Protein AF-A0A7V4HHM0-F1 (afdb_monomer_lite)

Foldseek 3Di:
DDPVLLCVLQPPLLVLLVVLLVVLVVLQVVLVPPPPNLVSLVVSLVSLVSSLVSLVVSVVQLVLEAEPCVVVVVVVVVVVVVVVVVVVVVVVLVPDDPPDDPVVVCVSVVDDPVCVVVVVVVVVPPPDPPPPVVVPDDDDDDDDDDDDPDPVVVVPPPPDPRHYDHPVSSVVSNVVSVVSNVSSVVSNVSSVVSNVVVLLQCLLVLAPDDDNALDQDPVSCVVHPHAQEDEAEPPDLQRVVSSQLSCLLVLAAEEEAAAASDDDDDDQWHFNDDDPHDGDDTAGEAEAPDPPDDNDLVVVLVCNLASRHHYYYHDNVSSLVSLVVSLVVLVVCVVVLEARPGEYEYEADHQDDDDLVSSLSSSVSRVSRRYHYYYYYDNVCCPVNVVSVVVRD

pLDDT: mean 77.97, std 17.8, range [34.56, 97.25]

Structure (mmCIF, N/CA/C/O backbone):
data_AF-A0A7V4HHM0-F1
#
_entry.id   AF-A0A7V4HHM0-F1
#
loop_
_atom_site.group_PDB
_atom_site.id
_atom_site.type_symbol
_atom_site.label_atom_id
_atom_site.label_alt_id
_atom_site.label_comp_id
_atom_site.label_asym_id
_atom_site.label_entity_id
_atom_site.label_seq_id
_atom_site.pdbx_PDB_ins_code
_atom_site.Cartn_x
_atom_site.Cartn_y
_atom_site.Cartn_z
_atom_site.occupancy
_atom_site.B_iso_or_equiv
_atom_site.auth_seq_id
_atom_site.auth_comp_id
_atom_site.auth_asym_id
_atom_site.auth_atom_id
_atom_site.pdbx_PDB_model_num
ATOM 1 N N . MET A 1 1 ? 29.854 12.804 -35.142 1.00 58.78 1 MET A N 1
ATOM 2 C CA . MET A 1 1 ? 28.662 12.221 -35.792 1.00 58.78 1 MET A CA 1
ATOM 3 C C . MET A 1 1 ? 27.569 13.282 -35.838 1.00 58.78 1 MET A C 1
ATOM 5 O O . MET A 1 1 ? 27.257 13.846 -34.795 1.00 58.78 1 MET A O 1
ATOM 9 N N . SER A 1 2 ? 27.052 13.630 -37.019 1.00 75.94 2 SER A N 1
ATOM 10 C CA . SER A 1 2 ? 25.960 14.608 -37.141 1.00 75.94 2 SER A CA 1
ATOM 11 C C . SER A 1 2 ? 24.640 14.010 -36.633 1.00 75.94 2 SER A C 1
ATOM 13 O O . SER A 1 2 ? 24.429 12.800 -36.726 1.00 75.94 2 SER A O 1
ATOM 15 N N . ILE A 1 3 ? 23.729 14.842 -36.116 1.00 73.94 3 ILE A N 1
ATOM 16 C CA . ILE A 1 3 ? 22.412 14.397 -35.610 1.00 73.94 3 ILE A CA 1
ATOM 17 C C . ILE A 1 3 ? 21.651 13.592 -36.681 1.00 73.94 3 ILE A C 1
ATOM 19 O O . ILE A 1 3 ? 21.001 12.597 -36.368 1.00 73.94 3 ILE A O 1
ATOM 23 N N . GLY A 1 4 ? 21.801 13.958 -37.959 1.00 76.88 4 GLY A N 1
ATOM 24 C CA . GLY A 1 4 ? 21.181 13.248 -39.080 1.00 76.88 4 GLY A CA 1
ATOM 25 C C . GLY A 1 4 ? 21.678 11.809 -39.275 1.00 76.88 4 GLY A C 1
ATOM 26 O O . GLY A 1 4 ? 20.880 10.938 -39.613 1.00 76.88 4 GLY A O 1
ATOM 27 N N . LEU A 1 5 ? 22.962 11.529 -39.022 1.00 73.62 5 LEU A N 1
ATOM 28 C CA . LEU A 1 5 ? 23.512 10.165 -39.065 1.00 73.62 5 LEU A CA 1
ATOM 29 C C . LEU A 1 5 ? 22.970 9.305 -37.916 1.00 73.62 5 LEU A C 1
ATOM 31 O O . LEU A 1 5 ? 22.661 8.134 -38.115 1.00 73.62 5 LEU A O 1
ATOM 35 N N . LEU A 1 6 ? 22.791 9.906 -36.738 1.00 72.94 6 LEU A N 1
ATOM 36 C CA . LEU A 1 6 ? 22.218 9.253 -35.558 1.00 72.94 6 LEU A CA 1
ATOM 37 C C . LEU A 1 6 ? 20.753 8.865 -35.788 1.00 72.94 6 LEU A C 1
ATOM 39 O O . LEU A 1 6 ? 20.372 7.726 -35.540 1.00 72.94 6 LEU A O 1
ATOM 43 N N . VAL A 1 7 ? 19.950 9.777 -36.342 1.00 81.06 7 VAL A N 1
ATOM 44 C CA . VAL A 1 7 ? 18.543 9.505 -36.684 1.00 81.06 7 VAL A CA 1
ATOM 45 C C . VAL A 1 7 ? 18.429 8.424 -37.763 1.00 81.06 7 VAL A C 1
ATOM 47 O O . VAL A 1 7 ? 17.538 7.581 -37.685 1.00 81.06 7 VAL A O 1
ATOM 50 N N . LYS A 1 8 ? 19.345 8.397 -38.740 1.00 80.88 8 LYS A N 1
ATOM 51 C CA . LYS A 1 8 ? 19.395 7.327 -39.750 1.00 80.88 8 LYS A CA 1
ATOM 52 C C . LYS A 1 8 ? 19.763 5.967 -39.150 1.00 80.88 8 LYS A C 1
ATOM 54 O O . LYS A 1 8 ? 19.141 4.980 -39.521 1.00 80.88 8 LYS A O 1
ATOM 59 N N . ALA A 1 9 ? 20.722 5.921 -38.222 1.00 79.50 9 ALA A N 1
ATOM 60 C CA . ALA A 1 9 ? 21.154 4.682 -37.571 1.00 79.50 9 ALA A CA 1
ATOM 61 C C . ALA A 1 9 ? 20.084 4.102 -36.626 1.00 79.50 9 ALA A C 1
ATOM 63 O O . ALA A 1 9 ? 19.804 2.909 -36.657 1.00 79.50 9 ALA A O 1
ATOM 64 N N . PHE A 1 10 ? 19.452 4.950 -35.810 1.00 78.38 10 PHE A N 1
ATOM 65 C CA . PHE A 1 10 ? 18.446 4.534 -34.821 1.00 78.38 10 PHE A CA 1
ATOM 66 C C . PHE A 1 10 ? 17.046 4.345 -35.410 1.00 78.38 10 PHE A C 1
ATOM 68 O O . PHE A 1 10 ? 16.206 3.628 -34.854 1.00 78.38 10 PHE A O 1
ATOM 75 N N . GLY A 1 11 ? 16.761 5.034 -36.514 1.00 86.62 11 GLY A N 1
ATOM 76 C CA . GLY A 1 11 ? 15.424 5.140 -37.068 1.00 86.62 11 GLY A CA 1
ATOM 77 C C . GLY A 1 11 ? 14.427 5.839 -36.126 1.00 86.62 11 GLY A C 1
ATOM 78 O O . GLY A 1 11 ? 14.774 6.323 -35.043 1.00 86.62 11 GLY A O 1
ATOM 79 N N . PRO A 1 12 ? 13.142 5.879 -36.517 1.00 88.50 12 PRO A N 1
ATOM 80 C CA . PRO A 1 12 ? 12.100 6.538 -35.730 1.00 88.50 12 PRO A CA 1
ATOM 81 C C . PRO A 1 12 ? 11.867 5.863 -34.370 1.00 88.50 12 PRO A C 1
ATOM 83 O O . PRO A 1 12 ? 11.559 6.548 -33.399 1.00 88.50 12 PRO A O 1
ATOM 86 N N . ALA A 1 13 ? 12.061 4.542 -34.276 1.00 89.25 13 ALA A N 1
ATOM 87 C CA . ALA A 1 13 ? 11.886 3.789 -33.034 1.00 89.25 13 ALA A CA 1
ATOM 88 C C . ALA A 1 13 ? 12.899 4.204 -31.955 1.00 89.25 13 ALA A C 1
ATOM 90 O O . ALA A 1 13 ? 12.517 4.401 -30.803 1.00 89.25 13 ALA A O 1
ATOM 91 N N . GLY A 1 14 ? 14.168 4.406 -32.321 1.00 89.44 14 GLY A N 1
ATOM 92 C CA . GLY A 1 14 ? 15.189 4.832 -31.368 1.00 89.44 14 GLY A CA 1
ATOM 93 C C . GLY A 1 14 ? 14.993 6.266 -30.873 1.00 89.44 14 GLY A C 1
ATOM 94 O O . GLY A 1 14 ? 15.116 6.530 -29.680 1.00 89.44 14 GLY A O 1
ATOM 95 N N . VAL A 1 15 ? 14.582 7.184 -31.754 1.00 91.94 15 VAL A N 1
ATOM 96 C CA . VAL A 1 15 ? 14.223 8.555 -31.343 1.00 91.94 15 VAL A CA 1
ATOM 97 C C . VAL A 1 15 ? 12.994 8.544 -30.428 1.00 91.94 15 VAL A C 1
ATOM 99 O O . VAL A 1 15 ? 12.997 9.195 -29.383 1.00 91.94 15 VAL A O 1
ATOM 102 N N . ALA A 1 16 ? 11.965 7.767 -30.776 1.00 93.19 16 ALA A N 1
ATOM 103 C CA . ALA A 1 16 ? 10.769 7.616 -29.952 1.00 93.19 16 ALA A CA 1
ATOM 104 C C . ALA A 1 16 ? 11.083 6.990 -28.581 1.00 93.19 16 ALA A C 1
ATOM 106 O O . ALA A 1 16 ? 10.534 7.440 -27.577 1.00 93.19 16 ALA A O 1
ATOM 107 N N . SER A 1 17 ? 12.006 6.023 -28.518 1.00 95.25 17 SER A N 1
ATOM 108 C CA . SER A 1 17 ? 12.537 5.471 -27.265 1.00 95.25 17 SER A CA 1
ATOM 109 C C . SER A 1 17 ? 13.134 6.567 -26.383 1.00 95.25 17 SER A C 1
ATOM 111 O O . SER A 1 17 ? 12.727 6.703 -25.228 1.00 95.25 17 SER A O 1
ATOM 113 N N . CYS A 1 18 ? 14.035 7.386 -26.940 1.00 94.12 18 CYS A N 1
ATOM 114 C CA . CYS A 1 18 ? 14.662 8.503 -26.231 1.00 94.12 18 CYS A CA 1
ATOM 115 C C . CYS A 1 18 ? 13.639 9.470 -25.638 1.00 94.12 18 CYS A C 1
ATOM 117 O O . CYS A 1 18 ? 13.720 9.833 -24.465 1.00 94.12 18 CYS A O 1
ATOM 119 N N . ILE A 1 19 ? 12.636 9.844 -26.433 1.00 95.62 19 ILE A N 1
ATOM 120 C CA . ILE A 1 19 ? 11.554 10.722 -25.984 1.00 95.62 19 ILE A CA 1
ATOM 121 C C . ILE A 1 19 ? 10.735 10.047 -24.877 1.00 95.62 19 ILE A C 1
ATOM 123 O O . ILE A 1 19 ? 10.419 10.687 -23.876 1.00 95.62 19 ILE A O 1
ATOM 127 N N . ALA A 1 20 ? 10.407 8.761 -25.021 1.00 95.31 20 ALA A N 1
ATOM 128 C CA . ALA A 1 20 ? 9.563 8.036 -24.079 1.00 95.31 20 ALA A CA 1
ATOM 129 C C . ALA A 1 20 ? 10.212 7.880 -22.694 1.00 95.31 20 ALA A C 1
ATOM 131 O O . ALA A 1 20 ? 9.566 8.184 -21.685 1.00 95.31 20 ALA A O 1
ATOM 132 N N . TRP A 1 21 ? 11.483 7.462 -22.613 1.00 96.75 21 TRP A N 1
ATOM 133 C CA . TRP A 1 21 ? 12.150 7.340 -21.312 1.00 96.75 21 TRP A CA 1
ATOM 134 C C . TRP A 1 21 ? 12.459 8.711 -20.696 1.00 96.75 21 TRP A C 1
ATOM 136 O O . TRP A 1 21 ? 12.292 8.878 -19.486 1.00 96.75 21 TRP A O 1
ATOM 146 N N . ALA A 1 22 ? 12.796 9.727 -21.501 1.00 96.31 22 ALA A N 1
ATOM 147 C CA . ALA A 1 22 ? 12.984 11.091 -21.003 1.00 96.31 22 ALA A CA 1
ATOM 148 C C . ALA A 1 22 ? 11.673 11.678 -20.452 1.00 96.31 22 ALA A C 1
ATOM 150 O O . ALA A 1 22 ? 11.660 12.259 -19.365 1.00 96.31 22 ALA A O 1
ATOM 151 N N . ALA A 1 23 ? 10.552 11.467 -21.149 1.00 96.62 23 ALA A N 1
ATOM 152 C CA . ALA A 1 23 ? 9.227 11.868 -20.687 1.00 96.62 23 ALA A CA 1
ATOM 153 C C . ALA A 1 23 ? 8.826 11.128 -19.402 1.00 96.62 23 ALA A C 1
ATOM 155 O O . ALA A 1 23 ? 8.291 11.750 -18.486 1.00 96.62 23 ALA A O 1
ATOM 156 N N . SER A 1 24 ? 9.124 9.828 -19.295 1.00 95.81 24 SER A N 1
ATOM 157 C CA . SER A 1 24 ? 8.907 9.060 -18.063 1.00 95.81 24 SER A CA 1
ATOM 158 C C . SER A 1 24 ? 9.640 9.688 -16.872 1.00 95.81 24 SER A C 1
ATOM 160 O O . SER A 1 24 ? 9.009 10.010 -15.861 1.00 95.81 24 SER A O 1
ATOM 162 N N . LEU A 1 25 ? 10.941 9.966 -17.013 1.00 96.06 25 LEU A N 1
ATOM 163 C CA . LEU A 1 25 ? 11.740 10.613 -15.968 1.00 96.06 25 LEU A CA 1
ATOM 164 C C . LEU A 1 25 ? 11.228 12.020 -15.635 1.00 96.06 25 LEU A C 1
ATOM 166 O O . LEU A 1 25 ? 11.093 12.362 -14.459 1.00 96.06 25 LEU A O 1
ATOM 170 N N . ALA A 1 26 ? 10.876 12.819 -16.644 1.00 95.12 26 ALA A N 1
ATOM 171 C CA . ALA A 1 26 ? 10.310 14.150 -16.440 1.00 95.12 26 ALA A CA 1
ATOM 172 C C . ALA A 1 26 ? 8.997 14.087 -15.644 1.00 95.12 26 ALA A C 1
ATOM 174 O O . ALA A 1 26 ? 8.810 14.850 -14.693 1.00 95.12 26 ALA A O 1
ATOM 175 N N . VAL A 1 27 ? 8.111 13.136 -15.966 1.00 93.88 27 VAL A N 1
ATOM 176 C CA . VAL A 1 27 ? 6.877 12.910 -15.203 1.00 93.88 27 VAL A CA 1
ATOM 177 C C . VAL A 1 27 ? 7.201 12.520 -13.765 1.00 93.88 27 VAL A C 1
ATOM 179 O O . VAL A 1 27 ? 6.581 13.073 -12.854 1.00 93.88 27 VAL A O 1
ATOM 182 N N . LEU A 1 28 ? 8.168 11.628 -13.527 1.00 93.62 28 LEU A N 1
ATOM 183 C CA . LEU A 1 28 ? 8.567 11.256 -12.167 1.00 93.62 28 LEU A CA 1
ATOM 184 C C . LEU A 1 28 ? 9.019 12.477 -11.361 1.00 93.62 28 LEU A C 1
ATOM 186 O O . LEU A 1 28 ? 8.491 12.677 -10.269 1.00 93.62 28 LEU A O 1
ATOM 190 N N . VAL A 1 29 ? 9.909 13.308 -11.915 1.00 94.00 29 VAL A N 1
ATOM 191 C CA . VAL A 1 29 ? 10.496 14.483 -11.244 1.00 94.00 29 VAL A CA 1
ATOM 192 C C . VAL A 1 29 ? 9.463 15.585 -11.005 1.00 94.00 29 VAL A C 1
ATOM 194 O O . VAL A 1 29 ? 9.282 16.034 -9.872 1.00 94.00 29 VAL A O 1
ATOM 197 N N . ILE A 1 30 ? 8.730 15.996 -12.042 1.00 92.56 30 ILE A N 1
ATOM 198 C CA . ILE A 1 30 ? 7.755 17.096 -11.953 1.00 92.56 30 ILE A CA 1
ATOM 199 C C . ILE A 1 30 ? 6.602 16.718 -11.014 1.00 92.56 30 ILE A C 1
ATOM 201 O O . ILE A 1 30 ? 6.036 17.560 -10.314 1.00 92.56 30 ILE A O 1
ATOM 205 N N . CYS A 1 31 ? 6.239 15.435 -10.968 1.00 88.50 31 CYS A N 1
ATOM 206 C CA . CYS A 1 31 ? 5.030 14.994 -10.284 1.00 88.50 31 CYS A CA 1
ATOM 207 C C . CYS A 1 31 ? 5.260 14.454 -8.873 1.00 88.50 31 CYS A C 1
ATOM 209 O O . CYS A 1 31 ? 4.279 14.052 -8.243 1.00 88.50 31 CYS A O 1
ATOM 211 N N . VAL A 1 32 ? 6.492 14.496 -8.342 1.00 88.25 32 VAL A N 1
ATOM 212 C CA . VAL A 1 32 ? 6.795 14.061 -6.962 1.00 88.25 32 VAL A CA 1
ATOM 213 C C . VAL A 1 32 ? 5.878 14.742 -5.938 1.00 88.25 32 VAL A C 1
ATOM 215 O O . VAL A 1 32 ? 5.419 14.090 -4.998 1.00 88.25 32 VAL A O 1
ATOM 218 N N . ARG A 1 33 ? 5.576 16.034 -6.138 1.00 84.38 33 ARG A N 1
ATOM 219 C CA . ARG A 1 33 ? 4.762 16.863 -5.227 1.00 84.38 33 ARG A CA 1
ATOM 220 C C . ARG A 1 33 ? 3.282 16.984 -5.618 1.00 84.38 33 ARG A C 1
ATOM 222 O O . ARG A 1 33 ? 2.529 17.678 -4.947 1.00 84.38 33 ARG A O 1
ATOM 229 N N . SER A 1 34 ? 2.839 16.331 -6.693 1.00 84.56 34 SER A N 1
ATOM 230 C CA . SER A 1 34 ? 1.451 16.454 -7.158 1.00 84.56 34 SER A CA 1
ATOM 231 C C . SER A 1 34 ? 0.465 15.712 -6.249 1.00 84.56 34 SER A C 1
ATOM 233 O O . SER A 1 34 ? 0.714 14.579 -5.849 1.00 84.56 34 SER A O 1
ATOM 235 N N . VAL A 1 35 ? -0.726 16.275 -6.025 1.00 75.75 35 VAL A N 1
ATOM 236 C CA . VAL A 1 35 ? -1.839 15.580 -5.340 1.00 75.75 35 VAL A CA 1
ATOM 237 C C . VAL A 1 35 ? -2.256 14.302 -6.091 1.00 75.75 35 VAL A C 1
ATOM 239 O O . VAL A 1 35 ? -2.624 13.298 -5.481 1.00 75.75 35 VAL A O 1
ATOM 242 N N . ARG A 1 36 ? -2.127 14.289 -7.428 1.00 80.75 36 ARG A N 1
ATOM 243 C CA . ARG A 1 36 ? -2.461 13.143 -8.299 1.00 80.75 36 ARG A CA 1
ATOM 244 C C . ARG A 1 36 ? -1.249 12.277 -8.657 1.00 80.75 36 ARG A C 1
ATOM 246 O O . ARG A 1 36 ? -1.259 11.593 -9.682 1.00 80.75 36 ARG A O 1
ATOM 253 N N . ARG A 1 37 ? -0.215 12.280 -7.810 1.00 84.62 37 ARG A N 1
ATOM 254 C CA . ARG A 1 37 ? 1.048 11.544 -7.990 1.00 84.62 37 ARG A CA 1
ATOM 255 C C . ARG A 1 37 ? 0.871 10.107 -8.484 1.00 84.62 37 ARG A C 1
ATOM 257 O O . ARG A 1 37 ? 1.537 9.707 -9.425 1.00 84.62 37 ARG A O 1
ATOM 264 N N . HIS A 1 38 ? -0.087 9.371 -7.928 1.00 82.69 38 HIS A N 1
ATOM 265 C CA . HIS A 1 38 ? -0.342 7.971 -8.279 1.00 82.69 38 HIS A CA 1
ATOM 266 C C . HIS A 1 38 ? -0.708 7.742 -9.742 1.00 82.69 38 HIS A C 1
ATOM 268 O O . HIS A 1 38 ? -0.138 6.877 -10.402 1.00 82.69 38 HIS A O 1
ATOM 274 N N . SER A 1 39 ? -1.655 8.530 -10.259 1.00 86.00 39 SER A N 1
ATOM 275 C CA . SER A 1 39 ? -2.056 8.422 -11.661 1.00 86.00 39 SER A CA 1
ATOM 276 C C . SER A 1 39 ? -0.875 8.737 -12.569 1.00 86.00 39 SER A C 1
ATOM 278 O O . SER A 1 39 ? -0.660 8.051 -13.559 1.00 86.00 39 SER A O 1
ATOM 280 N N . ARG A 1 40 ? -0.079 9.744 -12.197 1.00 90.56 40 ARG A N 1
ATOM 281 C CA . ARG A 1 40 ? 1.072 10.183 -12.985 1.00 90.56 40 ARG A CA 1
ATOM 282 C C . ARG A 1 40 ? 2.230 9.187 -12.937 1.00 90.56 40 ARG A C 1
ATOM 284 O O . ARG A 1 40 ? 2.886 8.988 -13.947 1.00 90.56 40 ARG A O 1
ATOM 291 N N . TRP A 1 41 ? 2.445 8.502 -11.816 1.00 92.00 41 TRP A N 1
ATOM 292 C CA . TRP A 1 41 ? 3.443 7.434 -11.721 1.00 92.00 41 TRP A CA 1
ATOM 293 C C . TRP A 1 41 ? 3.051 6.191 -12.524 1.00 92.00 41 TRP A C 1
ATOM 295 O O . TRP A 1 41 ? 3.923 5.582 -13.133 1.00 92.00 41 TRP A O 1
ATOM 305 N N . LYS A 1 42 ? 1.753 5.868 -12.638 1.00 91.31 42 LYS A N 1
ATOM 306 C CA . LYS A 1 42 ? 1.285 4.856 -13.605 1.00 91.31 42 LYS A CA 1
ATOM 307 C C . LYS A 1 42 ? 1.569 5.275 -15.047 1.00 91.31 42 LYS A C 1
ATOM 309 O O . LYS A 1 42 ? 2.030 4.455 -15.831 1.00 91.31 42 LYS A O 1
ATOM 314 N N . THR A 1 43 ? 1.336 6.545 -15.387 1.00 93.50 43 THR A N 1
ATOM 315 C CA . THR A 1 43 ? 1.682 7.081 -16.712 1.00 93.50 43 THR A CA 1
ATOM 316 C C . THR A 1 43 ? 3.188 7.014 -16.969 1.00 93.50 43 THR A C 1
ATOM 318 O O . THR A 1 43 ? 3.590 6.573 -18.038 1.00 93.50 43 THR A O 1
ATOM 321 N N . ALA A 1 44 ? 4.026 7.377 -15.992 1.00 94.88 44 ALA A N 1
ATOM 322 C CA . ALA A 1 44 ? 5.479 7.250 -16.103 1.00 94.88 44 ALA A CA 1
ATOM 323 C C . ALA A 1 44 ? 5.914 5.791 -16.304 1.00 94.88 44 ALA A C 1
ATOM 325 O O . ALA A 1 44 ? 6.753 5.514 -17.156 1.00 94.88 44 ALA A O 1
ATOM 326 N N . LEU A 1 45 ? 5.303 4.847 -15.579 1.00 96.25 45 LEU A N 1
ATOM 327 C CA . LEU A 1 45 ? 5.562 3.419 -15.760 1.00 96.25 45 LEU A CA 1
ATOM 328 C C . LEU A 1 45 ? 5.183 2.951 -17.171 1.00 96.25 45 LEU A C 1
ATOM 330 O O . LEU A 1 45 ? 5.968 2.258 -17.808 1.00 96.25 45 LEU A O 1
ATOM 334 N N . ALA A 1 46 ? 4.024 3.376 -17.682 1.00 96.06 46 ALA A N 1
ATOM 335 C CA . ALA A 1 46 ? 3.597 3.065 -19.043 1.00 96.06 46 ALA A CA 1
ATOM 336 C C . ALA A 1 46 ? 4.562 3.642 -20.095 1.00 96.06 46 ALA A C 1
ATOM 338 O O . ALA A 1 46 ? 4.975 2.924 -21.001 1.00 96.06 46 ALA A O 1
ATOM 339 N N . LEU A 1 47 ? 4.978 4.905 -19.947 1.00 95.62 47 LEU A N 1
ATOM 340 C CA . LEU A 1 47 ? 5.956 5.546 -20.835 1.00 95.62 47 LEU A CA 1
ATOM 341 C C . LEU A 1 47 ? 7.329 4.869 -20.771 1.00 95.62 47 LEU A C 1
ATOM 343 O O . LEU A 1 47 ? 7.942 4.641 -21.809 1.00 95.62 47 LEU A O 1
ATOM 347 N N . GLY A 1 48 ? 7.791 4.509 -19.571 1.00 95.75 48 GLY A N 1
ATOM 348 C CA . GLY A 1 48 ? 9.041 3.775 -19.374 1.00 95.75 48 GLY A CA 1
ATOM 349 C C . GLY A 1 48 ? 9.000 2.397 -20.033 1.00 95.75 48 GLY A C 1
ATOM 350 O O . GLY A 1 48 ? 9.951 2.015 -20.705 1.00 95.75 48 GLY A O 1
ATOM 351 N N . PHE A 1 49 ? 7.875 1.685 -19.917 1.00 97.19 49 PHE A N 1
ATOM 352 C CA . PHE A 1 49 ? 7.685 0.377 -20.545 1.00 97.19 49 PHE A CA 1
ATOM 353 C C . PHE A 1 49 ? 7.654 0.466 -22.076 1.00 97.19 49 PHE A C 1
ATOM 355 O O . PHE A 1 49 ? 8.314 -0.318 -22.752 1.00 97.19 49 PHE A O 1
ATOM 362 N N . VAL A 1 50 ? 6.949 1.458 -22.633 1.00 96.25 50 VAL A N 1
ATOM 363 C CA . VAL A 1 50 ? 6.952 1.723 -24.082 1.00 96.25 50 VAL A CA 1
ATOM 364 C C . VAL A 1 50 ? 8.357 2.086 -24.567 1.00 96.25 50 VAL A C 1
ATOM 366 O O . VAL A 1 50 ? 8.819 1.524 -25.557 1.00 96.25 50 VAL A O 1
ATOM 369 N N . GLY A 1 51 ? 9.059 2.974 -23.855 1.00 94.50 51 GLY A N 1
ATOM 370 C CA . GLY A 1 51 ? 10.440 3.341 -24.172 1.00 94.50 51 GLY A CA 1
ATOM 371 C C . GLY A 1 51 ? 11.380 2.137 -24.165 1.00 94.50 51 GLY A C 1
ATOM 372 O O . GLY A 1 51 ? 12.167 1.978 -25.088 1.00 94.50 51 GLY A O 1
ATOM 373 N N . TRP A 1 52 ? 11.234 1.241 -23.190 1.00 97.25 52 TRP A N 1
ATOM 374 C CA . TRP A 1 52 ? 12.016 0.010 -23.087 1.00 97.25 52 TRP A CA 1
ATOM 375 C C . TRP A 1 52 ? 11.796 -0.957 -24.261 1.00 97.25 52 TRP A C 1
ATOM 377 O O . TRP A 1 52 ? 12.762 -1.470 -24.827 1.00 97.25 52 TRP A O 1
ATOM 387 N N . ILE A 1 53 ? 10.542 -1.173 -24.681 1.00 96.44 53 ILE A N 1
ATOM 388 C CA . ILE A 1 53 ? 10.241 -1.990 -25.871 1.00 96.44 53 ILE A CA 1
ATOM 389 C C . ILE A 1 53 ? 10.878 -1.356 -27.112 1.00 96.44 53 ILE A C 1
ATOM 391 O O . ILE A 1 53 ? 11.566 -2.037 -27.873 1.00 96.44 53 ILE A O 1
ATOM 395 N N . LEU A 1 54 ? 10.683 -0.046 -27.300 1.00 94.12 54 LEU A N 1
ATOM 396 C CA . LEU A 1 54 ? 11.223 0.677 -28.449 1.00 94.12 54 LEU A CA 1
ATOM 397 C C . LEU A 1 54 ? 12.755 0.641 -28.480 1.00 94.12 54 LEU A C 1
ATOM 399 O O . LEU A 1 54 ? 13.323 0.420 -29.548 1.00 94.12 54 LEU A O 1
ATOM 403 N N . ALA A 1 55 ? 13.419 0.779 -27.328 1.00 92.94 55 ALA A N 1
ATOM 404 C CA . ALA A 1 55 ? 14.871 0.690 -27.212 1.00 92.94 55 ALA A CA 1
ATOM 405 C C . ALA A 1 55 ? 15.398 -0.657 -27.719 1.00 92.94 55 ALA A C 1
ATOM 407 O O . ALA A 1 55 ? 16.339 -0.683 -28.506 1.00 92.94 55 ALA A O 1
ATOM 408 N N . ARG A 1 56 ? 14.748 -1.768 -27.346 1.00 94.44 56 ARG A N 1
ATOM 409 C CA . ARG A 1 56 ? 15.128 -3.110 -27.815 1.00 94.44 56 ARG A CA 1
ATOM 410 C C . ARG A 1 56 ? 14.920 -3.282 -29.314 1.00 94.44 56 ARG A C 1
ATOM 412 O O . ARG A 1 56 ? 15.830 -3.721 -30.003 1.00 94.44 56 ARG A O 1
ATOM 419 N N . THR A 1 57 ? 13.772 -2.845 -29.835 1.00 91.88 57 THR A N 1
ATOM 420 C CA . THR A 1 57 ? 13.516 -2.913 -31.286 1.00 91.88 57 THR A CA 1
ATOM 421 C C . THR A 1 57 ? 14.471 -2.038 -32.104 1.00 91.88 57 THR A C 1
ATOM 423 O O . THR A 1 57 ? 14.792 -2.366 -33.245 1.00 91.88 57 THR A O 1
ATOM 426 N N . ALA A 1 58 ? 14.928 -0.914 -31.542 1.00 91.12 58 ALA A N 1
ATOM 427 C CA . ALA A 1 58 ? 15.927 -0.057 -32.167 1.00 91.12 58 ALA A CA 1
ATOM 428 C C . ALA A 1 58 ? 17.326 -0.688 -32.104 1.00 91.12 58 ALA A C 1
ATOM 430 O O . ALA A 1 58 ? 18.052 -0.631 -33.094 1.00 91.12 58 ALA A O 1
ATOM 431 N N . SER A 1 59 ? 17.668 -1.341 -30.991 1.00 90.88 59 SER A N 1
ATOM 432 C CA . SER A 1 59 ? 18.940 -2.048 -30.819 1.00 90.88 59 SER A CA 1
ATOM 433 C C . SER A 1 59 ? 19.111 -3.182 -31.831 1.00 90.88 59 SER A C 1
ATOM 435 O O . SER A 1 59 ? 20.165 -3.281 -32.461 1.00 90.88 59 SER A O 1
ATOM 437 N N . ASP A 1 60 ? 18.047 -3.946 -32.111 1.00 88.75 60 ASP A N 1
ATOM 438 C CA . ASP A 1 60 ? 18.067 -4.979 -33.158 1.00 88.75 60 ASP A CA 1
ATOM 439 C C . ASP A 1 60 ? 18.472 -4.388 -34.520 1.00 88.75 60 ASP A C 1
ATOM 441 O O . ASP A 1 60 ? 19.288 -4.965 -35.240 1.00 88.75 60 ASP A O 1
ATOM 445 N N . ARG A 1 61 ? 17.987 -3.182 -34.851 1.00 84.62 61 ARG A N 1
ATOM 446 C CA . ARG A 1 61 ? 18.385 -2.478 -36.082 1.00 84.62 61 ARG A CA 1
ATOM 447 C C . ARG A 1 61 ? 19.835 -2.012 -36.045 1.00 84.62 61 ARG A C 1
ATOM 449 O O . ARG A 1 61 ? 20.538 -2.205 -37.032 1.00 84.62 61 ARG A O 1
ATOM 456 N N . VAL A 1 62 ? 20.295 -1.429 -34.939 1.00 85.50 62 VAL A N 1
ATOM 457 C CA . VAL A 1 62 ? 21.689 -0.964 -34.816 1.00 85.50 62 VAL A CA 1
ATOM 458 C C . VAL A 1 62 ? 22.666 -2.138 -34.919 1.00 85.50 62 VAL A C 1
ATOM 460 O O . VAL A 1 62 ? 23.692 -2.020 -35.583 1.00 85.50 62 VAL A O 1
ATOM 463 N N . SER A 1 63 ? 22.315 -3.297 -34.356 1.00 85.25 63 SER A N 1
ATOM 464 C CA . SER A 1 63 ? 23.129 -4.516 -34.441 1.00 85.25 63 SER A CA 1
ATOM 465 C C . SER A 1 63 ? 23.239 -5.095 -35.857 1.00 85.25 63 SER A C 1
ATOM 467 O O . SER A 1 63 ? 24.180 -5.830 -36.143 1.00 85.25 63 SER A O 1
ATOM 469 N N . SER A 1 64 ? 22.308 -4.733 -36.748 1.00 85.19 64 SER A N 1
ATOM 470 C CA . SER A 1 64 ? 22.310 -5.134 -38.161 1.00 85.19 64 SER A CA 1
ATOM 471 C C . SER A 1 64 ? 23.141 -4.221 -39.074 1.00 85.19 64 SER A C 1
ATOM 473 O O . SER A 1 64 ? 23.233 -4.483 -40.271 1.00 85.19 64 SER A O 1
ATOM 475 N N . ILE A 1 65 ? 23.729 -3.141 -38.541 1.00 85.56 65 ILE A N 1
ATOM 476 C CA . ILE A 1 65 ? 24.567 -2.215 -39.313 1.00 85.56 65 ILE A CA 1
ATOM 477 C C . ILE A 1 65 ? 25.914 -2.884 -39.601 1.00 85.56 65 ILE A C 1
ATOM 479 O O . ILE A 1 65 ? 26.658 -3.246 -38.687 1.00 85.56 65 ILE A O 1
ATOM 483 N N . GLU A 1 66 ? 26.246 -3.010 -40.881 1.00 84.62 66 GLU A N 1
ATOM 484 C CA . GLU A 1 66 ? 27.516 -3.576 -41.331 1.00 84.62 66 GLU A CA 1
ATOM 485 C C . GLU A 1 66 ? 28.587 -2.482 -41.447 1.00 84.62 66 GLU A C 1
ATOM 487 O O . GLU A 1 66 ? 28.315 -1.347 -41.855 1.00 84.62 66 GLU A O 1
ATOM 492 N N . VAL A 1 67 ? 29.830 -2.830 -41.103 1.00 85.38 67 VAL A N 1
ATOM 493 C CA . VAL A 1 67 ? 30.978 -1.942 -41.321 1.00 85.38 67 VAL A CA 1
ATOM 494 C C . VAL A 1 67 ? 31.311 -1.935 -42.808 1.00 85.38 67 VAL A C 1
ATOM 496 O O . VAL A 1 67 ? 31.592 -2.983 -43.390 1.00 85.38 67 VAL A O 1
ATOM 499 N N . ASP A 1 68 ? 31.308 -0.753 -43.415 1.00 83.44 68 ASP A N 1
ATOM 500 C CA . ASP A 1 68 ? 31.734 -0.575 -44.796 1.00 83.44 68 ASP A CA 1
ATOM 501 C C . ASP A 1 68 ? 33.256 -0.741 -44.897 1.00 83.44 68 ASP A C 1
ATOM 503 O O . ASP A 1 68 ? 34.020 0.116 -44.452 1.00 83.44 68 ASP A O 1
ATOM 507 N N . ARG A 1 69 ? 33.687 -1.877 -45.454 1.00 78.75 69 ARG A N 1
ATOM 508 C CA . ARG A 1 69 ? 35.100 -2.212 -45.703 1.00 78.75 69 ARG A CA 1
ATOM 509 C C . ARG A 1 69 ? 35.492 -2.060 -47.173 1.00 78.75 69 ARG A C 1
ATOM 511 O O . ARG A 1 69 ? 36.509 -2.606 -47.593 1.00 78.75 69 ARG A O 1
ATOM 518 N N . SER A 1 70 ? 34.688 -1.365 -47.978 1.00 80.06 70 SER A N 1
ATOM 519 C CA . SER A 1 70 ? 34.971 -1.155 -49.404 1.00 80.06 70 SER A CA 1
ATOM 520 C C . SER A 1 70 ? 36.337 -0.497 -49.638 1.00 80.06 70 SER A C 1
ATOM 522 O O . SER A 1 70 ? 37.133 -1.030 -50.408 1.00 80.06 70 SER A O 1
ATOM 524 N N . GLU A 1 71 ? 36.658 0.569 -48.897 1.00 76.56 71 GLU A N 1
ATOM 525 C CA . GLU A 1 71 ? 37.952 1.271 -48.975 1.00 76.56 71 GLU A CA 1
ATOM 526 C C . GLU A 1 71 ? 39.140 0.342 -48.624 1.00 76.56 71 GLU A C 1
ATOM 528 O O . GLU A 1 71 ? 40.167 0.341 -49.307 1.00 76.56 71 GLU A O 1
ATOM 533 N N . GLU A 1 72 ? 38.993 -0.518 -47.609 1.00 73.88 72 GLU A N 1
ATOM 534 C CA . GLU A 1 72 ? 40.022 -1.497 -47.219 1.00 73.88 72 GLU A CA 1
ATOM 535 C C . GLU A 1 72 ? 40.206 -2.598 -48.272 1.00 73.88 72 GLU A C 1
ATOM 537 O O . GLU A 1 72 ? 41.331 -3.003 -48.578 1.00 73.88 72 GLU A O 1
ATOM 542 N N . LEU A 1 73 ? 39.104 -3.084 -48.852 1.00 78.75 73 LEU A N 1
ATOM 543 C CA . LEU A 1 73 ? 39.124 -4.100 -49.903 1.00 78.75 73 LEU A CA 1
ATOM 544 C C . LEU A 1 73 ? 39.751 -3.563 -51.193 1.00 78.75 73 LEU A C 1
ATOM 546 O O . LEU A 1 73 ? 40.480 -4.292 -51.868 1.00 78.75 73 LEU A O 1
ATOM 550 N N . GLU A 1 74 ? 39.505 -2.301 -51.539 1.00 78.12 74 GLU A N 1
ATOM 551 C CA . GLU A 1 74 ? 40.146 -1.641 -52.676 1.00 78.12 74 GLU A CA 1
ATOM 552 C C . GLU A 1 74 ? 41.645 -1.436 -52.446 1.00 78.12 74 GLU A C 1
ATOM 554 O O . GLU A 1 74 ? 42.445 -1.778 -53.321 1.00 78.12 74 GLU A O 1
ATOM 559 N N . ALA A 1 75 ? 42.046 -0.992 -51.251 1.00 79.19 75 ALA A N 1
ATOM 560 C CA . ALA A 1 75 ? 43.456 -0.877 -50.882 1.00 79.19 75 ALA A CA 1
ATOM 561 C C . ALA A 1 75 ? 44.175 -2.238 -50.934 1.00 79.19 75 ALA A C 1
ATOM 563 O O . ALA A 1 75 ? 45.266 -2.345 -51.500 1.00 79.19 75 ALA A O 1
ATOM 564 N N . ALA A 1 76 ? 43.540 -3.303 -50.434 1.00 78.19 76 ALA A N 1
ATOM 565 C CA . ALA A 1 76 ? 44.073 -4.662 -50.502 1.00 78.19 76 ALA A CA 1
ATOM 566 C C . ALA A 1 76 ? 44.184 -5.181 -51.948 1.00 78.19 76 ALA A C 1
ATOM 568 O O . ALA A 1 76 ? 45.171 -5.830 -52.296 1.00 78.19 76 ALA A O 1
ATOM 569 N N . ARG A 1 77 ? 43.210 -4.872 -52.817 1.00 81.00 77 ARG A N 1
ATOM 570 C CA . ARG A 1 77 ? 43.261 -5.221 -54.250 1.00 81.00 77 ARG A CA 1
ATOM 571 C C . ARG A 1 77 ? 44.393 -4.498 -54.971 1.00 81.00 77 ARG A C 1
ATOM 573 O O . ARG A 1 77 ? 45.086 -5.118 -55.774 1.00 81.00 77 ARG A O 1
ATOM 580 N N . LEU A 1 78 ? 44.592 -3.210 -54.695 1.00 84.69 78 LEU A N 1
ATOM 581 C CA . LEU A 1 78 ? 45.699 -2.437 -55.262 1.00 84.69 78 LEU A CA 1
ATOM 582 C C . LEU A 1 78 ? 47.050 -2.969 -54.784 1.00 84.69 78 LEU A C 1
ATOM 584 O O . LEU A 1 78 ? 47.964 -3.116 -55.590 1.00 84.69 78 LEU A O 1
ATOM 588 N N . TYR A 1 79 ? 47.158 -3.323 -53.505 1.00 82.44 79 TYR A N 1
ATOM 589 C CA . TYR A 1 79 ? 48.355 -3.952 -52.960 1.00 82.44 79 TYR A CA 1
ATOM 590 C C . TYR A 1 79 ? 48.651 -5.304 -53.629 1.00 82.44 79 TYR A C 1
ATOM 592 O O . TYR A 1 79 ? 49.772 -5.536 -54.066 1.00 82.44 79 TYR A O 1
ATOM 600 N N . GLN A 1 80 ? 47.642 -6.165 -53.809 1.00 81.44 80 GLN A N 1
ATOM 601 C CA . GLN A 1 80 ? 47.806 -7.440 -54.523 1.00 81.44 80 GLN A CA 1
ATOM 602 C C . GLN A 1 80 ? 48.209 -7.261 -55.990 1.00 81.44 80 GLN A C 1
ATOM 604 O O . GLN A 1 80 ? 48.980 -8.069 -56.503 1.00 81.44 80 GLN A O 1
ATOM 609 N N . LYS A 1 81 ? 47.697 -6.228 -56.669 1.00 85.19 81 LYS A N 1
ATOM 610 C CA . LYS A 1 81 ? 48.113 -5.903 -58.040 1.00 85.19 81 LYS A CA 1
ATOM 611 C C . LYS A 1 81 ? 49.580 -5.490 -58.094 1.00 85.19 81 LYS A C 1
ATOM 613 O O . LYS A 1 81 ? 50.318 -6.080 -58.870 1.00 85.19 81 LYS A O 1
ATOM 618 N N . LYS A 1 82 ? 50.010 -4.580 -57.214 1.00 85.88 82 LYS A N 1
ATOM 619 C CA . LYS A 1 82 ? 51.422 -4.176 -57.109 1.00 85.88 82 LYS A CA 1
ATOM 620 C C . LYS A 1 82 ? 52.337 -5.366 -56.828 1.00 85.88 82 LYS A C 1
ATOM 622 O O . LYS A 1 82 ? 53.342 -5.535 -57.501 1.00 85.88 82 LYS A O 1
ATOM 627 N N . LEU A 1 83 ? 51.937 -6.240 -55.902 1.00 82.69 83 LEU A N 1
ATOM 628 C CA . LEU A 1 83 ? 52.702 -7.444 -55.582 1.00 82.69 83 LEU A CA 1
ATOM 629 C C . LEU A 1 83 ? 52.811 -8.399 -56.786 1.00 82.69 83 LEU A C 1
ATOM 631 O O . LEU A 1 83 ? 53.849 -9.018 -56.990 1.00 82.69 83 LEU A O 1
ATOM 635 N N . ARG A 1 84 ? 51.750 -8.532 -57.599 1.00 77.94 84 ARG A N 1
ATOM 636 C CA . ARG A 1 84 ? 51.792 -9.325 -58.840 1.00 77.94 84 ARG A CA 1
ATOM 637 C C . ARG A 1 84 ? 52.698 -8.701 -59.893 1.00 77.94 84 ARG A C 1
ATOM 639 O O . ARG A 1 84 ? 53.468 -9.436 -60.491 1.00 77.94 84 ARG A O 1
ATOM 646 N N . GLU A 1 85 ? 52.632 -7.388 -60.089 1.00 80.31 85 GLU A N 1
ATOM 647 C CA . GLU A 1 85 ? 53.502 -6.668 -61.029 1.00 80.31 85 GLU A CA 1
ATOM 648 C C . GLU A 1 85 ? 54.983 -6.798 -60.633 1.00 80.31 85 GLU A C 1
ATOM 650 O O . GLU A 1 85 ? 55.832 -7.061 -61.483 1.00 80.31 85 GLU A O 1
ATOM 655 N N . GLU A 1 86 ? 55.298 -6.712 -59.336 1.00 76.62 86 GLU A N 1
ATOM 656 C CA . GLU A 1 86 ? 56.648 -6.970 -58.820 1.00 76.62 86 GLU A CA 1
ATOM 657 C C . GLU A 1 86 ? 57.084 -8.423 -59.074 1.00 76.62 86 GLU A C 1
ATOM 659 O O . GLU A 1 86 ? 58.178 -8.660 -59.586 1.00 76.62 86 GLU A O 1
ATOM 664 N N . MET A 1 87 ? 56.222 -9.405 -58.786 1.00 68.25 87 MET A N 1
ATOM 665 C CA . MET A 1 87 ? 56.513 -10.829 -59.011 1.00 68.25 87 MET A CA 1
ATOM 666 C C . MET A 1 87 ? 56.655 -11.188 -60.498 1.00 68.25 87 MET A C 1
ATOM 668 O O . MET A 1 87 ? 57.513 -11.996 -60.844 1.00 68.25 87 MET A O 1
ATOM 672 N N . GLU A 1 88 ? 55.857 -10.591 -61.385 1.00 64.62 88 GLU A N 1
ATOM 673 C CA . GLU A 1 88 ? 55.992 -10.742 -62.839 1.00 64.62 88 GLU A CA 1
ATOM 674 C C . GLU A 1 88 ? 57.299 -10.110 -63.342 1.00 64.62 88 GLU A C 1
ATOM 676 O O . GLU A 1 88 ? 57.991 -10.714 -64.163 1.00 64.62 88 GLU A O 1
ATOM 681 N N . GLY A 1 89 ? 57.706 -8.966 -62.778 1.00 61.19 89 GLY A N 1
ATOM 682 C CA . GLY A 1 89 ? 59.016 -8.359 -63.028 1.00 61.19 89 GLY A CA 1
ATOM 683 C C . GLY A 1 89 ? 60.195 -9.236 -62.581 1.00 61.19 89 GLY A C 1
ATOM 684 O O . GLY A 1 89 ? 61.214 -9.304 -63.272 1.00 61.19 89 GLY A O 1
ATOM 685 N N . PHE A 1 90 ? 60.054 -9.964 -61.468 1.00 56.56 90 PHE A N 1
ATOM 686 C CA . PHE A 1 90 ? 61.039 -10.958 -61.021 1.00 56.56 90 PHE A CA 1
ATOM 687 C C . PHE A 1 90 ? 61.026 -12.238 -61.872 1.00 56.56 90 PHE A C 1
ATOM 689 O O . PHE A 1 90 ? 62.092 -12.762 -62.194 1.00 56.56 90 PHE A O 1
ATOM 696 N N . ALA A 1 91 ? 59.855 -12.726 -62.289 1.00 52.78 91 ALA A N 1
ATOM 697 C CA . ALA A 1 91 ? 59.725 -13.925 -63.119 1.00 52.78 91 ALA A CA 1
ATOM 698 C C . ALA A 1 91 ? 60.284 -13.722 -64.541 1.00 52.78 91 ALA A C 1
ATOM 700 O O . ALA A 1 91 ? 60.908 -14.632 -65.087 1.00 52.78 91 ALA A O 1
ATOM 701 N N . PHE A 1 92 ? 60.158 -12.518 -65.115 1.00 51.56 92 PHE A N 1
ATOM 702 C CA . PHE A 1 92 ? 60.772 -12.180 -66.408 1.00 51.56 92 PHE A CA 1
ATOM 703 C C . PHE A 1 92 ? 62.309 -12.149 -66.363 1.00 51.56 92 PHE A C 1
ATOM 705 O O . PHE A 1 92 ? 62.956 -12.372 -67.383 1.00 51.56 92 PHE A O 1
ATOM 712 N N . ARG A 1 93 ? 62.911 -11.937 -65.184 1.00 49.50 93 ARG A N 1
ATOM 713 C CA . ARG A 1 93 ? 64.366 -12.057 -64.973 1.00 49.50 93 ARG A CA 1
ATOM 714 C C . ARG A 1 93 ? 64.851 -13.502 -64.798 1.00 49.50 93 ARG A C 1
ATOM 716 O O . ARG A 1 93 ? 66.056 -13.716 -64.730 1.00 49.50 93 ARG A O 1
ATOM 723 N N . GLN A 1 94 ? 63.950 -14.485 -64.728 1.00 46.47 94 GLN A N 1
ATOM 724 C CA . GLN A 1 94 ? 64.269 -15.890 -64.440 1.00 46.47 94 GLN A CA 1
ATOM 725 C C . GLN A 1 94 ? 63.743 -16.873 -65.504 1.00 46.47 94 GLN A C 1
ATOM 727 O O . GLN A 1 94 ? 63.497 -18.046 -65.210 1.00 46.47 94 GLN A O 1
ATOM 732 N N . VAL A 1 95 ? 63.584 -16.426 -66.755 1.00 50.00 95 VAL A N 1
ATOM 733 C CA . VAL A 1 95 ? 63.309 -17.322 -67.890 1.00 50.00 95 VAL A CA 1
ATOM 734 C C . VAL A 1 95 ? 64.545 -18.194 -68.128 1.00 50.00 95 VAL A C 1
ATOM 736 O O . VAL A 1 95 ? 65.585 -17.704 -68.551 1.00 50.00 95 VAL A O 1
ATOM 739 N N . ARG A 1 96 ? 64.435 -19.489 -67.813 1.00 49.59 96 ARG A N 1
ATOM 740 C CA . ARG A 1 96 ? 65.485 -20.488 -68.046 1.00 49.59 96 ARG A CA 1
ATOM 741 C C . ARG A 1 96 ? 65.431 -20.938 -69.498 1.00 49.59 96 ARG A C 1
ATOM 743 O O . ARG A 1 96 ? 64.431 -21.533 -69.906 1.00 49.59 96 ARG A O 1
ATOM 750 N N . PHE A 1 97 ? 66.496 -20.707 -70.252 1.00 54.66 97 PHE A N 1
ATOM 751 C CA . PHE A 1 97 ? 66.671 -21.372 -71.536 1.00 54.66 97 PHE A CA 1
ATOM 752 C C . PHE A 1 97 ? 67.286 -22.754 -71.294 1.00 54.66 97 PHE A C 1
ATOM 754 O O . PHE A 1 97 ? 68.065 -22.953 -70.364 1.00 54.66 97 PHE A O 1
ATOM 761 N N . ALA A 1 98 ? 66.892 -23.745 -72.095 1.00 51.78 98 ALA A N 1
ATOM 762 C CA . ALA A 1 98 ? 67.298 -25.143 -71.909 1.00 51.78 98 ALA A CA 1
ATOM 763 C C . ALA A 1 98 ? 68.809 -25.397 -72.126 1.00 51.78 98 ALA A C 1
ATOM 765 O O . ALA A 1 98 ? 69.263 -26.523 -71.939 1.00 51.78 98 ALA A O 1
ATOM 766 N N . GLU A 1 99 ? 69.571 -24.366 -72.497 1.00 50.34 99 GLU A N 1
ATOM 767 C CA . GLU A 1 99 ? 71.009 -24.418 -72.779 1.00 50.34 99 GLU A CA 1
ATOM 768 C C . GLU A 1 99 ? 71.886 -23.861 -71.636 1.00 50.34 99 GLU A C 1
ATOM 770 O O . GLU A 1 99 ? 73.107 -23.973 -71.712 1.00 50.34 99 GLU A O 1
ATOM 775 N N . ASP A 1 100 ? 71.304 -23.330 -70.549 1.00 47.53 100 ASP A N 1
ATOM 776 C CA . ASP A 1 100 ? 72.079 -22.722 -69.454 1.00 47.53 100 ASP A CA 1
ATOM 777 C C . ASP A 1 100 ? 72.690 -23.773 -68.504 1.00 47.53 100 ASP A C 1
ATOM 779 O O . ASP A 1 100 ? 71.990 -24.499 -67.784 1.00 47.53 100 ASP A O 1
ATOM 783 N N . THR A 1 101 ? 74.023 -23.824 -68.449 1.00 58.31 101 THR A N 1
ATOM 784 C CA . THR A 1 101 ? 74.780 -24.664 -67.508 1.00 58.31 101 THR A CA 1
ATOM 785 C C . THR A 1 101 ? 74.860 -24.060 -66.101 1.00 58.31 101 THR A C 1
ATOM 787 O O . THR A 1 101 ? 74.758 -22.853 -65.910 1.00 58.31 101 THR A O 1
ATOM 790 N N . GLU A 1 102 ? 75.110 -24.881 -65.066 1.00 54.53 102 GLU A N 1
ATOM 791 C CA . GLU A 1 102 ? 75.224 -24.397 -63.671 1.00 54.53 102 GLU A CA 1
ATOM 792 C C . GLU A 1 102 ? 76.290 -23.310 -63.452 1.00 54.53 102 GLU A C 1
ATOM 794 O O . GLU A 1 102 ? 76.214 -22.582 -62.462 1.00 54.53 102 GLU A O 1
ATOM 799 N N . ARG A 1 103 ? 77.266 -23.175 -64.360 1.00 53.19 103 ARG A N 1
ATOM 800 C CA . ARG A 1 103 ? 78.276 -22.111 -64.300 1.00 53.19 103 ARG A CA 1
ATOM 801 C C . ARG A 1 103 ? 77.708 -20.723 -64.609 1.00 53.19 103 ARG A C 1
ATOM 803 O O . ARG A 1 103 ? 78.135 -19.776 -63.961 1.00 53.19 103 ARG A O 1
ATOM 810 N N . ASP A 1 104 ? 76.690 -20.614 -65.459 1.00 54.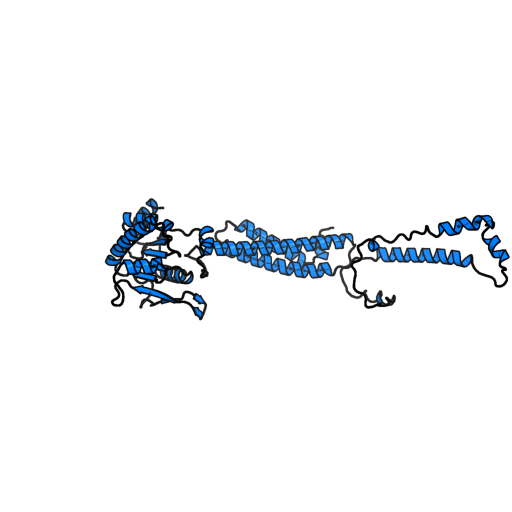12 104 ASP A N 1
ATOM 811 C CA . ASP A 1 104 ? 76.109 -19.320 -65.859 1.00 54.12 104 ASP A CA 1
ATOM 812 C C . AS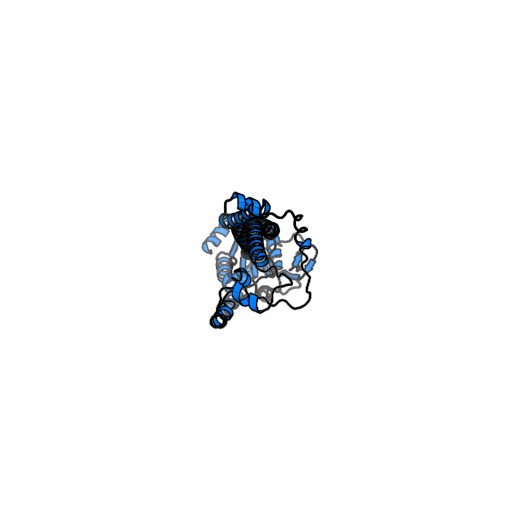P A 1 104 ? 75.174 -18.726 -64.789 1.00 54.12 104 ASP A C 1
ATOM 814 O O . ASP A 1 104 ? 74.871 -17.532 -64.789 1.00 54.12 104 ASP A O 1
ATOM 818 N N . ARG A 1 105 ? 74.769 -19.536 -63.795 1.00 53.09 105 ARG A N 1
ATOM 819 C CA . ARG A 1 105 ? 73.971 -19.080 -62.641 1.00 53.09 105 ARG A CA 1
ATOM 820 C C . ARG A 1 105 ? 74.711 -18.098 -61.733 1.00 53.09 105 ARG A C 1
ATOM 822 O O . ARG A 1 105 ? 74.058 -17.318 -61.045 1.00 53.09 105 ARG A O 1
ATOM 829 N N . LEU A 1 106 ? 76.040 -18.179 -61.677 1.00 51.31 106 LEU A N 1
ATOM 830 C CA . LEU A 1 106 ? 76.857 -17.346 -60.790 1.00 51.31 106 LEU A CA 1
ATOM 831 C C . LEU A 1 106 ? 77.154 -15.969 -61.398 1.00 51.31 106 LEU A C 1
ATOM 833 O O . LEU A 1 106 ? 77.268 -14.997 -60.653 1.00 51.31 106 LEU A O 1
ATOM 837 N N . ASP A 1 107 ? 77.182 -15.861 -62.727 1.00 50.06 107 ASP A N 1
ATOM 838 C CA . ASP A 1 107 ? 77.549 -14.614 -63.405 1.00 50.06 107 ASP A CA 1
ATOM 839 C C . ASP A 1 107 ? 76.367 -13.640 -63.558 1.00 50.06 107 ASP A C 1
ATOM 841 O O . ASP A 1 107 ? 76.549 -12.428 -63.442 1.00 50.06 107 ASP A O 1
ATOM 845 N N . LEU A 1 108 ? 75.129 -14.135 -63.694 1.00 49.91 108 LEU A N 1
ATOM 846 C CA . LEU A 1 108 ? 73.922 -13.290 -63.792 1.00 49.91 108 LEU A CA 1
ATOM 847 C C . LEU A 1 108 ? 73.575 -12.526 -62.500 1.00 49.91 108 LEU A C 1
ATOM 849 O O . LEU A 1 108 ? 72.828 -11.549 -62.547 1.00 49.91 108 LEU A O 1
ATOM 853 N N . ALA A 1 109 ? 74.120 -12.940 -61.354 1.00 53.66 109 ALA A N 1
ATOM 854 C CA . ALA A 1 109 ? 73.917 -12.268 -60.071 1.00 53.66 109 ALA A CA 1
ATOM 855 C C . ALA A 1 109 ? 75.052 -11.292 -59.700 1.00 53.66 109 ALA A C 1
ATOM 857 O O . ALA A 1 109 ? 74.950 -10.626 -58.672 1.00 53.66 109 ALA A O 1
ATOM 858 N N . GLY A 1 110 ? 76.127 -11.199 -60.498 1.00 51.25 110 GLY A N 1
ATOM 859 C CA . GLY A 1 110 ? 77.269 -10.313 -60.224 1.00 51.25 110 GLY A CA 1
ATOM 860 C C . GLY A 1 110 ? 77.962 -10.555 -58.874 1.00 51.25 110 GLY A C 1
ATOM 861 O O . GLY A 1 110 ? 78.680 -9.684 -58.390 1.00 51.25 110 GLY A O 1
ATOM 862 N N . LEU A 1 111 ? 77.740 -11.718 -58.257 1.00 50.78 111 LEU A N 1
ATOM 863 C CA . LEU A 1 111 ? 78.167 -12.048 -56.900 1.00 50.78 111 LEU A CA 1
ATOM 864 C C . LEU A 1 111 ? 79.301 -13.072 -56.959 1.00 50.78 111 LEU A C 1
ATOM 866 O O . LEU A 1 111 ? 79.132 -14.195 -57.436 1.00 50.78 111 LEU A O 1
ATOM 870 N N . LYS A 1 112 ? 80.477 -12.692 -56.450 1.00 52.81 112 LYS A N 1
ATOM 871 C CA . LYS A 1 112 ? 81.594 -13.628 -56.276 1.00 52.81 112 LYS A CA 1
ATOM 872 C C . LYS A 1 112 ? 81.242 -14.646 -55.188 1.00 52.81 112 LYS A C 1
ATOM 874 O O . LYS A 1 112 ? 80.556 -14.328 -54.220 1.00 52.81 112 LYS A O 1
ATOM 879 N N . ARG A 1 113 ? 81.748 -15.876 -55.339 1.00 51.47 113 ARG A N 1
ATOM 880 C CA . ARG A 1 113 ? 81.449 -17.046 -54.485 1.00 51.47 113 ARG A CA 1
ATOM 881 C C . ARG A 1 113 ? 81.616 -16.815 -52.974 1.00 51.47 113 ARG A C 1
ATOM 883 O O . ARG A 1 113 ? 80.975 -17.521 -52.202 1.00 51.47 113 ARG A O 1
ATOM 890 N N . ASP A 1 114 ? 82.404 -15.823 -52.572 1.00 53.62 114 ASP A N 1
ATOM 891 C CA . ASP A 1 114 ? 82.689 -15.517 -51.168 1.00 53.62 114 ASP A CA 1
ATOM 892 C C . ASP A 1 114 ? 81.611 -14.641 -50.487 1.00 53.62 114 ASP A C 1
ATOM 894 O O . ASP A 1 114 ? 81.642 -14.468 -49.273 1.00 53.62 114 ASP A O 1
ATOM 898 N N . GLU A 1 115 ? 80.614 -14.136 -51.227 1.00 52.06 115 GLU A N 1
ATOM 899 C CA . GLU A 1 115 ? 79.540 -13.269 -50.697 1.00 52.06 115 GLU A CA 1
ATOM 900 C C . GLU A 1 115 ? 78.198 -14.001 -50.469 1.00 52.06 115 GLU A C 1
ATOM 902 O O . GLU A 1 115 ? 77.236 -13.418 -49.965 1.00 52.06 115 GLU A O 1
ATOM 907 N N . LEU A 1 116 ? 78.122 -15.306 -50.772 1.00 49.09 116 LEU A N 1
ATOM 908 C CA . LEU A 1 116 ? 76.895 -16.108 -50.628 1.00 49.09 116 LEU A CA 1
ATOM 909 C C . LEU A 1 116 ? 76.450 -16.323 -49.168 1.00 49.09 116 LEU A C 1
ATOM 911 O O . LEU A 1 116 ? 75.293 -16.667 -48.933 1.00 49.09 116 LEU A O 1
ATOM 915 N N . GLY A 1 117 ? 77.338 -16.116 -48.190 1.00 48.53 117 GLY A N 1
ATOM 916 C CA . GLY A 1 117 ? 77.028 -16.290 -46.765 1.00 48.53 117 GLY A CA 1
ATOM 917 C C . GLY A 1 117 ? 76.137 -15.192 -46.171 1.00 48.53 117 GLY A C 1
ATOM 918 O O . GLY A 1 117 ? 75.496 -15.410 -45.145 1.00 48.53 117 GLY A O 1
ATOM 919 N N . THR A 1 118 ? 76.059 -14.023 -46.812 1.00 48.22 118 THR A N 1
ATOM 920 C CA . THR A 1 118 ? 75.366 -12.840 -46.269 1.00 48.22 118 THR A CA 1
ATOM 921 C C . THR A 1 118 ? 73.909 -12.726 -46.730 1.00 48.22 118 THR A C 1
ATOM 923 O O . THR A 1 118 ? 73.095 -12.110 -46.047 1.00 48.22 118 THR A O 1
ATOM 926 N N . VAL A 1 119 ? 73.545 -13.350 -47.856 1.00 46.22 119 VAL A N 1
ATOM 927 C CA . VAL A 1 119 ? 72.196 -13.246 -48.455 1.00 46.22 119 VAL A CA 1
ATOM 928 C C . VAL A 1 119 ? 71.196 -14.214 -47.812 1.00 46.22 119 VAL A C 1
ATOM 930 O O . VAL A 1 119 ? 70.005 -13.918 -47.730 1.00 46.22 119 VAL A O 1
ATOM 933 N N . THR A 1 120 ? 71.659 -15.332 -47.250 1.00 45.75 120 THR A N 1
ATOM 934 C CA . THR A 1 120 ? 70.802 -16.221 -46.447 1.00 45.75 120 THR A CA 1
ATOM 935 C C . THR A 1 120 ? 70.389 -15.608 -45.106 1.00 45.75 120 THR A C 1
ATOM 937 O O . THR A 1 120 ? 69.406 -16.054 -44.532 1.00 45.75 120 THR A O 1
ATOM 940 N N . GLY A 1 121 ? 71.078 -14.562 -44.630 1.00 42.00 121 GLY A N 1
ATOM 941 C CA . GLY A 1 121 ? 70.724 -13.845 -43.398 1.00 42.00 121 GLY A CA 1
ATOM 942 C C . GLY A 1 121 ? 69.702 -12.713 -43.573 1.00 42.00 121 GLY A C 1
ATOM 943 O O . GLY A 1 121 ? 69.166 -12.228 -42.581 1.00 42.00 121 GLY A O 1
ATOM 944 N N . SER A 1 122 ? 69.401 -12.277 -44.804 1.00 41.19 122 SER A N 1
ATOM 945 C CA . SER A 1 122 ? 68.450 -11.177 -45.051 1.00 41.19 122 SER A CA 1
ATOM 946 C C . SER A 1 122 ? 67.036 -11.640 -45.417 1.00 41.19 122 SER A C 1
ATOM 948 O O . SER A 1 122 ? 66.147 -10.802 -45.553 1.00 41.19 122 SER A O 1
ATOM 950 N N . LEU A 1 123 ? 66.809 -12.949 -45.567 1.00 42.47 123 LEU A N 1
ATOM 951 C CA . LEU A 1 123 ? 65.475 -13.533 -45.771 1.00 42.47 123 LEU A CA 1
ATOM 952 C C . LEU A 1 123 ? 64.731 -13.813 -44.454 1.00 42.47 123 LEU A C 1
ATOM 954 O O . LEU A 1 123 ? 63.512 -13.954 -44.480 1.00 42.47 123 LEU A O 1
ATOM 958 N N . ASP A 1 124 ? 65.428 -13.787 -43.313 1.00 41.12 124 ASP A N 1
ATOM 959 C CA . ASP A 1 124 ? 64.815 -13.908 -41.981 1.00 41.12 124 ASP A CA 1
ATOM 960 C C . ASP A 1 124 ? 64.259 -12.573 -41.441 1.00 41.12 124 ASP A C 1
ATOM 962 O O . ASP A 1 124 ? 63.526 -12.564 -40.457 1.00 41.12 124 ASP A O 1
ATOM 966 N N . ASN A 1 125 ? 64.538 -11.444 -42.109 1.00 42.19 125 ASN A N 1
ATOM 967 C CA . ASN A 1 125 ? 64.074 -10.104 -41.709 1.00 42.19 125 ASN A CA 1
ATOM 968 C C . ASN A 1 125 ? 62.902 -9.563 -42.547 1.00 42.19 125 ASN A C 1
ATOM 970 O O . ASN A 1 125 ? 62.539 -8.393 -42.424 1.00 42.19 125 ASN A O 1
ATOM 974 N N . ALA A 1 126 ? 62.255 -10.402 -43.360 1.00 39.62 126 ALA A N 1
ATOM 975 C CA . ALA A 1 126 ? 60.910 -10.109 -43.843 1.00 39.62 126 ALA A CA 1
ATOM 976 C C . ALA A 1 126 ? 59.905 -10.424 -42.723 1.00 39.62 126 ALA A C 1
ATOM 978 O O . ALA A 1 126 ? 59.106 -11.356 -42.820 1.00 39.62 126 ALA A O 1
ATOM 979 N N . GLU A 1 127 ? 59.955 -9.640 -41.641 1.00 42.06 127 GLU A N 1
ATOM 980 C CA . GLU A 1 127 ? 58.835 -9.512 -40.716 1.00 42.06 127 GLU A CA 1
ATOM 981 C C . GLU A 1 127 ? 57.630 -9.044 -41.534 1.00 42.06 127 GLU A C 1
ATOM 983 O O . GLU A 1 127 ? 57.434 -7.864 -41.823 1.00 42.06 127 GLU A O 1
ATOM 988 N N . THR A 1 128 ? 56.814 -10.010 -41.945 1.00 44.97 128 THR A N 1
ATOM 989 C CA . THR A 1 128 ? 55.417 -9.801 -42.297 1.00 44.97 128 THR A CA 1
ATOM 990 C C . THR A 1 128 ? 54.817 -8.854 -41.267 1.00 44.97 128 THR A C 1
ATOM 992 O O . THR A 1 128 ? 54.635 -9.235 -40.111 1.00 44.97 128 THR A O 1
ATOM 995 N N . SER A 1 129 ? 54.495 -7.630 -41.682 1.00 47.44 129 SER A N 1
ATOM 996 C CA . SER A 1 129 ? 53.643 -6.731 -40.918 1.00 47.44 129 SER A CA 1
ATOM 997 C C . SER A 1 129 ? 52.284 -7.410 -40.783 1.00 47.44 129 SER A C 1
ATOM 999 O O . SER A 1 129 ? 51.432 -7.338 -41.673 1.00 47.44 129 SER A O 1
ATOM 1001 N N . ILE A 1 130 ? 52.108 -8.155 -39.699 1.00 45.72 130 ILE A N 1
ATOM 1002 C CA . ILE A 1 130 ? 50.837 -8.760 -39.343 1.00 45.72 130 ILE A CA 1
ATOM 1003 C C . ILE A 1 130 ? 49.867 -7.588 -39.118 1.00 45.72 130 ILE A C 1
ATOM 1005 O O . ILE A 1 130 ? 50.114 -6.766 -38.233 1.00 45.72 130 ILE A O 1
ATOM 1009 N N . PRO A 1 131 ? 48.785 -7.454 -39.904 1.00 49.62 131 PRO A N 1
ATOM 1010 C CA . PRO A 1 131 ? 47.834 -6.369 -39.714 1.00 49.62 131 PRO A CA 1
ATOM 1011 C C . PRO A 1 131 ? 47.207 -6.448 -38.314 1.00 49.62 131 PRO A C 1
ATOM 1013 O O . PRO A 1 131 ? 46.883 -7.527 -37.808 1.00 49.62 131 PRO A O 1
ATOM 1016 N N . THR A 1 132 ? 47.024 -5.283 -37.694 1.00 50.62 132 THR A N 1
ATOM 1017 C CA . THR A 1 132 ? 46.710 -5.054 -36.271 1.00 50.62 132 THR A CA 1
ATOM 1018 C C . THR A 1 132 ? 45.492 -5.830 -35.738 1.00 50.62 132 THR A C 1
ATOM 1020 O O . THR A 1 132 ? 45.369 -6.033 -34.532 1.00 50.62 132 THR A O 1
ATOM 1023 N N . TYR A 1 133 ? 44.613 -6.349 -36.604 1.00 54.41 133 TYR A N 1
ATOM 1024 C CA . TYR A 1 133 ? 43.458 -7.166 -36.210 1.00 54.41 133 TYR A CA 1
ATOM 1025 C C . TYR A 1 133 ? 43.809 -8.595 -35.746 1.00 54.41 133 TYR A C 1
ATOM 1027 O O . TYR A 1 133 ? 42.959 -9.261 -35.158 1.00 54.41 133 TYR A O 1
ATOM 1035 N N . MET A 1 134 ? 45.037 -9.083 -35.966 1.00 49.78 134 MET A N 1
ATOM 1036 C CA . MET A 1 134 ? 45.487 -10.386 -35.443 1.00 49.78 134 MET A CA 1
ATOM 1037 C C . MET A 1 134 ? 46.081 -10.320 -34.024 1.00 49.78 134 MET A C 1
ATOM 1039 O O . MET A 1 134 ? 46.289 -11.365 -33.410 1.00 49.78 134 MET A O 1
ATOM 1043 N N . ALA A 1 135 ? 46.314 -9.123 -33.475 1.00 50.31 135 ALA A N 1
ATOM 1044 C CA . ALA A 1 135 ? 46.805 -8.939 -32.103 1.00 50.31 135 ALA A CA 1
ATOM 1045 C C . ALA A 1 135 ? 45.688 -9.030 -31.037 1.00 50.31 135 ALA A C 1
ATOM 1047 O O . ALA A 1 135 ? 45.959 -9.050 -29.836 1.00 50.31 135 ALA A O 1
ATOM 1048 N N . GLY A 1 136 ? 44.421 -9.118 -31.460 1.00 46.28 136 GLY A N 1
ATOM 1049 C CA . GLY A 1 136 ? 43.272 -9.304 -30.578 1.00 46.28 136 GLY A CA 1
ATOM 1050 C C . GLY A 1 136 ? 43.090 -10.768 -30.173 1.00 46.28 136 GLY A C 1
ATOM 1051 O O . GLY A 1 136 ? 42.669 -11.587 -30.984 1.00 46.28 136 GLY A O 1
ATOM 1052 N N . GLY A 1 137 ? 43.405 -11.070 -28.910 1.00 41.28 137 GLY A N 1
ATOM 1053 C CA . GLY A 1 137 ? 43.182 -12.319 -28.171 1.00 41.28 137 GLY A CA 1
ATOM 1054 C C . GLY A 1 137 ? 42.427 -13.451 -28.881 1.00 41.28 137 GLY A C 1
ATOM 1055 O O . GLY A 1 137 ? 41.210 -13.406 -29.058 1.00 41.28 137 GLY A O 1
ATOM 1056 N N . ARG A 1 138 ? 43.150 -14.539 -29.173 1.00 39.06 138 ARG A N 1
ATOM 1057 C CA . ARG A 1 138 ? 42.570 -15.835 -29.548 1.00 39.06 138 ARG A CA 1
ATOM 1058 C C . ARG A 1 138 ? 41.680 -16.355 -28.414 1.00 39.06 138 ARG A C 1
ATOM 1060 O O . ARG A 1 138 ? 42.164 -16.992 -27.484 1.00 39.06 138 ARG A O 1
ATOM 1067 N N . GLN A 1 139 ? 40.368 -16.152 -28.512 1.00 47.91 139 GLN A N 1
ATOM 1068 C CA . GLN A 1 139 ? 39.419 -17.044 -27.851 1.00 47.91 139 GLN A CA 1
ATOM 1069 C C . GLN A 1 139 ? 39.503 -18.408 -28.545 1.00 47.91 139 GLN A C 1
ATOM 1071 O O . GLN A 1 139 ? 39.184 -18.533 -29.729 1.00 47.91 139 GLN A O 1
ATOM 1076 N N . GLN A 1 140 ? 39.960 -19.426 -27.812 1.00 41.53 140 GLN A N 1
ATOM 1077 C CA . GLN A 1 140 ? 39.883 -20.826 -28.222 1.00 41.53 140 GLN A CA 1
ATOM 1078 C C . GLN A 1 140 ? 38.434 -21.165 -28.589 1.00 41.53 140 GLN A C 1
ATOM 1080 O O . GLN A 1 140 ? 37.568 -21.275 -27.723 1.00 41.53 140 GLN A O 1
ATOM 1085 N N . ARG A 1 141 ? 38.172 -21.348 -29.884 1.00 40.88 141 ARG A N 1
ATOM 1086 C CA . ARG A 1 141 ? 36.991 -22.063 -30.363 1.00 40.88 141 ARG A CA 1
ATOM 1087 C C . ARG A 1 141 ? 37.404 -23.484 -30.713 1.00 40.88 141 ARG A C 1
ATOM 1089 O O . ARG A 1 141 ? 38.414 -23.716 -31.374 1.00 40.88 141 ARG A O 1
ATOM 1096 N N . THR A 1 142 ? 36.610 -24.408 -30.201 1.00 36.19 142 THR A N 1
ATOM 1097 C CA . THR A 1 142 ? 36.684 -25.854 -30.364 1.00 36.19 142 THR A CA 1
ATOM 1098 C C . THR A 1 142 ? 36.863 -26.271 -31.823 1.00 36.19 142 THR A C 1
ATOM 1100 O O . THR A 1 142 ? 36.237 -25.740 -32.742 1.00 36.19 142 THR A O 1
ATOM 1103 N N . ALA A 1 143 ? 37.755 -27.239 -32.021 1.00 38.97 143 ALA A N 1
ATOM 1104 C CA . ALA A 1 143 ? 38.071 -27.835 -33.307 1.00 38.97 143 ALA A CA 1
ATOM 1105 C C . ALA A 1 143 ? 36.862 -28.596 -33.873 1.00 38.97 143 ALA A C 1
ATOM 1107 O O . ALA A 1 143 ? 36.309 -29.463 -33.203 1.00 38.97 143 ALA A O 1
ATOM 1108 N N . GLY A 1 144 ? 36.485 -28.309 -35.124 1.00 36.97 144 GLY A N 1
ATOM 1109 C CA . GLY A 1 144 ? 35.536 -29.162 -35.844 1.00 36.97 144 GLY A CA 1
ATOM 1110 C C . GLY A 1 144 ? 34.747 -28.513 -36.978 1.00 36.97 144 GLY A C 1
ATOM 1111 O O . GLY A 1 144 ? 33.525 -28.507 -36.915 1.00 36.97 144 GLY A O 1
ATOM 1112 N N . LYS A 1 145 ? 35.424 -27.989 -38.013 1.00 34.72 145 LYS A N 1
ATOM 1113 C CA . LYS A 1 145 ? 35.030 -28.044 -39.446 1.00 34.72 145 LYS A CA 1
ATOM 1114 C C . LYS A 1 145 ? 35.851 -27.037 -40.255 1.00 34.72 145 LYS A C 1
ATOM 1116 O O . LYS A 1 145 ? 35.583 -25.840 -40.234 1.00 34.72 145 LYS A O 1
ATOM 1121 N N . LYS A 1 146 ? 36.817 -27.534 -41.034 1.00 36.25 146 LYS A N 1
ATOM 1122 C CA . LYS A 1 146 ? 37.389 -26.784 -42.161 1.00 36.25 146 LYS A CA 1
ATOM 1123 C C . LYS A 1 146 ? 36.305 -26.652 -43.236 1.00 36.25 146 LYS A C 1
ATOM 1125 O O . LYS A 1 146 ? 36.053 -27.603 -43.968 1.00 36.25 146 LYS A O 1
ATOM 1130 N N . LYS A 1 147 ? 35.658 -25.489 -43.330 1.00 37.72 147 LYS A N 1
ATOM 1131 C CA . LYS A 1 147 ? 35.007 -25.054 -44.572 1.00 37.72 147 LYS A CA 1
ATOM 1132 C C . LYS A 1 147 ? 36.067 -24.341 -45.408 1.00 37.72 147 LYS A C 1
ATOM 1134 O O . LYS A 1 147 ? 36.593 -23.318 -44.982 1.00 37.72 147 LYS A O 1
ATOM 1139 N N . GLN A 1 148 ? 36.389 -24.906 -46.569 1.00 37.53 148 GLN A N 1
ATOM 1140 C CA . GLN A 1 148 ? 37.062 -24.183 -47.645 1.00 37.53 148 GLN A CA 1
ATOM 1141 C C . GLN A 1 148 ? 36.221 -22.947 -47.981 1.00 37.53 148 GLN A C 1
ATOM 1143 O O . GLN A 1 148 ? 35.069 -23.070 -48.395 1.00 37.53 148 GLN A O 1
ATOM 1148 N N . ILE A 1 149 ? 36.785 -21.762 -47.764 1.00 38.31 149 ILE A N 1
ATOM 1149 C CA . ILE A 1 149 ? 36.208 -20.503 -48.231 1.00 38.31 149 ILE A CA 1
ATOM 1150 C C . ILE A 1 149 ? 36.617 -20.384 -49.699 1.00 38.31 149 ILE A C 1
ATOM 1152 O O . ILE A 1 149 ? 37.715 -19.940 -50.021 1.00 38.31 149 ILE A O 1
ATOM 1156 N N . ALA A 1 150 ? 35.760 -20.878 -50.589 1.00 34.56 150 ALA A N 1
ATOM 1157 C CA . ALA A 1 150 ? 35.863 -20.595 -52.011 1.00 34.56 150 ALA A CA 1
ATOM 1158 C C . ALA A 1 150 ? 35.463 -19.131 -52.243 1.00 34.56 150 ALA A C 1
ATOM 1160 O O . ALA A 1 150 ? 34.440 -18.682 -51.733 1.00 34.56 150 ALA A O 1
ATOM 1161 N N . ALA A 1 151 ? 36.228 -18.406 -53.061 1.00 41.19 151 ALA A N 1
ATOM 1162 C CA . ALA A 1 151 ? 35.983 -17.008 -53.436 1.00 41.19 151 ALA A CA 1
ATOM 1163 C C . ALA A 1 151 ? 34.576 -16.735 -54.027 1.00 41.19 151 ALA A C 1
ATOM 1165 O O . ALA A 1 151 ? 34.159 -15.586 -54.129 1.00 41.19 151 ALA A O 1
ATOM 1166 N N . ALA A 1 152 ? 33.809 -17.781 -54.349 1.00 37.25 152 ALA A N 1
ATOM 1167 C CA . ALA A 1 152 ? 32.416 -17.703 -54.776 1.00 37.25 152 ALA A CA 1
ATOM 1168 C C . ALA A 1 152 ? 31.409 -17.393 -53.643 1.00 37.25 152 ALA A C 1
ATOM 1170 O O . ALA A 1 152 ? 30.275 -17.021 -53.940 1.00 37.25 152 ALA A O 1
ATOM 1171 N N . SER A 1 153 ? 31.779 -17.510 -52.359 1.00 38.53 153 SER A N 1
ATOM 1172 C CA . SER A 1 153 ? 30.888 -17.134 -51.244 1.00 38.53 153 SER A CA 1
ATOM 1173 C C . SER A 1 153 ? 30.942 -15.649 -50.872 1.00 38.53 153 SER A C 1
ATOM 1175 O O . SER A 1 153 ? 30.079 -15.201 -50.131 1.00 38.53 153 SER A O 1
ATOM 1177 N N . LEU A 1 154 ? 31.901 -14.880 -51.403 1.00 44.53 154 LEU A N 1
ATOM 1178 C CA . LEU A 1 154 ? 32.016 -13.430 -51.167 1.00 44.53 154 LEU A CA 1
ATOM 1179 C C . LEU A 1 154 ? 31.175 -12.584 -52.138 1.00 44.53 154 LEU A C 1
ATOM 1181 O O . LEU A 1 154 ? 30.929 -11.417 -51.869 1.00 44.53 154 LEU A O 1
ATOM 1185 N N . ALA A 1 155 ? 30.703 -13.164 -53.246 1.00 40.84 155 ALA A N 1
ATOM 1186 C CA . ALA A 1 155 ? 29.853 -12.476 -54.224 1.00 40.84 155 ALA A CA 1
ATOM 1187 C C . ALA A 1 155 ? 28.344 -12.659 -53.962 1.00 40.84 155 ALA A C 1
ATOM 1189 O O . ALA A 1 155 ? 27.518 -12.109 -54.682 1.00 40.84 155 ALA A O 1
ATOM 1190 N N . LYS A 1 156 ? 27.962 -13.457 -52.954 1.00 40.81 156 LYS A N 1
ATOM 1191 C CA . LYS A 1 156 ? 26.555 -13.780 -52.645 1.00 40.81 156 LYS A CA 1
ATOM 1192 C C . LYS A 1 156 ? 26.010 -13.091 -51.387 1.00 40.81 156 LYS A C 1
ATOM 1194 O O . LYS A 1 156 ? 24.869 -13.339 -51.018 1.00 40.81 156 LYS A O 1
ATOM 1199 N N . GLU A 1 157 ? 26.801 -12.218 -50.763 1.00 42.88 157 GLU A N 1
ATOM 1200 C CA . GLU A 1 157 ? 26.423 -11.387 -49.604 1.00 42.88 157 GLU A CA 1
ATOM 1201 C C . GLU A 1 157 ? 25.982 -9.960 -49.999 1.00 42.88 157 GLU A C 1
ATOM 1203 O O . GLU A 1 157 ? 25.827 -9.087 -49.153 1.00 42.88 157 GLU A O 1
ATOM 1208 N N . GLU A 1 158 ? 25.738 -9.693 -51.286 1.00 45.53 158 GLU A N 1
ATOM 1209 C CA . GLU A 1 158 ? 25.269 -8.376 -51.755 1.00 45.53 158 GLU A CA 1
ATOM 1210 C C . GLU A 1 158 ? 23.744 -8.167 -51.641 1.00 45.53 158 GLU A C 1
ATOM 1212 O O . GLU A 1 158 ? 23.240 -7.112 -52.015 1.00 45.53 158 GLU A O 1
ATOM 1217 N N . THR A 1 159 ? 22.983 -9.128 -51.101 1.00 41.53 159 THR A N 1
ATOM 1218 C CA . THR A 1 159 ? 21.504 -9.082 -51.109 1.00 41.53 159 THR A CA 1
ATOM 1219 C C . THR A 1 159 ? 20.828 -9.045 -49.738 1.00 41.53 159 THR A C 1
ATOM 1221 O O . THR A 1 159 ? 19.634 -9.324 -49.639 1.00 41.53 159 THR A O 1
ATOM 1224 N N . THR A 1 160 ? 21.527 -8.663 -48.673 1.00 46.41 160 THR A N 1
ATOM 1225 C CA . THR A 1 160 ? 20.875 -8.167 -47.451 1.00 46.41 160 THR A CA 1
ATOM 1226 C C . THR A 1 160 ? 21.103 -6.667 -47.386 1.00 46.41 160 THR A C 1
ATOM 1228 O O . THR A 1 160 ? 22.216 -6.221 -47.144 1.00 46.41 160 THR A O 1
ATOM 1231 N N . GLY A 1 161 ? 20.058 -5.880 -47.660 1.00 53.19 161 GLY A N 1
ATOM 1232 C CA . GLY A 1 161 ? 20.082 -4.410 -47.675 1.00 53.19 161 GLY A CA 1
ATOM 1233 C C . GLY A 1 161 ? 20.273 -3.775 -46.293 1.00 53.19 161 GLY A C 1
ATOM 1234 O O . GLY A 1 161 ? 19.476 -2.933 -45.886 1.00 53.19 161 GLY A O 1
ATOM 1235 N N . GLY A 1 162 ? 21.291 -4.213 -45.552 1.00 65.06 162 GLY A N 1
ATOM 1236 C CA . GLY A 1 162 ? 21.731 -3.618 -44.301 1.00 65.06 162 GLY A CA 1
ATOM 1237 C C . GLY A 1 162 ? 22.354 -2.247 -44.548 1.00 65.06 162 GLY A C 1
ATOM 1238 O O . GLY A 1 162 ? 23.004 -1.999 -45.564 1.00 65.06 162 GLY A O 1
ATOM 1239 N N . LEU A 1 163 ? 22.130 -1.326 -43.614 1.00 78.69 163 LEU A N 1
ATOM 1240 C CA . LEU A 1 163 ? 22.750 -0.007 -43.640 1.00 78.69 163 LEU A CA 1
ATOM 1241 C C . LEU A 1 163 ? 24.264 -0.180 -43.441 1.00 78.69 163 LEU A C 1
ATOM 1243 O O . LEU A 1 163 ? 24.682 -0.715 -42.417 1.00 78.69 163 LEU A O 1
ATOM 1247 N N . ARG A 1 164 ? 25.075 0.263 -44.406 1.00 83.19 164 ARG A N 1
ATOM 1248 C CA . ARG A 1 164 ? 26.544 0.232 -44.322 1.00 83.19 164 ARG A CA 1
ATOM 1249 C C . ARG A 1 164 ? 27.082 1.588 -43.881 1.00 83.19 164 ARG A C 1
ATOM 1251 O O . ARG A 1 164 ? 26.640 2.623 -44.382 1.00 83.19 164 ARG A O 1
ATOM 1258 N N . MET A 1 165 ? 27.998 1.593 -42.916 1.00 86.69 165 MET A N 1
ATOM 1259 C CA . MET A 1 165 ? 28.582 2.811 -42.340 1.00 86.69 165 MET A CA 1
ATOM 1260 C C . MET A 1 165 ? 30.084 2.647 -42.097 1.00 86.69 165 MET A C 1
ATOM 1262 O O . MET A 1 165 ? 30.566 1.537 -41.881 1.00 86.69 165 MET A O 1
ATOM 1266 N N . LYS A 1 166 ? 30.824 3.764 -42.074 1.00 87.75 166 LYS A N 1
ATOM 1267 C CA . LYS A 1 166 ? 32.246 3.766 -41.700 1.00 87.75 166 LYS A CA 1
ATOM 1268 C C . LYS A 1 166 ? 32.413 3.257 -40.265 1.00 87.75 166 LYS A C 1
ATOM 1270 O O . LYS A 1 166 ? 31.604 3.578 -39.394 1.00 87.75 166 LYS A O 1
ATOM 1275 N N . GLU A 1 167 ? 33.488 2.517 -39.998 1.00 85.75 167 GLU A N 1
ATOM 1276 C CA . GLU A 1 167 ? 33.791 1.950 -38.674 1.00 85.75 167 GLU A CA 1
ATOM 1277 C C . GLU A 1 167 ? 33.616 2.931 -37.490 1.00 85.75 167 GLU A C 1
ATOM 1279 O O . GLU A 1 167 ? 32.923 2.571 -36.530 1.00 85.75 167 GLU A O 1
ATOM 1284 N N . PRO A 1 168 ? 34.138 4.180 -37.519 1.00 87.56 168 PRO A N 1
ATOM 1285 C CA . PRO A 1 168 ? 33.958 5.111 -36.401 1.00 87.56 168 PRO A CA 1
ATOM 1286 C C . PRO A 1 168 ? 32.488 5.463 -36.127 1.00 87.56 168 PRO A C 1
ATOM 1288 O O . PRO A 1 168 ? 32.113 5.668 -34.968 1.00 87.56 168 PRO A O 1
ATOM 1291 N N . ASP A 1 169 ? 31.646 5.499 -37.163 1.00 87.25 169 ASP A N 1
ATOM 1292 C CA . ASP A 1 169 ? 30.218 5.788 -37.034 1.00 87.25 169 ASP A CA 1
ATOM 1293 C C . ASP A 1 169 ? 29.449 4.578 -36.486 1.00 87.25 169 ASP A C 1
ATOM 1295 O O . ASP A 1 169 ? 28.574 4.752 -35.636 1.00 87.25 169 ASP A O 1
ATOM 1299 N N . VAL A 1 170 ? 29.829 3.352 -36.868 1.00 86.88 170 VAL A N 1
ATOM 1300 C CA . VAL A 1 170 ? 29.278 2.110 -36.290 1.00 86.88 170 VAL A CA 1
ATOM 1301 C C . VAL A 1 170 ? 29.606 2.013 -34.798 1.00 86.88 170 VAL A C 1
ATOM 1303 O O . VAL A 1 170 ? 28.738 1.720 -33.973 1.00 86.88 170 VAL A O 1
ATOM 1306 N N . LEU A 1 171 ? 30.847 2.324 -34.411 1.00 88.56 171 LEU A N 1
ATOM 1307 C CA . LEU A 1 171 ? 31.258 2.360 -33.004 1.00 88.56 171 LEU A CA 1
ATOM 1308 C C . LEU A 1 171 ? 30.533 3.456 -32.213 1.00 88.56 171 LEU A C 1
ATOM 1310 O O . LEU A 1 171 ? 30.230 3.276 -31.030 1.00 88.56 171 LEU A O 1
ATOM 1314 N N . ALA A 1 172 ? 30.261 4.610 -32.827 1.00 88.06 172 ALA A N 1
ATOM 1315 C CA . ALA A 1 172 ? 29.452 5.655 -32.209 1.00 88.06 172 ALA A CA 1
ATOM 1316 C C . ALA A 1 172 ? 27.995 5.199 -32.026 1.00 88.06 172 ALA A C 1
ATOM 1318 O O . ALA A 1 172 ? 27.478 5.296 -30.912 1.00 88.06 172 ALA A O 1
ATOM 1319 N N . ALA A 1 173 ? 27.368 4.635 -33.062 1.00 89.06 173 ALA A N 1
ATOM 1320 C CA . ALA A 1 173 ? 26.000 4.119 -33.009 1.00 89.06 173 ALA A CA 1
ATOM 1321 C C . ALA A 1 173 ? 25.833 3.050 -31.916 1.00 89.06 173 ALA A C 1
ATOM 1323 O O . ALA A 1 173 ? 24.945 3.174 -31.075 1.00 89.06 173 ALA A O 1
ATOM 1324 N N . ASN A 1 174 ? 26.755 2.085 -31.837 1.00 89.88 174 ASN A N 1
ATOM 1325 C CA . ASN A 1 174 ? 26.763 1.057 -30.792 1.00 89.88 174 ASN A CA 1
ATOM 1326 C C . ASN A 1 174 ? 26.905 1.633 -29.374 1.00 89.88 174 ASN A C 1
ATOM 1328 O O . ASN A 1 174 ? 26.301 1.126 -28.429 1.00 89.88 174 ASN A O 1
ATOM 1332 N N . ARG A 1 175 ? 27.699 2.698 -29.190 1.00 92.25 175 ARG A N 1
ATOM 1333 C CA . ARG A 1 175 ? 27.812 3.375 -27.885 1.00 92.25 175 ARG A CA 1
ATOM 1334 C C . ARG A 1 175 ? 26.510 4.064 -27.498 1.00 92.25 175 ARG A C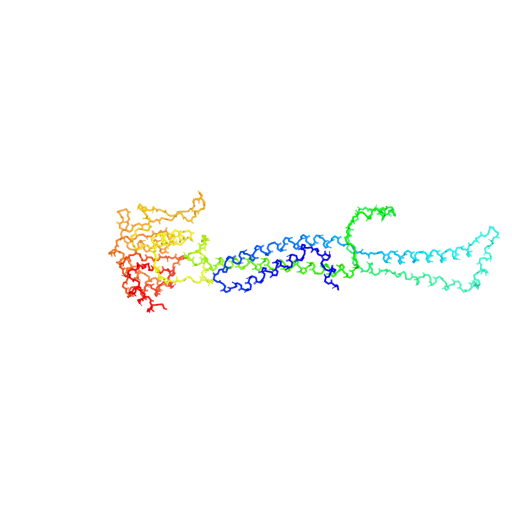 1
ATOM 1336 O O . ARG A 1 175 ? 26.051 3.891 -26.371 1.00 92.25 175 ARG A O 1
ATOM 1343 N N . PHE A 1 176 ? 25.905 4.806 -28.423 1.00 90.75 176 PHE A N 1
ATOM 1344 C CA . PHE A 1 176 ? 24.615 5.444 -28.178 1.00 90.75 176 PHE A CA 1
ATOM 1345 C C . PHE A 1 176 ? 23.513 4.422 -27.904 1.00 90.75 176 PHE A C 1
ATOM 1347 O O . PHE A 1 176 ? 22.650 4.687 -27.072 1.00 90.75 176 PHE A O 1
ATOM 1354 N N . ASP A 1 177 ? 23.546 3.261 -28.558 1.00 92.19 177 ASP A N 1
ATOM 1355 C CA . ASP A 1 177 ? 22.523 2.233 -28.377 1.00 92.19 177 ASP A CA 1
ATOM 1356 C C . ASP A 1 177 ? 22.583 1.657 -26.962 1.00 92.19 177 ASP A C 1
ATOM 1358 O O . ASP A 1 177 ? 21.579 1.623 -26.250 1.00 92.19 177 ASP A O 1
ATOM 1362 N N . ARG A 1 178 ? 23.799 1.365 -26.481 1.00 92.94 178 ARG A N 1
ATOM 1363 C CA . ARG A 1 178 ? 24.032 0.980 -25.082 1.00 92.94 178 ARG A CA 1
ATOM 1364 C C . ARG A 1 178 ? 23.531 2.035 -24.101 1.00 92.94 178 ARG A C 1
ATOM 1366 O O . ARG A 1 178 ? 22.927 1.675 -23.095 1.00 92.94 178 ARG A O 1
ATOM 1373 N N . TYR A 1 179 ? 23.756 3.321 -24.380 1.00 94.62 179 TYR A N 1
ATOM 1374 C CA . TYR A 1 179 ? 23.236 4.394 -23.529 1.00 94.62 179 TYR A CA 1
ATOM 1375 C C . TYR A 1 179 ? 21.711 4.468 -23.551 1.00 94.62 179 TYR A C 1
ATOM 1377 O O . TYR A 1 179 ? 21.111 4.643 -22.494 1.00 94.62 179 TYR A O 1
ATOM 1385 N N . ASN A 1 180 ? 21.077 4.305 -24.714 1.00 93.88 180 ASN A N 1
ATOM 1386 C CA . ASN A 1 180 ? 19.622 4.303 -24.828 1.00 93.88 180 ASN A CA 1
ATOM 1387 C C . ASN A 1 180 ? 19.001 3.118 -24.070 1.00 93.88 180 ASN A C 1
ATOM 1389 O O . ASN A 1 180 ? 18.073 3.319 -23.288 1.00 93.88 180 ASN A O 1
ATOM 1393 N N . LEU A 1 181 ? 19.547 1.908 -24.233 1.00 94.25 181 LEU A N 1
ATOM 1394 C CA . LEU A 1 181 ? 19.111 0.722 -23.490 1.00 94.25 181 LEU A CA 1
ATOM 1395 C C . LEU A 1 181 ? 19.254 0.932 -21.982 1.00 94.25 181 LEU A C 1
ATOM 1397 O O . LEU A 1 181 ? 18.270 0.822 -21.253 1.00 94.25 181 LEU A O 1
ATOM 1401 N N . PHE A 1 182 ? 20.442 1.337 -21.532 1.00 96.31 182 PHE A N 1
ATOM 1402 C CA . PHE A 1 182 ? 20.718 1.589 -20.121 1.00 96.31 182 PHE A CA 1
ATOM 1403 C C . PHE A 1 182 ? 19.800 2.664 -19.522 1.00 96.31 182 PHE A C 1
ATOM 1405 O O . PHE A 1 182 ? 19.242 2.476 -18.441 1.00 96.31 182 PHE A O 1
ATOM 1412 N N . ALA A 1 183 ? 19.593 3.777 -20.233 1.00 95.50 183 ALA A N 1
ATOM 1413 C CA . ALA A 1 183 ? 18.692 4.838 -19.795 1.00 95.50 183 ALA A CA 1
ATOM 1414 C C . ALA A 1 183 ? 17.236 4.354 -19.719 1.00 95.50 183 ALA A C 1
ATOM 1416 O O . ALA A 1 183 ? 16.535 4.679 -18.759 1.00 95.50 183 ALA A O 1
ATOM 1417 N N . SER A 1 184 ? 16.791 3.544 -20.686 1.00 94.81 184 SER A N 1
ATOM 1418 C CA . SER A 1 184 ? 15.444 2.966 -20.686 1.00 94.81 184 SER A CA 1
ATOM 1419 C C . SER A 1 184 ? 15.227 1.986 -19.525 1.00 94.81 184 SER A C 1
ATOM 1421 O O . SER A 1 184 ? 14.192 2.059 -18.859 1.00 94.81 184 SER A O 1
ATOM 1423 N N . ASP A 1 185 ? 16.222 1.148 -19.210 1.00 96.19 185 ASP A N 1
ATOM 1424 C CA . ASP A 1 185 ? 16.185 0.215 -18.079 1.00 96.19 185 ASP A CA 1
ATOM 1425 C C . ASP A 1 185 ? 16.121 0.969 -16.743 1.00 96.19 185 ASP A C 1
ATOM 1427 O O . ASP A 1 185 ? 15.279 0.666 -15.893 1.00 96.19 185 ASP A O 1
ATOM 1431 N N . ILE A 1 186 ? 16.953 2.003 -16.567 1.00 96.81 186 ILE A N 1
ATOM 1432 C CA . ILE A 1 186 ? 16.927 2.850 -15.365 1.00 96.81 186 ILE A CA 1
ATOM 1433 C C . ILE A 1 186 ? 15.593 3.581 -15.237 1.00 96.81 186 ILE A C 1
ATOM 1435 O O . ILE A 1 186 ? 15.030 3.619 -14.144 1.00 96.81 186 ILE A O 1
ATOM 1439 N N . ALA A 1 187 ? 15.076 4.164 -16.320 1.00 95.06 187 ALA A N 1
ATOM 1440 C CA . ALA A 1 187 ? 13.811 4.892 -16.287 1.00 95.06 187 ALA A CA 1
ATOM 1441 C C . ALA A 1 187 ? 12.642 3.973 -15.910 1.00 95.06 187 ALA A C 1
ATOM 1443 O O . ALA A 1 187 ? 11.815 4.340 -15.070 1.00 95.06 187 ALA A O 1
ATOM 1444 N N . LEU A 1 188 ? 12.598 2.761 -16.473 1.00 96.81 188 LEU A N 1
ATOM 1445 C CA . LEU A 1 188 ? 11.602 1.752 -16.125 1.00 96.81 188 LEU A CA 1
ATOM 1446 C C . LEU A 1 188 ? 11.725 1.324 -14.657 1.00 96.81 188 LEU A C 1
ATOM 1448 O O . LEU A 1 188 ? 10.722 1.311 -13.940 1.00 96.81 188 LEU A O 1
ATOM 1452 N N . LEU A 1 189 ? 12.942 1.026 -14.192 1.00 97.12 189 LEU A N 1
ATOM 1453 C CA . LEU A 1 189 ? 13.194 0.639 -12.804 1.00 97.12 189 LEU A CA 1
ATOM 1454 C C . LEU A 1 189 ? 12.807 1.761 -11.831 1.00 97.12 189 LEU A C 1
ATOM 1456 O O . LEU A 1 189 ? 12.130 1.508 -10.837 1.00 97.12 189 LEU A O 1
ATOM 1460 N N . ALA A 1 190 ? 13.173 3.007 -12.130 1.00 95.31 190 ALA A N 1
ATOM 1461 C CA . ALA A 1 190 ? 12.812 4.169 -11.327 1.00 95.31 190 ALA A CA 1
ATOM 1462 C C . ALA A 1 190 ? 11.289 4.366 -11.264 1.00 95.31 190 ALA A C 1
ATOM 1464 O O . ALA A 1 190 ? 10.745 4.602 -10.182 1.00 95.31 190 ALA A O 1
ATOM 1465 N N . ALA A 1 191 ? 10.585 4.218 -12.391 1.00 94.44 191 ALA A N 1
ATOM 1466 C CA . ALA A 1 191 ? 9.128 4.312 -12.432 1.00 94.44 191 ALA A CA 1
ATOM 1467 C C . ALA A 1 191 ? 8.457 3.189 -11.630 1.00 94.44 191 ALA A C 1
ATOM 1469 O O . ALA A 1 191 ? 7.516 3.447 -10.875 1.00 94.44 191 ALA A O 1
ATOM 1470 N N . LEU A 1 192 ? 8.971 1.961 -11.735 1.00 95.62 192 LEU A N 1
ATOM 1471 C CA . LEU A 1 192 ? 8.494 0.818 -10.963 1.00 95.62 192 LEU A CA 1
ATOM 1472 C C . LEU A 1 192 ? 8.698 1.045 -9.460 1.00 95.62 192 LEU A C 1
ATOM 1474 O O . LEU A 1 192 ? 7.743 0.942 -8.689 1.00 95.62 192 LEU A O 1
ATOM 1478 N N . CYS A 1 193 ? 9.907 1.429 -9.047 1.00 93.88 193 CYS A N 1
ATOM 1479 C CA . CYS A 1 193 ? 10.227 1.759 -7.660 1.00 93.88 193 CYS A CA 1
ATOM 1480 C C . CYS A 1 193 ? 9.342 2.890 -7.124 1.00 93.88 193 CYS A C 1
ATOM 1482 O O . CYS A 1 193 ? 8.862 2.801 -5.996 1.00 93.88 193 CYS A O 1
ATOM 1484 N N . ALA A 1 194 ? 9.060 3.923 -7.925 1.00 91.19 194 ALA A N 1
ATOM 1485 C CA . ALA A 1 194 ? 8.154 4.999 -7.536 1.00 91.19 194 ALA A CA 1
ATOM 1486 C C . ALA A 1 194 ? 6.725 4.483 -7.309 1.00 91.19 194 ALA A C 1
ATOM 1488 O O . ALA A 1 194 ? 6.136 4.752 -6.262 1.00 91.19 194 ALA A O 1
ATOM 1489 N N . VAL A 1 195 ? 6.169 3.691 -8.234 1.00 90.00 195 VAL A N 1
ATOM 1490 C CA . VAL A 1 195 ? 4.833 3.089 -8.072 1.00 90.00 195 VAL A CA 1
ATOM 1491 C C . VAL A 1 195 ? 4.771 2.211 -6.820 1.00 90.00 195 VAL A C 1
ATOM 1493 O O . VAL A 1 195 ? 3.836 2.354 -6.027 1.00 90.00 195 VAL A O 1
ATOM 1496 N N . LEU A 1 196 ? 5.776 1.359 -6.600 1.00 87.25 196 LEU A N 1
ATOM 1497 C CA . LEU A 1 196 ? 5.870 0.508 -5.411 1.00 87.25 196 LEU A CA 1
ATOM 1498 C C . LEU A 1 196 ? 5.984 1.334 -4.125 1.00 87.25 196 LEU A C 1
ATOM 1500 O O . LEU A 1 196 ? 5.316 1.033 -3.138 1.00 87.25 196 LEU A O 1
ATOM 1504 N N . TRP A 1 197 ? 6.759 2.418 -4.141 1.00 85.00 197 TRP A N 1
ATOM 1505 C CA . TRP A 1 197 ? 6.884 3.339 -3.015 1.00 85.00 197 TRP A CA 1
ATOM 1506 C C . TRP A 1 197 ? 5.574 4.076 -2.705 1.00 85.00 197 TRP A C 1
ATOM 1508 O O . TRP A 1 197 ? 5.209 4.235 -1.538 1.00 85.00 197 TRP A O 1
ATOM 1518 N N . ASP A 1 198 ? 4.823 4.505 -3.726 1.00 83.50 198 ASP A N 1
ATOM 1519 C CA . ASP A 1 198 ? 3.481 5.081 -3.538 1.00 83.50 198 ASP A CA 1
ATOM 1520 C C . ASP A 1 198 ? 2.561 4.093 -2.864 1.00 83.50 198 ASP A C 1
ATOM 1522 O O . ASP A 1 198 ? 1.814 4.443 -1.952 1.00 83.50 198 ASP A O 1
ATOM 1526 N N . TYR A 1 199 ? 2.611 2.866 -3.369 1.00 78.75 199 TYR A N 1
ATOM 1527 C CA . TYR A 1 199 ? 1.755 1.792 -2.946 1.00 78.75 199 TYR A CA 1
ATOM 1528 C C . TYR A 1 199 ? 2.050 1.440 -1.487 1.00 78.75 199 TYR A C 1
ATOM 1530 O O . TYR A 1 199 ? 1.133 1.429 -0.669 1.00 78.75 199 TYR A O 1
ATOM 1538 N N . ALA A 1 200 ? 3.330 1.317 -1.123 1.00 76.31 200 ALA A N 1
ATOM 1539 C CA . ALA A 1 200 ? 3.779 1.126 0.253 1.00 76.31 200 ALA A CA 1
ATOM 1540 C C . ALA A 1 200 ? 3.378 2.289 1.180 1.00 76.31 200 ALA A C 1
ATOM 1542 O O . ALA A 1 200 ? 2.952 2.058 2.308 1.00 76.31 200 ALA A O 1
ATOM 1543 N N . ARG A 1 201 ? 3.430 3.548 0.721 1.00 73.44 201 ARG A N 1
ATOM 1544 C CA . ARG A 1 201 ? 2.954 4.698 1.518 1.00 73.44 201 ARG A CA 1
ATOM 1545 C C . ARG A 1 201 ? 1.435 4.729 1.685 1.00 73.44 201 ARG A C 1
ATOM 1547 O O . ARG A 1 201 ? 0.933 5.151 2.725 1.00 73.44 201 ARG A O 1
ATOM 1554 N N . ARG A 1 202 ? 0.684 4.305 0.669 1.00 69.81 202 ARG A N 1
ATOM 1555 C CA . ARG A 1 202 ? -0.783 4.197 0.728 1.00 69.81 202 ARG A CA 1
ATOM 1556 C C . ARG A 1 202 ? -1.236 3.010 1.564 1.00 69.81 202 ARG A C 1
ATOM 1558 O O . ARG A 1 202 ? -2.324 3.070 2.117 1.00 69.81 202 ARG A O 1
ATOM 1565 N N . PHE A 1 203 ? -0.398 1.991 1.713 1.00 66.31 203 PHE A N 1
ATOM 1566 C CA . PHE A 1 203 ? -0.691 0.796 2.496 1.00 66.31 203 PHE A CA 1
ATOM 1567 C C . PHE A 1 203 ? -1.146 1.095 3.936 1.00 66.31 203 PHE A C 1
ATOM 1569 O O . PHE A 1 203 ? -2.054 0.446 4.456 1.00 66.31 203 PHE A O 1
ATOM 1576 N N . ASN A 1 204 ? -0.562 2.112 4.578 1.00 61.50 204 ASN A N 1
ATOM 1577 C CA . ASN A 1 204 ? -0.949 2.514 5.936 1.00 61.50 204 ASN A CA 1
ATOM 1578 C C . ASN A 1 204 ? -2.075 3.555 5.982 1.00 61.50 204 ASN A C 1
ATOM 1580 O O . ASN A 1 204 ? -2.553 3.893 7.067 1.00 61.50 204 ASN A O 1
ATOM 1584 N N . ARG A 1 205 ? -2.556 4.029 4.826 1.00 64.19 205 ARG A N 1
ATOM 1585 C CA . ARG A 1 205 ? -3.772 4.840 4.741 1.00 64.19 205 ARG A CA 1
ATOM 1586 C C . ARG A 1 205 ? -4.966 3.907 4.615 1.00 64.19 205 ARG A C 1
ATOM 1588 O O . ARG A 1 205 ? -5.227 3.329 3.570 1.00 64.19 205 ARG A O 1
ATOM 1595 N N . THR A 1 206 ? -5.701 3.784 5.709 1.00 55.66 206 THR A N 1
ATOM 1596 C CA . THR A 1 206 ? -6.911 2.958 5.782 1.00 55.66 206 THR A CA 1
ATOM 1597 C C . THR A 1 206 ? -8.133 3.630 5.137 1.00 55.66 206 THR A C 1
ATOM 1599 O O . THR A 1 206 ? -9.151 2.981 4.944 1.00 55.66 206 THR A O 1
ATOM 1602 N N . VAL A 1 207 ? -8.022 4.899 4.723 1.00 55.28 207 VAL A N 1
ATOM 1603 C CA . VAL A 1 207 ? -9.068 5.642 4.001 1.00 55.28 207 VAL A CA 1
ATOM 1604 C C . VAL A 1 207 ? -8.595 5.950 2.575 1.00 55.28 207 VAL A C 1
ATOM 1606 O O . VAL A 1 207 ? -7.536 6.553 2.390 1.00 55.28 207 VAL A O 1
ATOM 1609 N N . GLY A 1 208 ? -9.377 5.545 1.566 1.00 54.50 208 GLY A N 1
ATOM 1610 C CA . GLY A 1 208 ? -9.168 5.916 0.157 1.00 54.50 208 GLY A CA 1
ATOM 1611 C C . GLY A 1 208 ? -8.103 5.118 -0.614 1.00 54.50 208 GLY A C 1
ATOM 1612 O O . GLY A 1 208 ? -7.665 5.562 -1.677 1.00 54.50 208 GLY A O 1
ATOM 1613 N N . ALA A 1 209 ? -7.660 3.962 -0.106 1.00 57.66 209 ALA A N 1
ATOM 1614 C CA . ALA A 1 209 ? -6.720 3.084 -0.806 1.00 57.66 209 ALA A CA 1
ATOM 1615 C C . ALA A 1 209 ? -7.450 1.973 -1.585 1.00 57.66 209 ALA A C 1
ATOM 1617 O O . ALA A 1 209 ? -8.208 1.191 -1.018 1.00 57.66 209 ALA A O 1
ATOM 1618 N N . SER A 1 210 ? -7.184 1.867 -2.889 1.00 50.16 210 SER A N 1
ATOM 1619 C CA . SER A 1 210 ? -7.658 0.763 -3.728 1.00 50.16 210 SER A CA 1
ATOM 1620 C C . SER A 1 210 ? -6.794 -0.481 -3.468 1.00 50.16 210 SER A C 1
ATOM 1622 O O . SER A 1 210 ? -5.655 -0.522 -3.928 1.00 50.16 210 SER A O 1
ATOM 1624 N N . MET A 1 211 ? -7.330 -1.474 -2.748 1.00 59.28 211 MET A N 1
ATOM 1625 C CA . MET A 1 211 ? -6.691 -2.757 -2.380 1.00 59.28 211 MET A CA 1
ATOM 1626 C C . MET A 1 211 ? -5.600 -2.682 -1.291 1.00 59.28 211 MET A C 1
ATOM 1628 O O . MET A 1 211 ? -4.409 -2.656 -1.616 1.00 59.28 211 MET A O 1
ATOM 1632 N N . PRO A 1 212 ? -5.964 -2.715 0.005 1.00 61.81 212 PRO A N 1
ATOM 1633 C CA . PRO A 1 212 ? -4.999 -3.027 1.057 1.00 61.81 212 PRO A CA 1
ATOM 1634 C C . PRO A 1 212 ? -4.535 -4.488 0.917 1.00 61.81 212 PRO A C 1
ATOM 1636 O O . PRO A 1 212 ? -5.361 -5.399 0.880 1.00 61.81 212 PRO A O 1
ATOM 1639 N N . LEU A 1 213 ? -3.222 -4.731 0.833 1.00 60.59 213 LEU A N 1
ATOM 1640 C CA . LEU A 1 213 ? -2.685 -6.094 0.948 1.00 60.59 213 LEU A CA 1
ATOM 1641 C C . LEU A 1 213 ? -2.933 -6.658 2.364 1.00 60.59 213 LEU A C 1
ATOM 1643 O O . LEU A 1 213 ? -2.905 -5.912 3.346 1.00 60.59 213 LEU A O 1
ATOM 1647 N N . PRO A 1 214 ? -3.083 -7.982 2.512 1.00 62.31 214 PRO A N 1
ATOM 1648 C CA . PRO A 1 214 ? -3.236 -8.647 3.808 1.00 62.31 214 PRO A CA 1
ATOM 1649 C C . PRO A 1 214 ? -1.907 -8.753 4.590 1.00 62.31 214 PRO A C 1
ATOM 1651 O O . PRO A 1 214 ? -1.595 -9.798 5.156 1.00 62.31 214 PRO A O 1
ATOM 1654 N N . ILE A 1 215 ? -1.069 -7.708 4.588 1.00 65.31 215 ILE A N 1
ATOM 1655 C CA . ILE A 1 215 ? 0.296 -7.756 5.143 1.00 65.31 215 ILE A CA 1
ATOM 1656 C C . ILE A 1 215 ? 0.521 -6.615 6.141 1.00 65.31 215 ILE A C 1
ATOM 1658 O O . ILE A 1 215 ? 1.178 -5.622 5.850 1.00 65.31 215 ILE A O 1
ATOM 1662 N N . SER A 1 216 ? 0.010 -6.744 7.365 1.00 64.62 216 SER A N 1
ATOM 1663 C CA . SER A 1 216 ? 0.384 -5.848 8.468 1.00 64.62 216 SER A CA 1
ATOM 1664 C C . SER A 1 216 ? 1.790 -6.204 8.993 1.00 64.62 216 SER A C 1
ATOM 1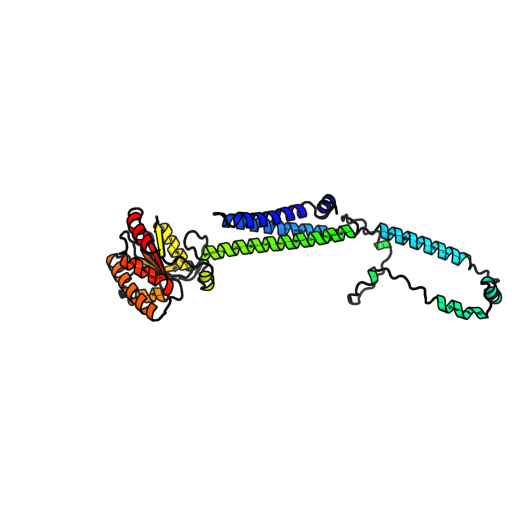666 O O . SER A 1 216 ? 1.912 -6.960 9.960 1.00 64.62 216 SER A O 1
ATOM 1668 N N . SER A 1 217 ? 2.864 -5.722 8.356 1.00 68.50 217 SER A N 1
ATOM 1669 C CA . SER A 1 217 ? 4.231 -5.932 8.867 1.00 68.50 217 SER A CA 1
ATOM 1670 C C . SER A 1 217 ? 4.727 -4.731 9.693 1.00 68.50 217 SER A C 1
ATOM 1672 O O . SER A 1 217 ? 4.446 -3.584 9.330 1.00 68.50 217 SER A O 1
ATOM 1674 N N . PRO A 1 218 ? 5.495 -4.953 10.781 1.00 70.88 218 PRO A N 1
ATOM 1675 C CA . PRO A 1 218 ? 6.128 -3.869 11.539 1.00 70.88 218 PRO A CA 1
ATOM 1676 C C . PRO A 1 218 ? 7.039 -2.985 10.677 1.00 70.88 218 PRO A C 1
ATOM 1678 O O . PRO A 1 218 ? 7.080 -1.773 10.865 1.00 70.88 218 PRO A O 1
ATOM 1681 N N . LEU A 1 219 ? 7.712 -3.576 9.681 1.00 72.12 219 LEU A N 1
ATOM 1682 C CA . LEU A 1 219 ? 8.564 -2.850 8.735 1.00 72.12 219 LEU A CA 1
ATOM 1683 C C . LEU A 1 219 ? 7.764 -1.833 7.912 1.00 72.12 219 LEU A C 1
ATOM 1685 O O . LEU A 1 219 ? 8.176 -0.684 7.778 1.00 72.12 219 LEU A O 1
ATOM 1689 N N . LEU A 1 220 ? 6.588 -2.224 7.410 1.00 69.44 220 LEU A N 1
ATOM 1690 C CA . LEU A 1 220 ? 5.712 -1.309 6.677 1.00 69.44 220 LEU A CA 1
ATOM 1691 C C . LEU A 1 220 ? 5.192 -0.189 7.582 1.00 69.44 220 LEU A C 1
ATOM 1693 O O . LEU A 1 220 ? 5.069 0.949 7.135 1.00 69.44 220 LEU A O 1
ATOM 1697 N N . GLN A 1 221 ? 4.913 -0.483 8.854 1.00 71.69 221 GLN A N 1
ATOM 1698 C CA . GLN A 1 221 ? 4.498 0.531 9.827 1.00 71.69 221 GLN A CA 1
ATOM 1699 C C . GLN A 1 221 ? 5.619 1.529 10.153 1.00 71.69 221 GLN A C 1
ATOM 1701 O O . GLN A 1 221 ? 5.321 2.706 10.323 1.00 71.69 221 GLN A O 1
ATOM 1706 N N . ALA A 1 222 ? 6.887 1.105 10.168 1.00 75.69 222 ALA A N 1
ATOM 1707 C CA . ALA A 1 222 ? 8.024 2.000 10.400 1.00 75.69 222 ALA A CA 1
ATOM 1708 C C . ALA A 1 222 ? 8.223 3.022 9.264 1.00 75.69 222 ALA A C 1
ATOM 1710 O O . ALA A 1 222 ? 8.533 4.181 9.522 1.00 75.69 222 ALA A O 1
ATOM 1711 N N . VAL A 1 223 ? 8.004 2.618 8.006 1.00 72.56 223 VAL A N 1
ATOM 1712 C CA . VAL A 1 223 ? 8.179 3.499 6.832 1.00 72.56 223 VAL A CA 1
ATOM 1713 C C . VAL A 1 223 ? 7.084 4.568 6.734 1.00 72.56 223 VAL A C 1
ATOM 1715 O O . VAL A 1 223 ? 7.311 5.656 6.204 1.00 72.56 223 VAL A O 1
ATOM 1718 N N . SER A 1 224 ? 5.878 4.267 7.217 1.00 68.81 224 SER A N 1
ATOM 1719 C CA . SER A 1 224 ? 4.749 5.198 7.191 1.00 68.81 224 SER A CA 1
ATOM 1720 C C . SER A 1 224 ? 3.885 5.005 8.437 1.00 68.81 224 SER A C 1
ATOM 1722 O O . SER A 1 224 ? 2.860 4.324 8.339 1.00 68.81 224 SER A O 1
ATOM 1724 N N . PRO A 1 225 ? 4.251 5.582 9.592 1.00 72.00 225 PRO A N 1
ATOM 1725 C CA . PRO A 1 225 ? 3.515 5.369 10.831 1.00 72.00 225 PRO A CA 1
ATOM 1726 C C . PRO A 1 225 ? 2.041 5.776 10.660 1.00 72.00 225 PRO A C 1
ATOM 1728 O O . PRO A 1 225 ? 1.750 6.855 10.137 1.00 72.00 225 PRO A O 1
ATOM 1731 N N . PRO A 1 226 ? 1.085 4.905 11.026 1.00 75.94 226 PRO A N 1
ATOM 1732 C CA . PRO A 1 226 ? -0.330 5.241 10.958 1.00 75.94 226 PRO A CA 1
ATOM 1733 C C . PRO A 1 226 ? -0.676 6.271 12.036 1.00 75.94 226 PRO A C 1
ATOM 1735 O O . PRO A 1 226 ? -0.194 6.183 13.165 1.00 75.94 226 PRO A O 1
ATOM 1738 N N . ALA A 1 227 ? -1.559 7.212 11.700 1.00 81.38 227 ALA A N 1
ATOM 1739 C CA . ALA A 1 227 ? -2.139 8.116 12.687 1.00 81.38 227 ALA A CA 1
ATOM 1740 C C . ALA A 1 227 ? -2.841 7.299 13.782 1.00 81.38 227 ALA A C 1
ATOM 1742 O O . ALA A 1 227 ? -3.660 6.430 13.466 1.00 81.38 227 ALA A O 1
ATOM 1743 N N . ARG A 1 228 ? -2.494 7.563 15.046 1.00 86.25 228 ARG A N 1
ATOM 1744 C CA . ARG A 1 228 ? -2.982 6.818 16.218 1.00 86.25 228 ARG A CA 1
ATOM 1745 C C . ARG A 1 228 ? -4.335 7.300 16.706 1.00 86.25 228 ARG A C 1
ATOM 1747 O O . ARG A 1 228 ? -5.116 6.493 17.186 1.00 86.25 228 ARG A O 1
ATOM 1754 N N . THR A 1 229 ? -4.629 8.568 16.482 1.00 87.62 229 THR A N 1
ATOM 1755 C CA . THR A 1 229 ? -5.890 9.193 16.857 1.00 87.62 229 THR A CA 1
ATOM 1756 C C . THR A 1 229 ? -6.408 9.926 15.631 1.00 87.62 229 THR A C 1
ATOM 1758 O O . THR A 1 229 ? -5.682 10.709 15.019 1.00 87.62 229 THR A O 1
ATOM 1761 N N . VAL A 1 230 ? -7.620 9.593 15.189 1.00 87.69 230 VAL A N 1
ATOM 1762 C CA . VAL A 1 230 ? -8.216 10.166 13.977 1.00 87.69 230 VAL A CA 1
ATOM 1763 C C . VAL A 1 230 ? -9.632 10.622 14.267 1.00 87.69 230 VAL A C 1
ATOM 1765 O O . VAL A 1 230 ? -10.501 9.824 14.614 1.00 87.69 230 VAL A O 1
ATOM 1768 N N . LEU A 1 231 ? -9.861 11.910 14.042 1.00 87.62 231 LEU A N 1
ATOM 1769 C CA . LEU A 1 231 ? -11.194 12.475 13.957 1.00 87.62 231 LEU A CA 1
ATOM 1770 C C . LEU A 1 231 ? -11.734 12.256 12.543 1.00 87.62 231 LEU A C 1
ATOM 1772 O O . LEU A 1 231 ? -11.198 12.810 11.579 1.00 87.62 231 LEU A O 1
ATOM 1776 N N . TRP A 1 232 ? -12.783 11.451 12.401 1.00 87.69 232 TRP A N 1
ATOM 1777 C CA . TRP A 1 232 ? -13.419 11.229 11.108 1.00 87.69 232 TRP A CA 1
ATOM 1778 C C . TRP A 1 232 ? -14.652 12.123 10.976 1.00 87.69 232 TRP A C 1
ATOM 1780 O O . TRP A 1 232 ? -15.738 11.795 11.452 1.00 87.69 232 TRP A O 1
ATOM 1790 N N . ARG A 1 233 ? -14.462 13.264 10.305 1.00 81.75 233 ARG A N 1
ATOM 1791 C CA . ARG A 1 233 ? -15.536 14.199 9.940 1.00 81.75 233 ARG A CA 1
ATOM 1792 C C . ARG A 1 233 ? -16.345 13.636 8.768 1.00 81.75 233 ARG A C 1
ATOM 1794 O O . ARG A 1 233 ? -15.756 13.107 7.824 1.00 81.75 233 ARG A O 1
ATOM 1801 N N . ASP A 1 234 ? -17.671 13.725 8.839 1.00 73.94 234 ASP A N 1
ATOM 1802 C CA . ASP A 1 234 ? -18.597 13.251 7.796 1.00 73.94 234 ASP A CA 1
ATOM 1803 C C . ASP A 1 234 ? -18.454 11.753 7.477 1.00 73.94 234 ASP A C 1
ATOM 1805 O O . ASP A 1 234 ? -18.480 11.302 6.321 1.00 73.94 234 ASP A O 1
ATOM 1809 N N . ALA A 1 235 ? -18.264 10.958 8.529 1.00 68.69 235 ALA A N 1
ATOM 1810 C CA . ALA A 1 235 ? -18.160 9.513 8.438 1.00 68.69 235 ALA A CA 1
ATOM 1811 C C . ALA A 1 235 ? -19.539 8.892 8.155 1.00 68.69 235 ALA A C 1
ATOM 1813 O O . ALA A 1 235 ? -20.233 8.419 9.051 1.00 68.69 235 ALA A O 1
ATOM 1814 N N . GLY A 1 236 ? -19.949 8.893 6.885 1.00 79.81 236 GLY A N 1
ATOM 1815 C CA . GLY A 1 236 ? -21.119 8.134 6.450 1.00 79.81 236 GLY A CA 1
ATOM 1816 C C . GLY A 1 236 ? -20.973 6.653 6.823 1.00 79.81 236 GLY A C 1
ATOM 1817 O O . GLY A 1 236 ? -19.880 6.088 6.722 1.00 79.81 236 GLY A O 1
ATOM 1818 N N . ARG A 1 237 ? -22.077 6.017 7.232 1.00 81.38 237 ARG A N 1
ATOM 1819 C CA . ARG A 1 237 ? -22.089 4.620 7.704 1.00 81.38 237 ARG A CA 1
ATOM 1820 C C . ARG A 1 237 ? -21.458 3.648 6.699 1.00 81.38 237 ARG A C 1
ATOM 1822 O O . ARG A 1 237 ? -20.694 2.778 7.102 1.00 81.38 237 ARG A O 1
ATOM 1829 N N . GLU A 1 238 ? -21.695 3.845 5.401 1.00 85.38 238 GLU A N 1
ATOM 1830 C CA . GLU A 1 238 ? -21.054 3.059 4.334 1.00 85.38 238 GLU A CA 1
ATOM 1831 C C . GLU A 1 238 ? -19.528 3.158 4.351 1.00 85.38 238 GLU A C 1
ATOM 1833 O O . GLU A 1 238 ? -18.849 2.136 4.314 1.00 85.38 238 GLU A O 1
ATOM 1838 N N . LYS A 1 239 ? -18.967 4.365 4.483 1.00 85.50 239 LYS A N 1
ATOM 1839 C CA . LYS A 1 239 ? -17.508 4.554 4.512 1.00 85.50 239 LYS A CA 1
ATOM 1840 C C . LYS A 1 239 ? -16.879 3.868 5.721 1.00 85.50 239 LYS A C 1
ATOM 1842 O O . LYS A 1 239 ? -15.800 3.293 5.610 1.00 85.50 239 LYS A O 1
ATOM 1847 N N . LEU A 1 240 ? -17.552 3.914 6.872 1.00 87.94 240 LEU A N 1
ATOM 1848 C CA . LEU A 1 240 ? -17.107 3.213 8.076 1.00 87.94 240 LEU A CA 1
ATOM 1849 C C . LEU A 1 240 ? -17.220 1.691 7.933 1.00 87.94 240 LEU A C 1
ATOM 1851 O O . LEU A 1 240 ? -16.351 0.962 8.407 1.00 87.94 240 LEU A O 1
ATOM 1855 N N . ARG A 1 241 ? -18.248 1.193 7.246 1.00 89.94 241 ARG A N 1
ATOM 1856 C CA . ARG A 1 241 ? -18.359 -0.229 6.917 1.00 89.94 241 ARG A CA 1
ATOM 1857 C C . ARG A 1 241 ? -17.211 -0.677 6.010 1.00 89.94 241 ARG A C 1
ATOM 1859 O O . ARG A 1 241 ? -16.517 -1.635 6.342 1.00 89.94 241 ARG A O 1
ATOM 1866 N N . GLU A 1 242 ? -16.983 0.024 4.900 1.00 87.06 242 GLU A N 1
ATOM 1867 C CA . GLU A 1 242 ? -15.876 -0.255 3.975 1.00 87.06 242 GLU A CA 1
ATOM 1868 C C . GLU A 1 242 ? -14.524 -0.227 4.691 1.00 87.06 242 GLU A C 1
ATOM 1870 O O . GLU A 1 242 ? -13.659 -1.070 4.445 1.00 87.06 242 GLU A O 1
ATOM 1875 N N . TYR A 1 243 ? -14.363 0.717 5.619 1.00 87.94 243 TYR A N 1
ATOM 1876 C CA . TYR A 1 243 ? -13.192 0.825 6.473 1.00 87.94 243 TYR A CA 1
ATOM 1877 C C . TYR A 1 243 ? -12.962 -0.441 7.292 1.00 87.94 243 TYR A C 1
ATOM 1879 O O . TYR A 1 243 ? -11.892 -1.040 7.223 1.00 87.94 243 TYR A O 1
ATOM 1887 N N . VAL A 1 244 ? -13.974 -0.872 8.044 1.00 90.94 244 VAL A N 1
ATOM 1888 C CA . VAL A 1 244 ? -13.906 -2.052 8.909 1.00 90.94 244 VAL A CA 1
ATOM 1889 C C . VAL A 1 244 ? -13.645 -3.326 8.098 1.00 90.94 244 VAL A C 1
ATOM 1891 O O . VAL A 1 244 ? -12.813 -4.151 8.483 1.00 90.94 244 VAL A O 1
ATOM 1894 N N . GLU A 1 245 ? -14.278 -3.467 6.933 1.00 88.44 245 GLU A N 1
ATOM 1895 C CA . GLU A 1 245 ? -14.000 -4.571 6.010 1.00 88.44 245 GLU A CA 1
ATOM 1896 C C . GLU A 1 245 ? -12.544 -4.540 5.511 1.00 88.44 245 GLU A C 1
ATOM 1898 O O . GLU A 1 245 ? -11.877 -5.576 5.464 1.00 88.44 245 GLU A O 1
ATOM 1903 N N . ALA A 1 246 ? -12.013 -3.357 5.188 1.00 85.06 246 ALA A N 1
ATOM 1904 C CA . ALA A 1 246 ? -10.618 -3.182 4.794 1.00 85.06 246 ALA A CA 1
ATOM 1905 C C . ALA A 1 246 ? -9.633 -3.524 5.929 1.00 85.06 246 ALA A C 1
ATOM 1907 O O . ALA A 1 246 ? -8.582 -4.111 5.655 1.00 85.06 246 ALA A O 1
ATOM 1908 N N . LEU A 1 247 ? -9.969 -3.221 7.189 1.00 88.12 247 LEU A N 1
ATOM 1909 C CA . LEU A 1 247 ? -9.158 -3.594 8.356 1.00 88.12 247 LEU A CA 1
ATOM 1910 C C . LEU A 1 247 ? -9.031 -5.109 8.501 1.00 88.12 247 LEU A C 1
ATOM 1912 O O . LEU A 1 247 ? -7.921 -5.631 8.633 1.00 88.12 247 LEU A O 1
ATOM 1916 N N . VAL A 1 248 ? -10.160 -5.819 8.420 1.00 88.44 248 VAL A N 1
ATOM 1917 C CA . VAL A 1 248 ? -10.167 -7.284 8.494 1.00 88.44 248 VAL A CA 1
ATOM 1918 C C . VAL A 1 248 ? -9.373 -7.885 7.343 1.00 88.44 248 VAL A C 1
ATOM 1920 O O . VAL A 1 248 ? -8.600 -8.822 7.560 1.00 88.44 248 VAL A O 1
ATOM 1923 N N . ARG A 1 249 ? -9.483 -7.311 6.137 1.00 83.31 249 ARG A N 1
ATOM 1924 C CA . ARG A 1 249 ? -8.684 -7.753 4.988 1.00 83.31 249 ARG A CA 1
ATOM 1925 C C . ARG A 1 249 ? -7.188 -7.545 5.187 1.00 83.31 249 ARG A C 1
ATOM 1927 O O . ARG A 1 249 ? -6.389 -8.390 4.801 1.00 83.31 249 ARG A O 1
ATOM 1934 N N . LYS A 1 250 ? -6.798 -6.464 5.862 1.00 80.69 250 LYS A N 1
ATOM 1935 C CA . LYS A 1 250 ? -5.409 -6.210 6.272 1.00 80.69 250 LYS A CA 1
ATOM 1936 C C . LYS A 1 250 ? -4.922 -7.182 7.361 1.00 80.69 250 LYS A C 1
ATOM 1938 O O . LYS A 1 250 ? -3.722 -7.278 7.618 1.00 80.69 250 LYS A O 1
ATOM 1943 N N . GLY A 1 251 ? -5.839 -7.923 7.985 1.00 84.38 251 GLY A N 1
ATOM 1944 C CA . GLY A 1 251 ? -5.570 -8.829 9.096 1.00 84.38 251 GLY A CA 1
ATOM 1945 C C . GLY A 1 251 ? -5.453 -8.121 10.445 1.00 84.38 251 GLY A C 1
ATOM 1946 O O . GLY A 1 251 ? -4.884 -8.712 11.365 1.00 84.38 251 GLY A O 1
ATOM 1947 N N . GLU A 1 252 ? -5.942 -6.883 10.537 1.00 89.62 252 GLU A N 1
ATOM 1948 C CA . GLU A 1 252 ? -6.104 -6.095 11.763 1.00 89.62 252 GLU A CA 1
ATOM 1949 C C . GLU A 1 252 ? -7.483 -6.390 12.388 1.00 89.62 252 GLU A C 1
ATOM 1951 O O . GLU A 1 252 ? -8.341 -7.005 11.752 1.00 89.62 252 GLU A O 1
ATOM 1956 N N . THR A 1 253 ? -7.694 -5.996 13.647 1.00 93.12 253 THR A N 1
ATOM 1957 C CA . THR A 1 253 ? -8.991 -6.175 14.327 1.00 93.12 253 THR A CA 1
ATOM 1958 C C . THR A 1 253 ? -9.597 -4.837 14.728 1.00 93.12 253 THR A C 1
ATOM 1960 O O . THR A 1 253 ? -8.918 -3.809 14.700 1.00 93.12 253 THR A O 1
ATOM 1963 N N . PHE A 1 254 ? -10.865 -4.846 15.129 1.00 95.31 254 PHE A N 1
ATOM 1964 C CA . PHE A 1 254 ? -11.561 -3.654 15.582 1.00 95.31 254 PHE A CA 1
ATOM 1965 C C . PHE A 1 254 ? -12.486 -3.933 16.770 1.00 95.31 254 PHE A C 1
ATOM 1967 O O . PHE A 1 254 ? -13.026 -5.031 16.918 1.00 95.31 254 PHE A O 1
ATOM 1974 N N . ALA A 1 255 ? -12.677 -2.901 17.584 1.00 95.75 255 ALA A N 1
ATOM 1975 C CA . ALA A 1 255 ? -13.809 -2.741 18.473 1.00 95.75 255 ALA A CA 1
ATOM 1976 C C . ALA A 1 255 ? -14.652 -1.579 17.979 1.00 95.75 255 ALA A C 1
ATOM 1978 O O . ALA A 1 255 ? -14.157 -0.464 17.812 1.00 95.75 255 ALA A O 1
ATOM 1979 N N . TRP A 1 256 ? -15.919 -1.858 17.736 1.00 95.81 256 TRP A N 1
ATOM 1980 C CA . TRP A 1 256 ? -16.888 -0.891 17.271 1.00 95.81 256 TRP A CA 1
ATOM 1981 C C . TRP A 1 256 ? -17.846 -0.543 18.400 1.00 95.81 256 TRP A C 1
ATOM 1983 O O . TRP A 1 256 ? -18.498 -1.426 18.950 1.00 95.81 256 TRP A O 1
ATOM 1993 N N . PHE A 1 257 ? -17.956 0.744 18.696 1.00 94.94 257 PHE A N 1
ATOM 1994 C CA . PHE A 1 257 ? -18.861 1.313 19.682 1.00 94.94 257 PHE A CA 1
ATOM 1995 C C . PHE A 1 257 ? -19.860 2.191 18.939 1.00 94.94 257 PHE A C 1
ATOM 1997 O O . PHE A 1 257 ? -19.538 3.316 18.571 1.00 94.94 257 PHE A O 1
ATOM 2004 N N . GLY A 1 258 ? -21.048 1.671 18.660 1.00 93.50 258 GLY A N 1
ATOM 2005 C CA . GLY A 1 258 ? -22.061 2.402 17.910 1.00 93.50 258 GLY A CA 1
ATOM 2006 C C . GLY A 1 258 ? -23.132 1.495 17.315 1.00 93.50 258 GLY A C 1
ATOM 2007 O O . GLY A 1 258 ? -23.036 0.267 17.406 1.00 93.50 258 GLY A O 1
ATOM 2008 N N . PRO A 1 259 ? -24.127 2.077 16.626 1.00 91.38 259 PRO A N 1
ATOM 2009 C CA . PRO A 1 259 ? -25.071 1.316 15.814 1.00 91.38 259 PRO A CA 1
ATOM 2010 C C . PRO A 1 259 ? -24.340 0.427 14.800 1.00 91.38 259 PRO A C 1
ATOM 2012 O O . PRO A 1 259 ? -23.271 0.799 14.314 1.00 91.38 259 PRO A O 1
ATOM 2015 N N . SER A 1 260 ? -24.916 -0.731 14.455 1.00 90.25 260 SER A N 1
ATOM 2016 C CA . SER A 1 260 ? -24.318 -1.650 13.474 1.00 90.25 260 SER A CA 1
ATOM 2017 C C . SER A 1 260 ? -23.941 -0.917 12.172 1.00 90.25 260 SER A C 1
ATOM 2019 O O . SER A 1 260 ? -24.789 -0.217 11.602 1.00 90.25 260 SER A O 1
ATOM 2021 N N . PRO A 1 261 ? -22.707 -1.094 11.656 1.00 88.38 261 PRO A N 1
ATOM 2022 C CA . PRO A 1 261 ? -22.316 -0.527 10.368 1.00 88.38 261 PRO A CA 1
ATOM 2023 C C . PRO A 1 261 ? -22.966 -1.253 9.180 1.00 88.38 261 PRO A C 1
ATOM 2025 O O . PRO A 1 261 ? -22.958 -0.732 8.065 1.00 88.38 261 PRO A O 1
ATOM 2028 N N . TRP A 1 262 ? -23.539 -2.442 9.393 1.00 89.75 262 TRP A N 1
ATOM 2029 C CA . TRP A 1 262 ? -24.246 -3.209 8.365 1.00 89.75 262 TRP A CA 1
ATOM 2030 C C . TRP A 1 262 ? -25.748 -2.939 8.399 1.00 89.75 262 TRP A C 1
ATOM 2032 O O . TRP A 1 262 ? -26.348 -2.828 9.469 1.00 89.75 262 TRP A O 1
ATOM 2042 N N . HIS A 1 263 ? -26.359 -2.876 7.215 1.00 82.94 263 HIS A N 1
ATOM 2043 C CA . HIS A 1 263 ? -27.812 -2.842 7.075 1.00 82.94 263 HIS A CA 1
ATOM 2044 C C . HIS A 1 263 ? -28.398 -4.232 7.350 1.00 82.94 263 HIS A C 1
ATOM 2046 O O . HIS A 1 263 ? -27.953 -5.217 6.763 1.00 82.94 263 HIS A O 1
ATOM 2052 N N . GLY A 1 264 ? -29.405 -4.303 8.223 1.00 84.25 264 GLY A N 1
ATOM 2053 C CA . GLY A 1 264 ? -30.061 -5.557 8.592 1.00 84.25 264 GLY A CA 1
ATOM 2054 C C . GLY A 1 264 ? -29.284 -6.347 9.647 1.00 84.25 264 GLY A C 1
ATOM 2055 O O . GLY A 1 264 ? -28.868 -5.793 10.664 1.00 84.25 264 GLY A O 1
ATOM 2056 N N . SER A 1 265 ? -29.120 -7.653 9.424 1.00 85.31 265 SER A N 1
ATOM 2057 C CA . SER A 1 265 ? -28.461 -8.554 10.374 1.00 85.31 265 SER A CA 1
ATOM 2058 C C . SER A 1 265 ? -26.947 -8.352 10.406 1.00 85.31 265 SER A C 1
ATOM 2060 O O . SER A 1 265 ? -26.293 -8.327 9.360 1.00 85.31 265 SER A O 1
ATOM 2062 N N . ILE A 1 266 ? -26.378 -8.297 11.609 1.00 86.88 266 ILE A N 1
ATOM 2063 C CA . ILE A 1 266 ? -24.928 -8.252 11.813 1.00 86.88 266 ILE A CA 1
ATOM 2064 C C . ILE A 1 266 ? -24.311 -9.566 11.294 1.00 86.88 266 ILE A C 1
ATOM 2066 O O . ILE A 1 266 ? -24.745 -10.647 11.706 1.00 86.88 266 ILE A O 1
ATOM 2070 N N . PRO A 1 267 ? -23.309 -9.516 10.398 1.00 89.56 267 PRO A N 1
ATOM 2071 C CA . PRO A 1 267 ? -22.642 -10.719 9.924 1.00 89.56 267 PRO A CA 1
ATOM 2072 C C . PRO A 1 267 ? -21.884 -11.399 11.070 1.00 89.56 267 PRO A C 1
ATOM 2074 O O . PRO A 1 267 ? -21.204 -10.743 11.854 1.00 89.56 267 PRO A O 1
ATOM 2077 N N . ARG A 1 268 ? -21.937 -12.736 11.137 1.00 89.25 268 ARG A N 1
ATOM 2078 C CA . ARG A 1 268 ? -21.180 -13.519 12.138 1.00 89.25 268 ARG A CA 1
ATOM 2079 C C . ARG A 1 268 ? -19.666 -13.469 11.917 1.00 89.25 268 ARG A C 1
ATOM 2081 O O . ARG A 1 268 ? -18.888 -13.679 12.844 1.00 89.25 268 ARG A O 1
ATOM 2088 N N . SER A 1 269 ? -19.234 -13.237 10.679 1.00 90.44 269 SER A N 1
ATOM 2089 C CA . SER A 1 269 ? -17.819 -13.190 10.317 1.00 90.44 269 SER A CA 1
ATOM 2090 C C . SER A 1 269 ? -17.577 -12.305 9.101 1.00 90.44 269 SER A C 1
ATOM 2092 O O . SER A 1 269 ? -18.467 -12.125 8.269 1.00 90.44 269 SER A O 1
ATOM 2094 N N . LEU A 1 270 ? -16.352 -11.803 8.981 1.00 89.69 270 LEU A N 1
ATOM 2095 C CA . LEU A 1 270 ? -15.867 -11.061 7.825 1.00 89.69 270 LEU A CA 1
ATOM 2096 C C . LEU A 1 270 ? -14.742 -11.835 7.125 1.00 89.69 270 LEU A C 1
ATOM 2098 O O . LEU A 1 270 ? -13.857 -12.370 7.802 1.00 89.69 270 LEU A O 1
ATOM 2102 N N . PRO A 1 271 ? -14.727 -11.892 5.783 1.00 86.44 271 PRO A N 1
ATOM 2103 C CA . PRO A 1 271 ? -13.655 -12.548 5.051 1.00 86.44 271 PRO A CA 1
ATOM 2104 C C . PRO A 1 271 ? -12.358 -11.727 5.121 1.00 86.44 271 PRO A C 1
ATOM 2106 O O . PRO A 1 271 ? -12.354 -10.522 4.862 1.00 86.44 271 PRO A O 1
ATOM 2109 N N . ARG A 1 272 ? -11.233 -12.386 5.426 1.00 81.19 272 ARG A N 1
ATOM 2110 C CA . ARG A 1 272 ? -9.889 -11.771 5.398 1.00 81.19 272 ARG A CA 1
ATOM 2111 C C . ARG A 1 272 ? -9.369 -11.594 3.979 1.00 81.19 272 ARG A C 1
ATOM 2113 O O . ARG A 1 272 ? -8.649 -10.653 3.680 1.00 81.19 272 ARG A O 1
ATOM 2120 N N . PHE A 1 273 ? -9.739 -12.488 3.084 1.00 75.38 273 PHE A N 1
ATOM 2121 C CA . PHE A 1 273 ? -9.460 -12.351 1.671 1.00 75.38 273 PHE A CA 1
ATOM 2122 C C . PHE A 1 273 ? -10.774 -12.473 0.925 1.00 75.38 273 PHE A C 1
ATOM 2124 O O . PHE A 1 273 ? -11.496 -13.446 1.117 1.00 75.38 273 PHE A O 1
ATOM 2131 N N . ALA A 1 274 ? -11.085 -11.476 0.106 1.00 68.31 274 ALA A N 1
ATOM 2132 C CA . ALA A 1 274 ? -12.229 -11.490 -0.789 1.00 68.31 274 ALA A CA 1
ATOM 2133 C C . ALA A 1 274 ? -11.762 -10.923 -2.129 1.00 68.31 274 ALA A C 1
ATOM 2135 O O . ALA A 1 274 ? -11.546 -9.716 -2.261 1.00 68.31 274 ALA A O 1
ATOM 2136 N N . PHE A 1 275 ? -11.554 -11.802 -3.107 1.00 66.94 275 PHE A N 1
ATOM 2137 C CA . PHE A 1 275 ? -11.233 -11.401 -4.472 1.00 66.94 275 PHE A CA 1
ATOM 2138 C C . PHE A 1 275 ? -12.175 -12.101 -5.441 1.00 66.94 275 PHE A C 1
ATOM 2140 O O . PHE A 1 275 ? -12.142 -13.326 -5.578 1.00 66.94 275 PHE A O 1
ATOM 2147 N N . ARG A 1 276 ? -13.011 -11.308 -6.122 1.00 72.69 276 ARG A N 1
ATOM 2148 C CA . ARG A 1 276 ? -14.104 -11.800 -6.971 1.00 72.69 276 ARG A CA 1
ATOM 2149 C C . ARG A 1 276 ? -14.980 -12.800 -6.203 1.00 72.69 276 ARG A C 1
ATOM 2151 O O . ARG A 1 276 ? -15.718 -12.377 -5.324 1.00 72.69 276 ARG A O 1
ATOM 2158 N N . ASN A 1 277 ? -14.836 -14.095 -6.486 1.00 71.12 277 ASN A N 1
ATOM 2159 C CA . ASN A 1 277 ? -15.647 -15.175 -5.916 1.00 71.12 277 ASN A CA 1
ATOM 2160 C C . ASN A 1 277 ? -14.876 -16.045 -4.908 1.00 71.12 277 ASN A C 1
ATOM 2162 O O . ASN A 1 277 ? -15.406 -17.043 -4.431 1.00 71.12 277 ASN A O 1
ATOM 2166 N N . ILE A 1 278 ? -13.619 -15.709 -4.603 1.00 68.81 278 ILE A N 1
ATOM 2167 C CA . ILE A 1 278 ? -12.789 -16.477 -3.673 1.00 68.81 278 ILE A CA 1
ATOM 2168 C C . ILE A 1 278 ? -12.757 -15.740 -2.339 1.00 68.81 278 ILE A C 1
ATOM 2170 O O . ILE A 1 278 ? -12.161 -14.663 -2.226 1.00 68.81 278 ILE A O 1
ATOM 2174 N N . THR A 1 279 ? -13.386 -16.341 -1.329 1.00 75.31 279 THR A N 1
ATOM 2175 C CA . THR A 1 279 ? -13.294 -15.901 0.065 1.00 75.31 279 THR A CA 1
ATOM 2176 C C . THR A 1 279 ? -12.437 -16.868 0.868 1.00 75.31 279 THR A C 1
ATOM 2178 O O . THR A 1 279 ? -12.741 -18.058 0.916 1.00 75.31 279 THR A O 1
ATOM 2181 N N . ALA A 1 280 ? -11.387 -16.370 1.520 1.00 74.19 280 ALA A N 1
ATOM 2182 C CA . ALA A 1 280 ? -10.506 -17.186 2.352 1.00 74.19 280 ALA A CA 1
ATOM 2183 C C . ALA A 1 280 ? -10.195 -16.498 3.684 1.00 74.19 280 ALA A C 1
ATOM 2185 O O . ALA A 1 280 ? -9.948 -15.292 3.739 1.00 74.19 280 ALA A O 1
ATOM 2186 N N . GLY A 1 281 ? -10.187 -17.295 4.756 1.00 79.19 281 GLY A N 1
ATOM 2187 C CA . GLY A 1 281 ? -10.015 -16.827 6.129 1.00 79.19 281 GLY A CA 1
ATOM 2188 C C . GLY A 1 281 ? -11.235 -16.058 6.637 1.00 79.19 281 GLY A C 1
ATOM 2189 O O . GLY A 1 281 ? -11.729 -15.145 5.982 1.00 79.19 281 GLY A O 1
ATOM 2190 N N . GLN A 1 282 ? -11.707 -16.406 7.829 1.00 86.50 282 GLN A N 1
ATOM 2191 C CA . GLN A 1 282 ? -12.810 -15.711 8.487 1.00 86.50 282 GLN A CA 1
ATOM 2192 C C . GLN A 1 282 ? -12.300 -15.002 9.737 1.00 86.50 282 GLN A C 1
ATOM 2194 O O . GLN A 1 282 ? -11.438 -15.511 10.456 1.00 86.50 282 GLN A O 1
ATOM 2199 N N . HIS A 1 283 ? -12.821 -13.806 9.976 1.00 88.69 283 HIS A N 1
ATOM 2200 C CA . HIS A 1 283 ? -12.618 -13.047 11.199 1.00 88.69 283 HIS A CA 1
ATOM 2201 C C . HIS A 1 283 ? -13.970 -12.897 11.880 1.00 88.69 283 HIS A C 1
ATOM 2203 O O . HIS A 1 283 ? -14.868 -12.251 11.344 1.00 88.69 283 HIS A O 1
ATOM 2209 N N . LEU A 1 284 ? -14.135 -13.572 13.010 1.00 91.69 284 LEU A N 1
ATOM 2210 C CA . LEU A 1 284 ? -15.410 -13.660 13.712 1.00 91.69 284 LEU A CA 1
ATOM 2211 C C . LEU A 1 284 ? -15.753 -12.325 14.385 1.00 91.69 284 LEU A C 1
ATOM 2213 O O . LEU A 1 284 ? -14.864 -11.631 14.888 1.00 91.69 284 LEU A O 1
ATOM 2217 N N . ILE A 1 285 ? -17.040 -11.980 14.383 1.00 92.31 285 ILE A N 1
ATOM 2218 C CA . ILE A 1 285 ? -17.579 -10.798 15.059 1.00 92.31 285 ILE A CA 1
ATOM 2219 C C . ILE A 1 285 ? -18.333 -11.259 16.304 1.00 92.31 285 ILE A C 1
ATOM 2221 O O . ILE A 1 285 ? -19.232 -12.093 16.222 1.00 92.31 285 ILE A O 1
ATOM 2225 N N . LEU A 1 286 ? -17.968 -10.692 17.448 1.00 92.12 286 LEU A N 1
ATOM 2226 C CA . LEU A 1 286 ? -18.643 -10.877 18.725 1.00 92.12 286 LEU A CA 1
ATOM 2227 C C . LEU A 1 286 ? -19.510 -9.657 19.012 1.00 92.12 286 LEU A C 1
ATOM 2229 O O . LEU A 1 286 ? -19.034 -8.526 18.919 1.00 92.12 286 LEU A O 1
ATOM 2233 N N . VAL A 1 287 ? -20.764 -9.882 19.387 1.00 91.44 287 VAL A N 1
ATOM 2234 C CA . VAL A 1 287 ? -21.668 -8.813 19.824 1.00 91.44 287 VAL A CA 1
ATOM 2235 C C . VAL A 1 287 ? -21.691 -8.806 21.347 1.00 91.44 287 VAL A C 1
ATOM 2237 O O . VAL A 1 287 ? -22.067 -9.796 21.975 1.00 91.44 287 VAL A O 1
ATOM 2240 N N . PHE A 1 288 ? -21.253 -7.700 21.942 1.00 89.44 288 PHE A N 1
ATOM 2241 C CA . PHE A 1 288 ? -21.242 -7.525 23.388 1.00 89.44 288 PHE A CA 1
ATOM 2242 C C . PHE A 1 288 ? -22.669 -7.569 23.937 1.00 89.44 288 PHE A C 1
ATOM 2244 O O . PHE A 1 288 ? -23.559 -6.901 23.412 1.00 89.44 288 PHE A O 1
ATOM 2251 N N . GLY A 1 289 ? -22.883 -8.342 25.001 1.00 83.81 289 GLY A N 1
ATOM 2252 C CA . GLY A 1 289 ? -24.195 -8.477 25.635 1.00 83.81 289 GLY A CA 1
ATOM 2253 C C . GLY A 1 289 ? -25.134 -9.500 24.989 1.00 83.81 289 GLY A C 1
ATOM 2254 O O . GLY A 1 289 ? -26.233 -9.682 25.508 1.00 83.81 289 GLY A O 1
ATOM 2255 N N . SER A 1 290 ? -24.710 -10.185 23.917 1.00 85.19 290 SER A N 1
ATOM 2256 C CA . SER A 1 290 ? -25.439 -11.326 23.341 1.00 85.19 290 SER A CA 1
ATOM 2257 C C . SER A 1 290 ? -25.614 -12.448 24.371 1.00 85.19 290 SER A C 1
ATOM 2259 O O . SER A 1 290 ? -24.716 -12.675 25.179 1.00 85.19 290 SER A O 1
ATOM 2261 N N . GLU A 1 291 ? -26.740 -13.166 24.329 1.00 77.50 291 GLU A N 1
ATOM 2262 C CA . GLU A 1 291 ? -27.074 -14.221 25.307 1.00 77.50 291 GLU A CA 1
ATOM 2263 C C . GLU A 1 291 ? -26.036 -15.353 25.345 1.00 77.50 291 GLU A C 1
ATOM 2265 O O . GLU A 1 291 ? -25.703 -15.851 26.417 1.00 77.50 291 GLU A O 1
ATOM 2270 N N . ASP A 1 292 ? -25.458 -15.684 24.189 1.00 76.50 292 ASP A N 1
ATOM 2271 C CA . ASP A 1 292 ? -24.499 -16.785 24.026 1.00 76.50 292 ASP A CA 1
ATOM 2272 C C . ASP A 1 292 ? -23.045 -16.443 24.408 1.00 76.50 292 ASP A C 1
ATOM 2274 O O . ASP A 1 292 ? -22.157 -17.290 24.279 1.00 76.50 292 ASP A O 1
ATOM 2278 N N . LEU A 1 293 ? -22.749 -15.200 24.811 1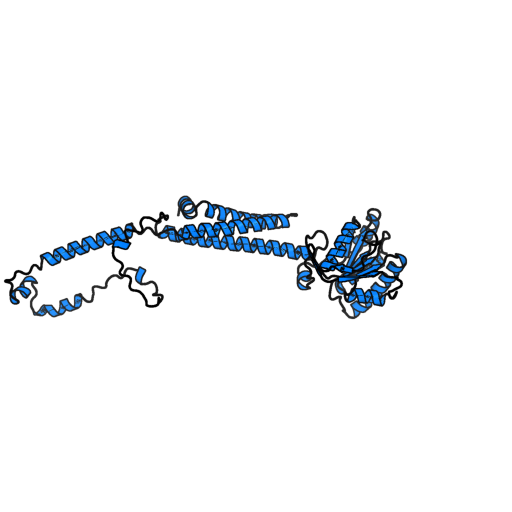.00 76.62 293 LEU A N 1
ATOM 2279 C CA . LEU A 1 293 ? -21.377 -14.731 25.035 1.00 76.62 293 LEU A CA 1
ATOM 2280 C C . LEU A 1 293 ? -21.160 -14.227 26.468 1.00 76.62 293 LEU A C 1
ATOM 2282 O O . LEU A 1 293 ? -22.053 -13.604 27.047 1.00 76.62 293 LEU A O 1
ATOM 2286 N N . PRO A 1 294 ? -19.955 -14.427 27.042 1.00 75.62 294 PRO A N 1
ATOM 2287 C CA . PRO A 1 294 ? -19.602 -13.822 28.319 1.00 75.62 294 PRO A CA 1
ATOM 2288 C C . PRO A 1 294 ? -19.800 -12.307 28.247 1.00 75.62 294 PRO A C 1
ATOM 2290 O O . PRO A 1 294 ? -19.335 -11.674 27.303 1.00 75.62 294 PRO A O 1
ATOM 2293 N N . LYS A 1 295 ? -20.456 -11.716 29.250 1.00 77.12 295 LYS A N 1
ATOM 2294 C CA . LYS A 1 295 ? -20.613 -10.252 29.382 1.00 77.12 295 LYS A CA 1
ATOM 2295 C C . LYS A 1 295 ? -19.413 -9.586 30.067 1.00 77.12 295 LYS A C 1
ATOM 2297 O O . LYS A 1 295 ? -19.485 -8.422 30.444 1.00 77.12 295 LYS A O 1
ATOM 2302 N N . ASP A 1 296 ? -18.331 -10.337 30.242 1.00 84.75 296 ASP A N 1
ATOM 2303 C CA . ASP A 1 296 ? -17.127 -9.908 30.938 1.00 84.75 296 ASP A CA 1
ATOM 2304 C C . ASP A 1 296 ? -16.223 -9.079 30.017 1.00 84.75 296 ASP A C 1
ATOM 2306 O O . ASP A 1 296 ? -15.811 -9.534 28.946 1.00 84.75 296 ASP A O 1
ATOM 2310 N N . ALA A 1 297 ? -15.897 -7.865 30.452 1.00 85.75 297 ALA A N 1
ATOM 2311 C CA . ALA A 1 297 ? -15.011 -6.943 29.760 1.00 85.75 297 ALA A CA 1
ATOM 2312 C C . ALA A 1 297 ? -13.617 -7.529 29.496 1.00 85.75 297 ALA A C 1
ATOM 2314 O O . ALA A 1 297 ? -13.020 -7.234 28.453 1.00 85.75 297 ALA A O 1
ATOM 2315 N N . GLU A 1 298 ? -13.106 -8.376 30.396 1.00 88.50 298 GLU A N 1
ATOM 2316 C CA . GLU A 1 298 ? -11.781 -8.983 30.255 1.00 88.50 298 GLU A CA 1
ATOM 2317 C C . GLU A 1 298 ? -11.711 -9.891 29.021 1.00 88.50 298 GLU A C 1
ATOM 2319 O O . GLU A 1 298 ? -10.767 -9.799 28.230 1.00 88.50 298 GLU A O 1
ATOM 2324 N N . PHE A 1 299 ? -12.759 -10.685 28.781 1.00 89.56 299 PHE A N 1
ATOM 2325 C CA . PHE A 1 299 ? -12.852 -11.547 27.605 1.00 89.56 299 PHE A CA 1
ATOM 2326 C C . PHE A 1 299 ? -12.813 -10.748 26.295 1.00 89.56 299 PHE A C 1
ATOM 2328 O O . PHE A 1 299 ? -12.066 -11.094 25.375 1.00 89.56 299 PHE A O 1
ATOM 2335 N N . PHE A 1 300 ? -13.577 -9.654 26.202 1.00 88.50 300 PHE A N 1
ATOM 2336 C CA . PHE A 1 300 ? -13.588 -8.811 25.001 1.00 88.50 300 PHE A CA 1
ATOM 2337 C C . PHE A 1 300 ? -12.254 -8.107 24.787 1.00 88.50 300 PHE A C 1
ATOM 2339 O O . PHE A 1 300 ? -11.759 -8.053 23.657 1.00 88.50 300 PHE A O 1
ATOM 2346 N N . PHE A 1 301 ? -11.645 -7.608 25.864 1.00 90.56 301 PHE A N 1
ATOM 2347 C CA . PHE A 1 301 ? -10.322 -7.010 25.795 1.00 90.56 301 PHE A CA 1
ATOM 2348 C C . PHE A 1 301 ? -9.297 -8.004 25.245 1.00 90.56 301 PHE A C 1
ATOM 2350 O O . PHE A 1 301 ? -8.583 -7.677 24.298 1.00 90.56 301 PHE A O 1
ATOM 2357 N N . ASP A 1 302 ? -9.247 -9.226 25.775 1.00 92.06 302 ASP A N 1
ATOM 2358 C CA . ASP A 1 302 ? -8.303 -10.246 25.319 1.00 92.06 302 ASP A CA 1
ATOM 2359 C C . ASP A 1 302 ? -8.586 -10.686 23.875 1.00 92.06 302 ASP A C 1
ATOM 2361 O O . ASP A 1 302 ? -7.659 -10.859 23.073 1.00 92.06 302 ASP A O 1
ATOM 2365 N N . ALA A 1 303 ? -9.861 -10.793 23.494 1.00 91.62 303 ALA A N 1
ATOM 2366 C CA . ALA A 1 303 ? -10.271 -11.085 22.124 1.00 91.62 303 ALA A CA 1
ATOM 2367 C C . ALA A 1 303 ? -9.684 -10.078 21.116 1.00 91.62 303 ALA A C 1
ATOM 2369 O O . ALA A 1 303 ? -9.188 -10.473 20.049 1.00 91.62 303 ALA A O 1
ATOM 2370 N N . ILE A 1 304 ? -9.682 -8.794 21.481 1.00 92.88 304 ILE A N 1
ATOM 2371 C CA . ILE A 1 304 ? -9.134 -7.700 20.676 1.00 92.88 304 ILE A CA 1
ATOM 2372 C C . ILE A 1 304 ? -7.608 -7.656 20.781 1.00 92.88 304 ILE A C 1
ATOM 2374 O O . ILE A 1 304 ? -6.929 -7.566 19.758 1.00 92.88 304 ILE A O 1
ATOM 2378 N N . TRP A 1 305 ? -7.054 -7.782 21.987 1.00 93.38 305 TRP A N 1
ATOM 2379 C CA . TRP A 1 305 ? -5.616 -7.738 22.263 1.00 93.38 305 TRP A CA 1
ATOM 2380 C C . TRP A 1 305 ? -4.843 -8.793 21.469 1.00 93.38 305 TRP A C 1
ATOM 2382 O O . TRP A 1 305 ? -3.786 -8.517 20.894 1.00 93.38 305 TRP A O 1
ATOM 2392 N N . PHE A 1 306 ? -5.395 -10.005 21.391 1.00 91.06 306 PHE A N 1
ATOM 2393 C CA . PHE A 1 306 ? -4.832 -11.102 20.610 1.00 91.06 306 PHE A CA 1
ATOM 2394 C C . PHE A 1 306 ? -5.304 -11.118 19.151 1.00 91.06 306 PHE A C 1
ATOM 2396 O O . PHE A 1 306 ? -4.923 -12.014 18.395 1.00 91.06 306 PHE A O 1
ATOM 2403 N N . THR A 1 307 ? -6.090 -10.129 18.715 1.00 88.44 307 THR A N 1
ATOM 2404 C CA . THR A 1 307 ? -6.617 -9.995 17.346 1.00 88.44 307 THR A CA 1
ATOM 2405 C C . THR A 1 307 ? -7.357 -11.238 16.844 1.00 88.44 307 THR A C 1
ATOM 2407 O O . THR A 1 307 ? -7.257 -11.609 15.673 1.00 88.44 307 THR A O 1
ATOM 2410 N N . ARG A 1 308 ? -8.076 -11.913 17.748 1.00 89.25 308 ARG A N 1
ATOM 2411 C CA . ARG A 1 308 ? -8.813 -13.152 17.451 1.00 89.25 308 ARG A CA 1
ATOM 2412 C C . ARG A 1 308 ? -10.209 -12.864 16.920 1.00 89.25 308 ARG A C 1
ATOM 2414 O O . ARG A 1 308 ? -10.645 -13.523 15.983 1.00 89.25 308 ARG A O 1
ATOM 2421 N N . TYR A 1 309 ? -10.853 -11.853 17.490 1.00 92.25 309 TYR A N 1
ATOM 2422 C CA . TYR A 1 309 ? -12.217 -11.473 17.160 1.00 92.25 309 TYR A CA 1
ATOM 2423 C C . TYR A 1 309 ? -12.318 -9.967 16.978 1.00 92.25 309 TYR A C 1
ATOM 2425 O O . TYR A 1 309 ? -11.539 -9.203 17.557 1.00 92.25 309 TYR A O 1
ATOM 2433 N N . ALA A 1 310 ? -13.283 -9.558 16.167 1.00 93.81 310 ALA A N 1
ATOM 2434 C CA . ALA A 1 310 ? -13.806 -8.207 16.195 1.00 93.81 310 ALA A CA 1
ATOM 2435 C C . ALA A 1 310 ? -14.947 -8.120 17.209 1.00 93.81 310 ALA A C 1
ATOM 2437 O O . ALA A 1 310 ? -15.665 -9.098 17.411 1.00 93.81 310 ALA A O 1
ATOM 2438 N N . VAL A 1 311 ? -15.120 -6.959 17.831 1.00 94.62 311 VAL A N 1
ATOM 2439 C CA . VAL A 1 311 ? -16.147 -6.752 18.859 1.00 94.62 311 VAL A CA 1
ATOM 2440 C C . VAL A 1 311 ? -17.069 -5.616 18.442 1.00 94.62 311 VAL A C 1
ATOM 2442 O O . VAL A 1 311 ? -16.606 -4.574 17.981 1.00 94.62 311 VAL A O 1
ATOM 2445 N N . LEU A 1 312 ? -18.370 -5.826 18.604 1.00 94.81 312 LEU A N 1
ATOM 2446 C CA . LEU A 1 312 ? -19.424 -4.856 18.351 1.00 94.81 312 LEU A CA 1
ATOM 2447 C C . LEU A 1 312 ? -20.166 -4.565 19.657 1.00 94.81 312 LEU A C 1
ATOM 2449 O O . LEU A 1 312 ? -20.698 -5.478 20.283 1.00 94.81 312 LEU A O 1
ATOM 2453 N N . VAL A 1 313 ? -20.232 -3.294 20.039 1.00 94.38 313 VAL A N 1
ATOM 2454 C CA . VAL A 1 313 ? -20.953 -2.803 21.214 1.00 94.38 313 VAL A CA 1
ATOM 2455 C C . VAL A 1 313 ? -21.988 -1.793 20.743 1.00 94.38 313 VAL A C 1
ATOM 2457 O O . VAL A 1 313 ? -21.646 -0.695 20.303 1.00 94.38 313 VAL A O 1
ATOM 2460 N N . THR A 1 314 ? -23.257 -2.187 20.794 1.00 92.94 314 THR A N 1
ATOM 2461 C CA . THR A 1 314 ? -24.376 -1.379 20.289 1.00 92.94 314 THR A CA 1
ATOM 2462 C C . THR A 1 314 ? -25.078 -0.576 21.376 1.00 92.94 314 THR A C 1
ATOM 2464 O O . THR A 1 314 ? -25.741 0.405 21.058 1.00 92.94 314 THR A O 1
ATOM 2467 N N . ASP A 1 315 ? -24.941 -0.976 22.642 1.00 91.81 315 ASP A N 1
ATOM 2468 C CA . ASP A 1 315 ? -25.522 -0.260 23.778 1.00 91.81 315 ASP A CA 1
ATOM 2469 C C . ASP A 1 315 ? -24.591 0.881 24.241 1.00 91.81 315 ASP A C 1
ATOM 2471 O O . ASP A 1 315 ? -23.449 0.607 24.626 1.00 91.81 315 ASP A O 1
ATOM 2475 N N . PRO A 1 316 ? -25.035 2.154 24.219 1.00 90.88 316 PRO A N 1
ATOM 2476 C CA . PRO A 1 316 ? -24.203 3.295 24.602 1.00 90.88 316 PRO A CA 1
ATOM 2477 C C . PRO A 1 316 ? -23.796 3.290 26.082 1.00 90.88 316 PRO A C 1
ATOM 2479 O O . PRO A 1 316 ? -22.715 3.785 26.415 1.00 90.88 316 PRO A O 1
ATOM 2482 N N . CYS A 1 317 ? -24.626 2.742 26.974 1.00 88.94 317 CYS A N 1
ATOM 2483 C CA . CYS A 1 317 ? -24.312 2.662 28.402 1.00 88.94 317 CYS A CA 1
ATOM 2484 C C . CYS A 1 317 ? -23.194 1.645 28.658 1.00 88.94 317 CYS A C 1
ATOM 2486 O O . CYS A 1 317 ? -22.163 2.000 29.236 1.00 88.94 317 CYS A O 1
ATOM 2488 N N . ALA A 1 318 ? -23.344 0.418 28.149 1.00 91.31 318 ALA A N 1
ATOM 2489 C CA . ALA A 1 318 ? -22.305 -0.605 28.212 1.00 91.31 318 ALA A CA 1
ATOM 2490 C C . ALA A 1 318 ? -21.014 -0.177 27.501 1.00 91.31 318 ALA A C 1
ATOM 2492 O O . ALA A 1 318 ? -19.925 -0.444 28.001 1.00 91.31 318 ALA A O 1
ATOM 2493 N N . ALA A 1 319 ? -21.114 0.528 26.370 1.00 92.62 319 ALA A N 1
ATOM 2494 C CA . ALA A 1 319 ? -19.962 1.023 25.620 1.00 92.62 319 ALA A CA 1
ATOM 2495 C C . ALA A 1 319 ? -19.036 1.910 26.455 1.00 92.62 319 ALA A C 1
ATOM 2497 O O . ALA A 1 319 ? -17.819 1.728 26.411 1.00 92.62 319 ALA A O 1
ATOM 2498 N N . ARG A 1 320 ? -19.597 2.852 27.222 1.00 91.31 320 ARG A N 1
ATOM 2499 C CA . ARG A 1 320 ? -18.806 3.746 28.081 1.00 91.31 320 ARG A CA 1
ATOM 2500 C C . ARG A 1 320 ? -18.134 2.982 29.215 1.00 91.31 320 ARG A C 1
ATOM 2502 O O . ARG A 1 320 ? -16.925 3.105 29.377 1.00 91.31 320 ARG A O 1
ATOM 2509 N N . ALA A 1 321 ? -18.894 2.155 29.932 1.00 91.75 321 ALA A N 1
ATOM 2510 C CA . ALA A 1 321 ? -18.361 1.344 31.025 1.00 91.75 321 ALA A CA 1
ATOM 2511 C C . ALA A 1 321 ? -17.235 0.411 30.543 1.00 91.75 321 ALA A C 1
ATOM 2513 O O . ALA A 1 321 ? -16.161 0.360 31.143 1.00 91.75 321 ALA A O 1
ATOM 2514 N N . LEU A 1 322 ? -17.444 -0.255 29.402 1.00 93.25 322 LEU A N 1
ATOM 2515 C CA . LEU A 1 322 ? -16.452 -1.136 28.794 1.00 93.25 322 LEU A CA 1
ATOM 2516 C C . LEU A 1 322 ? -15.197 -0.370 28.368 1.00 93.25 322 LEU A C 1
ATOM 2518 O O . LEU A 1 322 ? -14.087 -0.864 28.551 1.00 93.25 322 LEU A O 1
ATOM 2522 N N . LEU A 1 323 ? -15.349 0.831 27.803 1.00 93.12 323 LEU A N 1
ATOM 2523 C CA . LEU A 1 323 ? -14.211 1.646 27.393 1.00 93.12 323 LEU A CA 1
ATOM 2524 C C . LEU A 1 323 ? -13.403 2.138 28.601 1.00 93.12 323 LEU A C 1
ATOM 2526 O O . LEU A 1 323 ? -12.181 2.075 28.567 1.00 93.12 323 LEU A O 1
ATOM 2530 N N . GLU A 1 324 ? -14.049 2.560 29.689 1.00 93.56 324 GLU A N 1
ATOM 2531 C CA . GLU A 1 324 ? -13.365 2.925 30.938 1.00 93.56 324 GLU A CA 1
ATOM 2532 C C . GLU A 1 324 ? -12.588 1.746 31.543 1.00 93.56 324 GLU A C 1
ATOM 2534 O O . GLU A 1 324 ? -11.447 1.894 31.996 1.00 93.56 324 GLU A O 1
ATOM 2539 N N . GLU A 1 325 ? -13.178 0.552 31.537 1.00 93.62 325 GLU A N 1
ATOM 2540 C CA . GLU A 1 325 ? -12.522 -0.663 32.014 1.00 93.62 325 GLU A CA 1
ATOM 2541 C C . GLU A 1 325 ? -11.365 -1.101 31.109 1.00 93.62 325 GLU A C 1
ATOM 2543 O O . GLU A 1 325 ? -10.283 -1.478 31.587 1.00 93.62 325 GLU A O 1
ATOM 2548 N N . TRP A 1 326 ? -11.543 -0.974 29.794 1.00 92.88 326 TRP A N 1
ATOM 2549 C CA . TRP A 1 326 ? -10.477 -1.167 28.822 1.00 92.88 326 TRP A CA 1
ATOM 2550 C C . TRP A 1 326 ? -9.328 -0.205 29.118 1.00 92.88 326 TRP A C 1
ATOM 2552 O O . TRP A 1 326 ? -8.190 -0.652 29.268 1.00 92.88 326 TRP A O 1
ATOM 2562 N N . THR A 1 327 ? -9.596 1.086 29.300 1.00 94.38 327 THR A N 1
ATOM 2563 C CA . THR A 1 327 ? -8.589 2.097 29.638 1.00 94.38 327 THR A CA 1
ATOM 2564 C C . THR A 1 327 ? -7.778 1.704 30.879 1.00 94.38 327 THR A C 1
ATOM 2566 O O . THR A 1 327 ? -6.542 1.689 30.839 1.00 94.38 327 THR A O 1
ATOM 2569 N N . LYS A 1 328 ? -8.441 1.253 31.957 1.00 94.50 328 LYS A N 1
ATOM 2570 C CA . LYS A 1 328 ? -7.768 0.721 33.161 1.00 94.50 328 LYS A CA 1
ATOM 2571 C C . LYS A 1 328 ? -6.862 -0.471 32.831 1.00 94.50 328 LYS A C 1
ATOM 2573 O O . LYS A 1 328 ? -5.730 -0.563 33.316 1.00 94.50 328 LYS A O 1
ATOM 2578 N N . THR A 1 329 ? -7.321 -1.382 31.980 1.00 93.44 329 THR A N 1
ATOM 2579 C CA . THR A 1 329 ? -6.543 -2.553 31.552 1.00 93.44 329 THR A CA 1
ATOM 2580 C C . THR A 1 329 ? -5.356 -2.170 30.668 1.00 93.44 329 THR A C 1
ATOM 2582 O O . THR A 1 329 ? -4.249 -2.679 30.869 1.00 93.44 329 THR A O 1
ATOM 2585 N N . CYS A 1 330 ? -5.529 -1.203 29.771 1.00 93.94 330 CYS A N 1
ATOM 2586 C CA . CYS A 1 330 ? -4.466 -0.604 28.973 1.00 93.94 330 CYS A CA 1
ATOM 2587 C C . CYS A 1 330 ? -3.364 -0.001 29.855 1.00 93.94 330 CYS A C 1
ATOM 2589 O O . CYS A 1 330 ? -2.189 -0.304 29.634 1.00 93.94 330 CYS A O 1
ATOM 2591 N N . ARG A 1 331 ? -3.706 0.752 30.913 1.00 94.81 331 ARG A N 1
ATOM 2592 C CA . ARG A 1 331 ? -2.714 1.260 31.885 1.00 94.81 331 ARG A CA 1
ATOM 2593 C C . ARG A 1 331 ? -1.886 0.130 32.502 1.00 94.81 331 ARG A C 1
ATOM 2595 O O . ARG A 1 331 ? -0.655 0.192 32.505 1.00 94.81 331 ARG A O 1
ATOM 2602 N N . ARG A 1 332 ? -2.545 -0.944 32.962 1.00 94.38 332 ARG A N 1
ATOM 2603 C CA . ARG A 1 332 ? -1.868 -2.128 33.532 1.00 94.38 332 ARG A CA 1
ATOM 2604 C C . ARG A 1 332 ? -0.914 -2.784 32.526 1.00 94.38 332 ARG A C 1
ATOM 2606 O O . ARG A 1 332 ? 0.181 -3.204 32.897 1.00 94.38 332 ARG A O 1
ATOM 2613 N N . ARG A 1 333 ? -1.297 -2.860 31.248 1.00 94.25 333 ARG A N 1
ATOM 2614 C CA . ARG A 1 333 ? -0.460 -3.427 30.173 1.00 94.25 333 ARG A CA 1
ATOM 2615 C C . ARG A 1 333 ? 0.703 -2.503 29.795 1.00 94.25 333 ARG A C 1
ATOM 2617 O O . ARG A 1 333 ? 1.809 -3.007 29.595 1.00 94.25 333 ARG A O 1
ATOM 2624 N N . ARG A 1 334 ? 0.498 -1.178 29.782 1.00 94.31 334 ARG A N 1
ATOM 2625 C CA . ARG A 1 334 ? 1.555 -0.172 29.552 1.00 94.31 334 ARG A CA 1
ATOM 2626 C C . ARG A 1 334 ? 2.643 -0.268 30.615 1.00 94.31 334 ARG A C 1
ATOM 2628 O O . ARG A 1 334 ? 3.818 -0.295 30.259 1.00 94.31 334 ARG A O 1
ATOM 2635 N N . ALA A 1 335 ? 2.267 -0.418 31.887 1.00 93.81 335 ALA A N 1
ATOM 2636 C CA . ALA A 1 335 ? 3.219 -0.618 32.985 1.00 93.81 335 ALA A CA 1
ATOM 2637 C C . ALA A 1 335 ? 4.108 -1.861 32.774 1.00 93.81 335 ALA A C 1
ATOM 2639 O O . ALA A 1 335 ? 5.302 -1.834 33.058 1.00 93.81 335 ALA A O 1
ATOM 2640 N N . LYS A 1 336 ? 3.548 -2.926 32.185 1.00 94.69 336 LYS A N 1
ATOM 2641 C CA . LYS A 1 336 ? 4.270 -4.156 31.815 1.00 94.69 336 LYS A CA 1
ATOM 2642 C C . LYS A 1 336 ? 4.977 -4.081 30.454 1.00 94.69 336 LYS A C 1
ATOM 2644 O O . LYS A 1 336 ? 5.494 -5.093 29.989 1.00 94.69 336 LYS A O 1
ATOM 2649 N N . ARG A 1 337 ? 4.970 -2.919 29.787 1.00 92.38 337 ARG A N 1
ATOM 2650 C CA . ARG A 1 337 ? 5.485 -2.710 28.417 1.00 92.38 337 ARG A CA 1
ATOM 2651 C C . ARG A 1 337 ? 4.898 -3.683 27.384 1.00 92.38 337 ARG A C 1
ATOM 2653 O O . ARG A 1 337 ? 5.513 -3.948 26.353 1.00 92.38 337 ARG A O 1
ATOM 2660 N N . ALA A 1 338 ? 3.707 -4.217 27.649 1.00 93.69 338 ALA A N 1
ATOM 2661 C CA . ALA A 1 338 ? 3.036 -5.128 26.739 1.00 93.69 338 ALA A CA 1
ATOM 2662 C C . ALA A 1 338 ? 2.427 -4.336 25.574 1.00 93.69 338 ALA A C 1
ATOM 2664 O O . ALA A 1 338 ? 1.867 -3.260 25.779 1.00 93.69 338 ALA A O 1
ATOM 2665 N N . ARG A 1 339 ? 2.516 -4.874 24.355 1.00 92.62 339 ARG A N 1
ATOM 2666 C CA . ARG A 1 339 ? 1.968 -4.254 23.139 1.00 92.62 339 ARG A CA 1
ATOM 2667 C C . ARG A 1 339 ? 1.142 -5.256 22.350 1.00 92.62 339 ARG A C 1
ATOM 2669 O O . ARG A 1 339 ? 1.484 -6.440 22.317 1.00 92.62 339 ARG A O 1
ATOM 2676 N N . MET A 1 340 ? 0.096 -4.785 21.674 1.00 91.25 340 MET A N 1
ATOM 2677 C CA . MET A 1 340 ? -0.639 -5.624 20.732 1.00 91.25 340 MET A CA 1
ATOM 2678 C C . MET A 1 340 ? 0.257 -5.967 19.534 1.00 91.25 340 MET A C 1
ATOM 2680 O O . MET A 1 340 ? 0.900 -5.094 18.941 1.00 91.25 340 MET A O 1
ATOM 2684 N N . ARG A 1 341 ? 0.294 -7.253 19.158 1.00 87.88 341 ARG A N 1
ATOM 2685 C CA . ARG A 1 341 ? 1.121 -7.744 18.038 1.00 87.88 341 ARG A CA 1
ATOM 2686 C C . ARG A 1 341 ? 0.698 -7.133 16.703 1.00 87.88 341 ARG A C 1
ATOM 2688 O O . ARG A 1 341 ? 1.537 -6.868 15.847 1.00 87.88 341 ARG A O 1
ATOM 2695 N N . LYS A 1 342 ? -0.605 -6.947 16.524 1.00 87.81 342 LYS A N 1
ATOM 2696 C CA . LYS A 1 342 ? -1.205 -6.291 15.366 1.00 87.81 342 LYS A CA 1
ATOM 2697 C C . LYS A 1 342 ? -2.017 -5.098 15.837 1.00 87.81 342 LYS A C 1
ATOM 2699 O O . LYS A 1 342 ? -2.437 -5.058 16.987 1.00 87.81 342 LYS A O 1
ATOM 2704 N N . MET A 1 343 ? -2.234 -4.152 14.933 1.00 90.19 343 MET A N 1
ATOM 2705 C CA . MET A 1 343 ? -3.018 -2.968 15.243 1.00 90.19 343 MET A CA 1
ATOM 2706 C C . MET A 1 343 ? -4.479 -3.340 15.499 1.00 90.19 343 MET A C 1
ATOM 2708 O O . MET A 1 343 ? -5.094 -4.022 14.677 1.00 90.19 343 MET A O 1
ATOM 2712 N N . ALA A 1 344 ? -5.020 -2.872 16.620 1.00 93.31 344 ALA A N 1
ATOM 2713 C CA . ALA A 1 344 ? -6.456 -2.859 16.872 1.00 93.31 344 ALA A CA 1
ATOM 2714 C C . ALA A 1 344 ? -7.019 -1.459 16.610 1.00 93.31 344 ALA A C 1
ATOM 2716 O O . ALA A 1 344 ? -6.354 -0.460 16.881 1.00 93.31 344 ALA A O 1
ATOM 2717 N N . HIS A 1 345 ? -8.241 -1.381 16.096 1.00 94.75 345 HIS A N 1
ATOM 2718 C CA . HIS A 1 345 ? -8.938 -0.118 15.859 1.00 94.75 345 HIS A CA 1
ATOM 2719 C C . HIS A 1 345 ? -10.109 0.013 16.819 1.00 94.75 345 HIS A C 1
ATOM 2721 O O . HIS A 1 345 ? -11.017 -0.808 16.803 1.00 94.75 345 HIS A O 1
ATOM 2727 N N . VAL A 1 346 ? -10.084 1.038 17.656 1.00 95.50 346 VAL A N 1
ATOM 2728 C CA . VAL A 1 346 ? -11.159 1.401 18.578 1.00 95.50 346 VAL A CA 1
ATOM 2729 C C . VAL A 1 346 ? -11.970 2.487 17.885 1.00 95.50 346 VAL A C 1
ATOM 2731 O O . VAL A 1 346 ? -11.465 3.585 17.666 1.00 95.50 346 VAL A O 1
ATOM 2734 N N . ILE A 1 347 ? -13.193 2.164 17.476 1.00 95.38 347 ILE A N 1
ATOM 2735 C CA . ILE A 1 347 ? -14.040 3.037 16.662 1.00 95.38 347 ILE A CA 1
ATOM 2736 C C . ILE A 1 347 ? -15.238 3.465 17.497 1.00 95.38 347 ILE A C 1
ATOM 2738 O O . ILE A 1 347 ? -16.096 2.645 17.809 1.00 95.38 347 ILE A O 1
ATOM 2742 N N . TRP A 1 348 ? -15.304 4.750 17.828 1.00 94.75 348 TRP A N 1
ATOM 2743 C CA . TRP A 1 348 ? -16.470 5.383 18.425 1.00 94.75 348 TRP A CA 1
ATOM 2744 C C . TRP A 1 348 ? -17.344 5.981 17.325 1.00 94.75 348 TRP A C 1
ATOM 2746 O O . TRP A 1 348 ? -16.914 6.886 16.614 1.00 94.75 348 TRP A O 1
ATOM 2756 N N . ALA A 1 349 ? -18.546 5.443 17.169 1.00 93.50 349 ALA A N 1
ATOM 2757 C CA . ALA A 1 349 ? -19.525 5.774 16.138 1.00 93.50 349 ALA A CA 1
ATOM 2758 C C . ALA A 1 349 ? -20.928 6.024 16.719 1.00 93.50 349 ALA A C 1
ATOM 2760 O O . ALA A 1 349 ? -21.923 5.918 16.001 1.00 93.50 349 ALA A O 1
ATOM 2761 N N . PHE A 1 350 ? -21.023 6.319 18.017 1.00 91.31 350 PHE A N 1
ATOM 2762 C CA . PHE A 1 350 ? -22.244 6.864 18.599 1.00 91.31 350 PHE A CA 1
ATOM 2763 C C . PHE A 1 350 ? -22.343 8.370 18.357 1.00 91.31 350 PHE A C 1
ATOM 2765 O O . PHE A 1 350 ? -21.331 9.060 18.240 1.00 91.31 350 PHE A O 1
ATOM 2772 N N . ASP A 1 351 ? -23.574 8.879 18.356 1.00 87.31 351 ASP A N 1
ATOM 2773 C CA . ASP A 1 351 ? -23.836 10.308 18.182 1.00 87.31 351 ASP A CA 1
ATOM 2774 C C . ASP A 1 351 ? -23.440 11.139 19.411 1.00 87.31 351 ASP A C 1
ATOM 2776 O O . ASP A 1 351 ? -23.205 12.340 19.302 1.00 87.31 351 ASP A O 1
ATOM 2780 N N . ASN A 1 352 ? -23.338 10.509 20.587 1.00 86.94 352 ASN A N 1
ATOM 2781 C CA . ASN A 1 352 ? -22.875 11.177 21.794 1.00 86.94 352 ASN A CA 1
ATOM 2782 C C . ASN A 1 352 ? -21.337 11.269 21.806 1.00 86.94 352 ASN A C 1
ATOM 2784 O O . ASN A 1 352 ? -20.653 10.259 21.615 1.00 86.94 352 ASN A O 1
ATOM 2788 N N . PRO A 1 353 ? -20.757 12.450 22.074 1.00 83.56 353 PRO A N 1
ATOM 2789 C CA . PRO A 1 353 ? -19.311 12.579 22.148 1.00 83.56 353 PRO A CA 1
ATOM 2790 C C . PRO A 1 353 ? -18.742 11.792 23.336 1.00 83.56 353 PRO A C 1
ATOM 2792 O O . PRO A 1 353 ? -19.403 11.569 24.361 1.00 83.56 353 PRO A O 1
ATOM 2795 N N . LEU A 1 354 ? -17.488 11.364 23.186 1.00 88.12 354 LEU A N 1
ATOM 2796 C CA . LEU A 1 354 ? -16.697 10.831 24.292 1.00 88.12 354 LEU A CA 1
ATOM 2797 C C . LEU A 1 354 ? -16.345 11.963 25.267 1.00 88.12 354 LEU A C 1
ATOM 2799 O O . LEU A 1 354 ? -16.003 13.056 24.811 1.00 88.12 354 LEU A O 1
ATOM 2803 N N . PRO A 1 355 ? -16.353 11.713 26.589 1.00 89.81 355 PRO A N 1
ATOM 2804 C CA . PRO A 1 355 ? -15.803 12.659 27.551 1.00 89.81 355 PRO A CA 1
ATOM 2805 C C . PRO A 1 355 ? -14.352 13.005 27.196 1.00 89.81 355 PRO A C 1
ATOM 2807 O O . PRO A 1 355 ? -13.548 12.104 26.942 1.00 89.81 355 PRO A O 1
ATOM 2810 N N . ALA A 1 356 ? -14.008 14.296 27.204 1.00 88.31 356 ALA A N 1
ATOM 2811 C CA . ALA A 1 356 ? -12.683 14.774 26.798 1.00 88.31 356 ALA A CA 1
ATOM 2812 C C . ALA A 1 356 ? -11.542 14.122 27.601 1.00 88.31 356 ALA A C 1
ATOM 2814 O O . ALA A 1 356 ? -10.509 13.772 27.034 1.00 88.31 356 ALA A O 1
ATOM 2815 N N . SER A 1 357 ? -11.757 13.870 28.897 1.00 91.31 357 SER A N 1
ATOM 2816 C CA . SER A 1 357 ? -10.798 13.178 29.768 1.00 91.31 357 SER A CA 1
ATOM 2817 C C . SER A 1 357 ? -10.501 11.750 29.302 1.00 91.31 357 SER A C 1
ATOM 2819 O O . SER A 1 357 ? -9.340 11.372 29.174 1.00 91.31 357 SER A O 1
ATOM 2821 N N . LEU A 1 358 ? -11.541 10.970 28.993 1.00 91.88 358 LEU A N 1
ATOM 2822 C CA . LEU A 1 358 ? -11.406 9.596 28.507 1.00 91.88 358 LEU A CA 1
ATOM 2823 C C . LEU A 1 358 ? -10.773 9.555 27.110 1.00 91.88 358 LEU A C 1
ATOM 2825 O O . LEU A 1 358 ? -9.959 8.680 26.820 1.00 91.88 358 LEU A O 1
ATOM 2829 N N . LEU A 1 359 ? -11.128 10.516 26.253 1.00 91.62 359 LEU A N 1
ATOM 2830 C CA . LEU A 1 359 ? -10.556 10.665 24.918 1.00 91.62 359 LEU A CA 1
ATOM 2831 C C . LEU A 1 359 ? -9.047 10.952 24.971 1.00 91.62 359 LEU A C 1
ATOM 2833 O O . LEU A 1 359 ? -8.278 10.252 24.310 1.00 91.62 359 LEU A O 1
ATOM 2837 N N . ALA A 1 360 ? -8.633 11.949 25.759 1.00 91.12 360 ALA A N 1
ATOM 2838 C CA . ALA A 1 360 ? -7.229 12.323 25.936 1.00 91.12 360 ALA A CA 1
ATOM 2839 C C . ALA A 1 360 ? -6.408 11.147 26.467 1.00 91.12 360 ALA A C 1
ATOM 2841 O O . ALA A 1 360 ? -5.316 10.850 25.984 1.00 91.12 360 ALA A O 1
ATOM 2842 N N . GLU A 1 361 ? -6.976 10.418 27.419 1.00 93.94 361 GLU A N 1
ATOM 2843 C CA . GLU A 1 361 ? -6.311 9.274 28.007 1.00 93.94 361 GLU A CA 1
ATOM 2844 C C . GLU A 1 361 ? -6.144 8.103 27.028 1.00 93.94 361 GLU A C 1
ATOM 2846 O O . GLU A 1 361 ? -5.065 7.520 26.903 1.00 93.94 361 GLU A O 1
ATOM 2851 N N . MET A 1 362 ? -7.198 7.773 26.283 1.00 94.25 362 MET A N 1
ATOM 2852 C CA . MET A 1 362 ? -7.130 6.756 25.236 1.00 94.25 362 MET A CA 1
ATOM 2853 C C . MET A 1 362 ? -6.141 7.142 24.130 1.00 94.25 362 MET A C 1
ATOM 2855 O O . MET A 1 362 ? -5.454 6.268 23.598 1.00 94.25 362 MET A O 1
ATOM 2859 N N . ALA A 1 363 ? -6.029 8.431 23.802 1.00 92.06 363 ALA A N 1
ATOM 2860 C CA . ALA A 1 363 ? -5.041 8.929 22.853 1.00 92.06 363 ALA A CA 1
ATOM 2861 C C . ALA A 1 363 ? -3.595 8.714 23.351 1.00 92.06 363 ALA A C 1
ATOM 2863 O O . ALA A 1 363 ? -2.781 8.180 22.596 1.00 92.06 363 ALA A O 1
ATOM 2864 N N . ASP A 1 364 ? -3.291 9.015 24.622 1.00 93.62 364 ASP A N 1
ATOM 2865 C CA . ASP A 1 364 ? -1.969 8.760 25.240 1.00 93.62 364 ASP A CA 1
ATOM 2866 C C . ASP A 1 364 ? -1.623 7.255 25.316 1.00 93.62 364 ASP A C 1
ATOM 2868 O O . ASP A 1 364 ? -0.455 6.849 25.319 1.00 93.62 364 ASP A O 1
ATOM 2872 N N . LEU A 1 365 ? -2.633 6.383 25.346 1.00 94.94 365 LEU A N 1
ATOM 2873 C CA . LEU A 1 365 ? -2.448 4.929 25.366 1.00 94.94 365 LEU A CA 1
ATOM 2874 C C . LEU A 1 365 ? -2.301 4.308 23.963 1.00 94.94 365 LEU A C 1
ATOM 2876 O O . LEU A 1 365 ? -1.766 3.199 23.846 1.00 94.94 365 LEU A O 1
ATOM 2880 N N . ALA A 1 366 ? -2.725 4.999 22.899 1.00 93.06 366 ALA A N 1
ATOM 2881 C CA . ALA A 1 366 ? -2.830 4.442 21.547 1.00 93.06 366 ALA A CA 1
ATOM 2882 C C . ALA A 1 366 ? -1.477 4.036 20.942 1.00 93.06 366 ALA A C 1
ATOM 2884 O O . ALA A 1 366 ? -1.310 2.911 20.454 1.00 93.06 366 ALA A O 1
ATOM 2885 N N . GLU A 1 367 ? -0.484 4.926 20.997 1.00 89.94 367 GLU A N 1
ATOM 2886 C CA . GLU A 1 367 ? 0.864 4.642 20.501 1.00 89.94 367 GLU A CA 1
ATOM 2887 C C . GLU A 1 367 ? 1.580 3.531 21.289 1.00 89.94 367 GLU A C 1
ATOM 2889 O O . GLU A 1 367 ? 1.990 2.543 20.664 1.00 89.94 367 GLU A O 1
ATOM 2894 N N . PRO A 1 368 ? 1.723 3.614 22.631 1.00 92.56 368 PRO A N 1
ATOM 2895 C CA . PRO A 1 368 ? 2.504 2.635 23.378 1.00 92.56 368 PRO A CA 1
ATOM 2896 C C . PRO A 1 368 ? 1.906 1.231 23.339 1.00 92.56 368 PRO A C 1
ATOM 2898 O O . PRO A 1 368 ? 2.668 0.277 23.484 1.00 92.56 368 PRO A O 1
ATOM 2901 N N . LEU A 1 369 ? 0.591 1.084 23.134 1.00 93.19 369 LEU A N 1
ATOM 2902 C CA . LEU A 1 369 ? -0.099 -0.213 23.120 1.00 93.19 369 LEU A CA 1
ATOM 2903 C C . LEU A 1 369 ? -0.428 -0.732 21.717 1.00 93.19 369 LEU A C 1
ATOM 2905 O O . LEU A 1 369 ? -0.882 -1.869 21.584 1.00 93.19 369 LEU A O 1
ATOM 2909 N N . ASN A 1 370 ? -0.114 0.048 20.680 1.00 91.56 370 ASN A N 1
ATOM 2910 C CA . ASN A 1 370 ? -0.326 -0.283 19.275 1.00 91.56 370 ASN A CA 1
ATOM 2911 C C . ASN A 1 370 ? -1.804 -0.442 18.871 1.00 91.56 370 ASN A C 1
ATOM 2913 O O . ASN A 1 370 ? -2.150 -1.349 18.113 1.00 91.56 370 ASN A O 1
ATOM 2917 N N . PHE A 1 371 ? -2.670 0.469 19.310 1.00 93.06 371 PHE A N 1
ATOM 2918 C CA . PHE A 1 371 ? -4.021 0.594 18.760 1.00 93.06 371 PHE A CA 1
ATOM 2919 C C . PHE A 1 371 ? -4.216 1.954 18.082 1.00 93.06 371 PHE A C 1
ATOM 2921 O O . PHE A 1 371 ? -3.342 2.825 18.119 1.00 93.06 371 PHE A O 1
ATOM 2928 N N . LYS A 1 372 ? -5.337 2.099 17.382 1.00 92.62 372 LYS A N 1
ATOM 2929 C CA . LYS A 1 372 ? -5.770 3.337 16.748 1.00 92.62 372 LYS A CA 1
ATOM 2930 C C . LYS A 1 372 ? -7.158 3.704 17.252 1.00 92.62 372 LYS A C 1
ATOM 2932 O O . LYS A 1 372 ? -8.065 2.884 17.162 1.00 92.62 372 LYS A O 1
ATOM 2937 N N . LEU A 1 373 ? -7.318 4.921 17.750 1.00 94.06 373 LEU A N 1
ATOM 2938 C CA . LEU A 1 373 ? -8.594 5.488 18.153 1.00 94.06 373 LEU A CA 1
ATOM 2939 C C . LEU A 1 373 ? -9.198 6.291 17.000 1.00 94.06 373 LEU A C 1
ATOM 2941 O O . LEU A 1 373 ? -8.535 7.138 16.394 1.00 94.06 373 LEU A O 1
ATOM 2945 N N . ILE A 1 374 ? -10.458 6.019 16.690 1.00 92.62 374 ILE A N 1
ATOM 2946 C CA . ILE A 1 374 ? -11.215 6.698 15.644 1.00 92.62 374 ILE A CA 1
ATOM 2947 C C . ILE A 1 374 ? -12.513 7.182 16.257 1.00 92.62 374 ILE A C 1
ATOM 2949 O O . ILE A 1 374 ? -13.283 6.379 16.771 1.00 92.62 374 ILE A O 1
ATOM 2953 N N . VAL A 1 375 ? -12.761 8.482 16.168 1.00 92.44 375 VAL A N 1
ATOM 2954 C CA . VAL A 1 375 ? -14.034 9.073 16.583 1.00 92.44 375 VAL A CA 1
ATOM 2955 C C . VAL A 1 375 ? -14.731 9.570 15.328 1.00 92.44 375 VAL A C 1
ATOM 2957 O O . VAL A 1 375 ? -14.272 10.510 14.675 1.00 92.44 375 VAL A O 1
ATOM 2960 N N . ALA A 1 376 ? -15.794 8.870 14.949 1.00 90.12 376 ALA A N 1
ATOM 2961 C CA . ALA A 1 376 ? -16.681 9.252 13.869 1.00 90.12 376 ALA A CA 1
ATOM 2962 C C . ALA A 1 376 ? -17.660 10.295 14.403 1.00 90.12 376 ALA A C 1
ATOM 2964 O O . ALA A 1 376 ? -18.432 10.012 15.314 1.00 90.12 376 ALA A O 1
ATOM 2965 N N . VAL A 1 377 ? -17.598 11.507 13.855 1.00 81.69 377 VAL A N 1
ATOM 2966 C CA . VAL A 1 377 ? -18.429 12.618 14.327 1.00 81.69 377 VAL A CA 1
ATOM 2967 C C . VAL A 1 377 ? -19.592 12.828 13.367 1.00 81.69 377 VAL A C 1
ATOM 2969 O O . VAL A 1 377 ? -19.347 13.026 12.169 1.00 81.69 377 VAL A O 1
ATOM 2972 N N . PRO A 1 378 ? -20.845 12.813 13.858 1.00 75.00 378 PRO A N 1
ATOM 2973 C CA . PRO A 1 378 ? -21.991 13.203 13.053 1.00 75.00 378 PRO A CA 1
ATOM 2974 C C . PRO A 1 378 ? -21.883 14.684 12.661 1.00 75.00 378 PRO A C 1
ATOM 2976 O O . PRO A 1 378 ? -21.362 15.483 13.442 1.00 75.00 378 PRO A O 1
ATOM 2979 N N . PRO A 1 379 ? -22.430 15.098 11.507 1.00 70.69 379 PRO A N 1
ATOM 2980 C CA . PRO A 1 379 ? -22.322 16.476 11.017 1.00 70.69 379 PRO A CA 1
ATOM 2981 C C . PRO A 1 379 ? -22.820 17.544 12.014 1.00 70.69 379 PRO A C 1
ATOM 2983 O O . PRO A 1 379 ? -22.338 1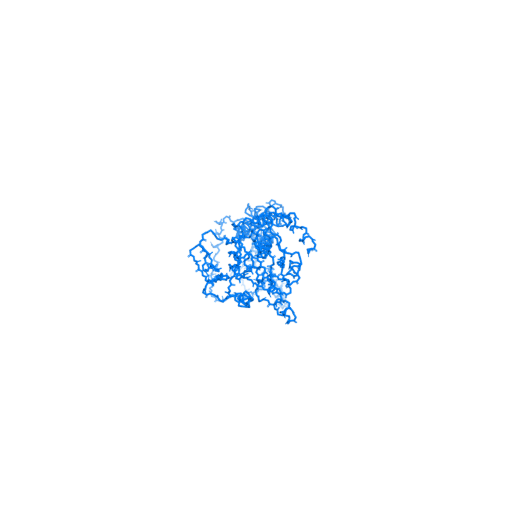8.671 11.984 1.00 70.69 379 PRO A O 1
ATOM 2986 N N . GLY A 1 380 ? -23.719 17.193 12.945 1.00 68.69 380 GLY A N 1
ATOM 2987 C CA . GLY A 1 380 ? -24.225 18.104 13.982 1.00 68.69 380 GLY A CA 1
ATOM 2988 C C . GLY A 1 380 ? -23.287 18.366 15.173 1.00 68.69 380 GLY A C 1
ATOM 2989 O O . GLY A 1 380 ? -23.466 19.367 15.856 1.00 68.69 380 GLY A O 1
ATOM 2990 N N . PHE A 1 381 ? -22.274 17.524 15.415 1.00 67.12 381 PHE A N 1
ATOM 2991 C CA . PHE A 1 381 ? -21.412 17.587 16.616 1.00 67.12 381 PHE A CA 1
ATOM 2992 C C . PHE A 1 381 ? -19.943 17.914 16.299 1.00 67.12 381 PHE A C 1
ATOM 2994 O O . PHE A 1 381 ? -19.044 17.746 17.132 1.00 67.12 381 PHE A O 1
ATOM 3001 N N . VAL A 1 382 ? -19.676 18.382 15.074 1.00 72.00 382 VAL A N 1
ATOM 3002 C CA . VAL A 1 382 ? -18.315 18.611 14.567 1.00 72.00 382 VAL A CA 1
ATOM 3003 C C . VAL A 1 382 ? -17.580 19.687 15.362 1.00 72.00 382 VAL A C 1
ATOM 3005 O O . VAL A 1 382 ? -16.389 19.513 15.614 1.00 72.00 382 VAL A O 1
ATOM 3008 N N . ALA A 1 383 ? -18.254 20.762 15.778 1.00 69.06 383 ALA A N 1
ATOM 3009 C CA . ALA A 1 383 ? -17.625 21.878 16.490 1.00 69.06 383 ALA A CA 1
ATOM 3010 C C . ALA A 1 383 ? -17.120 21.478 17.889 1.00 69.06 383 ALA A C 1
ATOM 3012 O O . ALA A 1 383 ? -15.936 21.641 18.178 1.00 69.06 383 ALA A O 1
ATOM 3013 N N . GLU A 1 384 ? -17.987 20.886 18.713 1.00 67.00 384 GLU A N 1
ATOM 3014 C CA . GLU A 1 384 ? -17.671 20.472 20.088 1.00 67.00 384 GLU A CA 1
ATOM 3015 C C . GLU A 1 384 ? -16.564 19.406 20.118 1.00 67.00 384 GLU A C 1
ATOM 3017 O O . GLU A 1 384 ? -15.550 19.554 20.801 1.00 67.00 384 GLU A O 1
ATOM 3022 N N . THR A 1 385 ? -16.692 18.377 19.275 1.00 67.19 385 THR A N 1
ATOM 3023 C CA . THR A 1 385 ? -15.701 17.293 19.211 1.00 67.19 385 THR A CA 1
ATOM 3024 C C . THR A 1 385 ? -14.375 17.759 18.604 1.00 67.19 385 THR A C 1
ATOM 3026 O O . THR A 1 385 ? -13.314 17.281 18.998 1.00 67.19 385 THR A O 1
ATOM 3029 N N . SER A 1 386 ? -14.398 18.705 17.656 1.00 71.38 386 SER A N 1
ATOM 3030 C CA . SER A 1 386 ? -13.160 19.251 17.082 1.00 71.38 386 SER A CA 1
ATOM 3031 C C . SER A 1 386 ? -12.366 20.078 18.090 1.00 71.38 386 SER A C 1
ATOM 3033 O O . SER A 1 386 ? -11.142 20.042 18.017 1.00 71.38 386 SER A O 1
ATOM 3035 N N . SER A 1 387 ? -13.026 20.777 19.022 1.00 68.25 387 SER A N 1
ATOM 3036 C CA . SER A 1 387 ? -12.342 21.524 20.087 1.00 68.25 387 SER A CA 1
ATOM 3037 C C . SER A 1 387 ? -11.585 20.578 21.017 1.00 68.25 387 SER A C 1
ATOM 3039 O O . SER A 1 387 ? -10.388 20.748 21.219 1.00 68.25 387 SER A O 1
ATOM 3041 N N . ALA A 1 388 ? -12.248 19.516 21.487 1.00 68.44 388 ALA A N 1
ATOM 3042 C CA . ALA A 1 388 ? -11.614 18.516 22.346 1.00 68.44 388 ALA A CA 1
ATOM 3043 C C . ALA A 1 388 ? -10.447 17.794 21.646 1.00 68.44 388 ALA A C 1
ATOM 3045 O O . ALA A 1 388 ? -9.432 17.506 22.266 1.00 68.44 388 ALA A O 1
ATOM 3046 N N . PHE A 1 389 ? -10.557 17.520 20.341 1.00 71.31 389 PHE A N 1
ATOM 3047 C CA . PHE A 1 389 ? -9.466 16.913 19.571 1.00 71.31 389 PHE A CA 1
ATOM 3048 C C . PHE A 1 389 ? -8.296 17.867 19.303 1.00 71.31 389 PHE A C 1
ATOM 3050 O O . PHE A 1 389 ? -7.159 17.405 19.243 1.00 71.31 389 PHE A O 1
ATOM 3057 N N . ALA A 1 390 ? -8.556 19.165 19.126 1.00 68.81 390 ALA A N 1
ATOM 3058 C CA . ALA A 1 390 ? -7.517 20.175 18.923 1.00 68.81 390 ALA A CA 1
ATOM 3059 C C . ALA A 1 390 ? -6.647 20.398 20.171 1.00 68.81 390 ALA A C 1
ATOM 3061 O O . ALA A 1 390 ? -5.509 20.824 20.035 1.00 68.81 390 ALA A O 1
ATOM 3062 N N . GLU A 1 391 ? -7.155 20.090 21.365 1.00 62.28 391 GLU A N 1
ATOM 3063 C CA . GLU A 1 391 ? -6.364 20.127 22.603 1.00 62.28 391 GLU A CA 1
ATOM 3064 C C . GLU A 1 391 ? -5.464 18.890 22.783 1.00 62.28 391 GLU A C 1
ATOM 3066 O O . GLU A 1 391 ? -4.548 18.909 23.602 1.00 62.28 391 GLU A O 1
ATOM 3071 N N . ILE A 1 392 ? -5.724 17.807 22.038 1.00 62.53 392 ILE A N 1
ATOM 3072 C CA . ILE A 1 392 ? -5.077 16.494 22.218 1.00 62.53 392 ILE A CA 1
ATOM 3073 C C . ILE A 1 392 ? -4.021 16.204 21.137 1.00 62.53 392 ILE A C 1
ATOM 3075 O O . ILE A 1 392 ? -3.062 15.479 21.410 1.00 62.53 392 ILE A O 1
ATOM 3079 N N . ILE A 1 393 ? -4.218 16.706 19.911 1.00 55.50 393 ILE A N 1
ATOM 3080 C CA . ILE A 1 393 ? -3.280 16.579 18.775 1.00 55.50 393 ILE A CA 1
ATOM 3081 C C . ILE A 1 393 ? -2.316 17.758 18.787 1.00 55.50 393 ILE A C 1
ATOM 3083 O O . ILE A 1 393 ? -1.102 17.503 18.613 1.00 55.50 393 ILE A O 1
#

Radius of gyration: 42.51 Å; chains: 1; bounding box: 113×51×106 Å

Sequence (393 aa):
MSIGLLVKAFGPAGVASCIAWAASLAVLVICVRSVRRHSRWKTALALGFVGWILARTASDRVSSIEVDRSEELEAARLYQKKLREEMEGFAFRQVRFAEDTERDRLDLAGLKRDELGTVTGSLDNAETSIPTYMAGGRQQRTAGKKKQIAAASLAKEETTGGLRMKEPDVLAANRFDRYNLFASDIALLAALCAVLWDYARRFNRTVGASMPLPISSPLLQAVSPPARTVLWRDAGREKLREYVEALVRKGETFAWFGPSPWHGSIPRSLPRFAFRNITAGQHLILVFGSEDLPKDAEFFFDAIWFTRYAVLVTDPCAARALLEEWTKTCRRRRAKRARMRKMAHVIWAFDNPLPASLLAEMADLAEPLNFKLIVAVPPGFVAETSSAFAEII

Secondary structure (DSSP, 8-state):
--HHHHHHHHHHHHHHHHHHHHHHHHHHHHTTT-TTHHHHHHHHHHHHHHHHHHHHHHHHHHHTPEE--HHHHHHHHHHHHHHHHHHHHHHHTT---TT--TTHHHHTTT--GGGHHHHTTSSTT------GGGSS----PPP-------GGGSSS-TTS-PPEE-HHHHHHHHHHHHHHHHHHHHHHHHHHHHHHHHHHHHHT--SS-S---S---HHHHHHSPPPSEEEEET--HHHHHHHHHHHHHHT-EEEEESS-SSSSSPPSEEEEEEETTEEEEEEEEEETT-TTS---HHHHHHHHHTT-EEEEE--HHHHHHHHHHHHHHHHHHHHTT---SS-EEEEE-SSSPPPHHHHHHHHHHHHHHTEEEEEEEPGGGHHHHHHHHHTT-

=== Feature glossary ===
A reading guide for the features in this record.

Start from the sequence.

  · Sequence gives the chain of amino acids in standard one-letter code (A=alanine, C=cysteine, …, Y=tyrosine), read N→C. It is the only feature that is directly encoded by the gene; all structural features are derived from the folded form of this sequence.

Fold it, and you get atomic coordinates and the backbone conformation that goes with them.

  · The mmCIF table is the protein's shape written out atom by atom. For each backbone N, Cα, C, and carbonyl O, it records an (x, y, z) coordinate triple in Å plus the residue type, chain letter, and residue number.

  · Backbone dihedral angles. Every residue except chain termini has a φ (preceding-C → N → Cα → C) and a ψ (N → Cα → C → next-N). They are reported in degrees following the IUPAC sign convention. Secondary structure is essentially a statement about which (φ, ψ) basin each residue occupies.

  · DSSP 8-state secondary structure assigns each residue one of H (α-helix), G (3₁₀-helix), I (π-helix), E (extended β-strand), B (isolated β-bridge), T (hydrogen-bonded turn), S (bend), or '-' (coil). The assignment is computed from backbone hydrogen-bond geometry via the Kabsch–Sander algorithm.

  · P-SEA three-state annotation labels each residue as helix, strand, or coil based purely on the geometry of the Cα trace. It serves as a fallback when the full backbone (and thus DSSP) is unavailable.

Summarize the fold with a handful of shape descriptors and a per-residue structural alphabet.

  · Radius of gyration (Rg) is the root-mean-square distance of Cα atoms from their centroid — a single number for overall size and compactness. A globular domain of N residues has Rg ≈ 2.2·N^0.38 Å; an extended or disordered chain has a much larger Rg. The Cα contact count is the number of residue pairs whose Cα atoms are within 8 Å and are more than four positions apart in sequence — a standard proxy for tertiary packing density. The bounding box is the smallest axis-aligned box enclosing all Cα atoms.

  · Foldseek's 3Di representation compresses backbone geometry into a per-residue letter drawn from a learned twenty-state alphabet. It captures the tertiary interaction pattern around each residue — which residues are packed against it in space, regardless of where they are in sequence.

  · Accessible surface area quantifies burial. A residue with SASA near zero is packed into the hydrophobic core; one with SASA >100 Å² sits on the surface. Computed here via the Shrake–Rupley numerical algorithm with a 1.4 Å probe.

Ask how reliable the model is.

  · For AlphaFold models, the B-factor field carries pLDDT — the model's own estimate of local accuracy on a 0–100 scale. Regions with pLDDT<50 should be treated as essentially unmodeled; they often correspond to intrinsically disordered segments.

  · For experimental (PDB) structures, the B-factor (temperature factor) quantifies the positional spread of each atom in the crystal — a combination of thermal vibration and static disorder — in units of Å². High B-factors mark flexible loops or poorly resolved regions; low B-factors mark the rigid, well-ordered core.

  · PAE(i, j) answers: if I align the predicted and true structures on residue i, how far off (in Å) do I expect residue j to be? A block-diagonal PAE matrix with low values on the blocks and high values off-diagonal is the signature of a multi-domain protein with confidently predicted domains but uncertain inter-domain orientation.

Place it in context: what it resembles, what it is annotated as, and how it looks.

  · Structural nearest neighbors (via Foldseek easy-search vs the PDB). Reported per hit: target PDB id, E-value, and alignment TM-score. A TM-score above ~0.5 is the conventional threshold for 'same fold'.

  · Functional annotations link the protein to curated databases. InterPro entries identify conserved domains and families by matching the sequence against member-database signatures (Pfam, PROSITE, CDD, …). Gene Ontology (GO) terms describe molecular function, biological process, and cellular component in a controlled vocabulary. CATH places the structure in a hierarchical fold classification (Class/Architecture/Topology/Homologous-superfamily). The organism is the source species.

  · Plot images: a contact map (which residues are close in 3D, as an N×N binary image), a Ramachandran scatter (backbone torsion angles, revealing secondary-structure composition at a glance), and — for AlphaFold structures — a PAE heatmap (pairwise prediction confidence).

  · Structure images are PyMOL renders from six orthogonal camera directions. Cartoon representation draws helices as coils and strands as arrows; sticks shows the backbone as bonds; surface shows the solvent-excluded envelope. Rainbow coloring maps sequence position to hue (blue→red, N→C); chain coloring assigns a distinct color per polypeptide.